Protein 4RIS (pdb70)

Structure (mmCIF, N/CA/C/O backbone):
data_4RIS
#
_entry.id   4RIS
#
_cell.length_a   55.719
_cell.length_b   53.908
_cell.length_c   73.573
_cell.angle_alpha   90.00
_cell.angle_beta   108.92
_cell.angle_gamma   90.00
#
_symmetry.space_group_name_H-M   'P 1 21 1'
#
loop_
_entity.id
_entity.type
_entity.pdbx_description
1 polymer 'Envelope glycoprotein'
2 polymer 'CH58-UA Fab heavy chain'
3 polymer 'CH58-UA Fab light chain'
4 water water
#
loop_
_atom_site.group_PDB
_atom_site.id
_atom_site.type_symbol
_atom_site.label_atom_id
_atom_site.label_alt_id
_atom_site.label_comp_id
_atom_site.label_asym_id
_atom_site.label_entity_id
_atom_site.label_seq_id
_atom_site.pdbx_PDB_ins_code
_atom_site.Cartn_x
_atom_site.Cartn_y
_atom_site.Cartn_z
_atom_site.occupancy
_atom_site.B_iso_or_equiv
_atom_site.auth_seq_id
_atom_site.auth_comp_id
_atom_site.auth_asym_id
_atom_site.auth_atom_id
_atom_site.pdbx_PDB_model_num
ATOM 1 N N . ARG A 1 2 ? 13.213 -112.353 101.291 1.00 75.21 166 ARG P N 1
ATOM 2 C CA . ARG A 1 2 ? 13.393 -113.579 102.061 1.00 77.09 166 ARG P CA 1
ATOM 3 C C . ARG A 1 2 ? 14.819 -113.693 102.568 1.00 62.16 166 ARG P C 1
ATOM 4 O O . ARG A 1 2 ? 15.623 -112.788 102.379 1.00 59.48 166 ARG P O 1
ATOM 12 N N . ASP A 1 3 ? 15.139 -114.819 103.191 1.00 52.21 167 ASP P N 1
ATOM 13 C CA . ASP A 1 3 ? 16.334 -114.884 104.017 1.00 40.15 167 ASP P CA 1
ATOM 14 C C . ASP A 1 3 ? 17.668 -114.961 103.263 1.00 33.63 167 ASP P C 1
ATOM 15 O O . ASP A 1 3 ? 18.609 -114.277 103.642 1.00 36.89 167 ASP P O 1
ATOM 20 N N . LYS A 1 4 ? 17.770 -115.765 102.211 1.00 33.30 168 LYS P N 1
ATOM 21 C CA . LYS A 1 4 ? 19.031 -115.799 101.453 1.00 35.24 168 LYS P CA 1
ATOM 22 C C . LYS A 1 4 ? 19.393 -114.450 100.802 1.00 33.00 168 LYS P C 1
ATOM 23 O O . LYS A 1 4 ? 20.567 -114.075 100.746 1.00 24.44 168 LYS P O 1
ATOM 29 N N . LYS A 1 5 ? 18.389 -113.723 100.320 1.00 29.87 169 LYS P N 1
ATOM 30 C CA . LYS A 1 5 ? 18.626 -112.408 99.768 1.00 28.83 169 LYS P CA 1
ATOM 31 C C . LYS A 1 5 ? 18.965 -111.429 100.883 1.00 55.36 169 LYS P C 1
ATOM 32 O O . LYS A 1 5 ? 19.850 -110.574 100.730 1.00 24.12 169 LYS P O 1
ATOM 38 N N . GLN A 1 6 ? 18.257 -111.557 102.003 1.00 31.01 170 GLN P N 1
ATOM 39 C CA . GLN A 1 6 ? 18.561 -110.764 103.189 1.00 35.58 170 GLN P CA 1
ATOM 40 C C . GLN A 1 6 ? 20.054 -110.882 103.553 1.00 32.08 170 GLN P C 1
ATOM 41 O O . GLN A 1 6 ? 20.726 -109.872 103.757 1.00 27.89 170 GLN P O 1
ATOM 47 N N . LYS A 1 7 ? 20.569 -112.112 103.584 1.00 28.48 171 LYS P N 1
ATOM 48 C CA . LYS A 1 7 ? 21.975 -112.367 103.905 1.00 22.01 171 LYS P CA 1
ATOM 49 C C . LYS A 1 7 ? 22.972 -111.675 102.973 1.00 21.45 171 LYS P C 1
ATOM 50 O O . LYS A 1 7 ? 23.969 -111.141 103.446 1.00 23.82 171 LYS P O 1
ATOM 56 N N . VAL A 1 8 ? 22.729 -111.681 101.660 1.00 19.63 172 VAL P N 1
ATOM 57 C CA . VAL A 1 8 ? 23.684 -111.043 100.759 1.00 19.83 172 VAL P CA 1
ATOM 58 C C . VAL A 1 8 ? 23.639 -109.528 100.889 1.00 21.33 172 VAL P C 1
ATOM 59 O O . VAL A 1 8 ? 24.669 -108.864 100.793 1.00 20.29 172 VAL P O 1
ATOM 63 N N . HIS A 1 9 ? 22.449 -108.992 101.160 1.00 22.57 173 HIS P N 1
ATOM 64 C CA . HIS A 1 9 ? 22.295 -107.572 101.456 1.00 21.12 173 HIS P CA 1
ATOM 65 C C . HIS A 1 9 ? 23.135 -107.162 102.656 1.00 26.24 173 HIS P C 1
ATOM 66 O O . HIS A 1 9 ? 23.787 -106.119 102.640 1.00 28.33 173 HIS P O 1
ATOM 73 N N . ALA A 1 10 ? 23.115 -107.994 103.691 1.00 25.38 174 ALA P N 1
ATOM 74 C CA . ALA A 1 10 ? 23.831 -107.710 104.931 1.00 26.28 174 ALA P CA 1
ATOM 75 C C . ALA A 1 10 ? 25.335 -107.792 104.694 1.00 32.17 174 ALA P C 1
ATOM 76 O O . ALA A 1 10 ? 26.125 -107.171 105.408 1.00 24.82 174 ALA P O 1
ATOM 78 N N . LEU A 1 11 ? 25.717 -108.560 103.677 1.00 27.92 175 LEU P N 1
ATOM 79 C CA . LEU A 1 11 ? 27.107 -108.741 103.330 1.00 27.54 175 LEU P CA 1
ATOM 80 C C . LEU A 1 11 ? 27.588 -107.607 102.446 1.00 26.79 175 LEU P C 1
ATOM 81 O O . LEU A 1 11 ? 28.646 -107.035 102.669 1.00 28.21 175 LEU P O 1
ATOM 86 N N . PHE A 1 12 ? 26.791 -107.271 101.445 1.00 21.98 176 PHE P N 1
ATOM 87 C CA . PHE A 1 12 ? 27.286 -106.492 100.324 1.00 22.37 176 PHE P CA 1
ATOM 88 C C . PHE A 1 12 ? 26.737 -105.075 100.182 1.00 28.00 176 PHE P C 1
ATOM 89 O O . PHE A 1 12 ? 27.329 -104.269 99.469 1.00 26.42 176 PHE P O 1
ATOM 97 N N . TYR A 1 13 ? 25.620 -104.752 100.830 1.00 28.69 177 TYR P N 1
ATOM 98 C CA . TYR A 1 13 ? 24.978 -103.471 100.529 1.00 26.24 177 TYR P CA 1
ATOM 99 C C . TYR A 1 13 ? 25.718 -102.217 100.997 1.00 27.80 177 TYR P C 1
ATOM 100 O O . TYR A 1 13 ? 26.087 -102.090 102.163 1.00 33.28 177 TYR P O 1
ATOM 109 N N . LYS A 1 14 ? 25.900 -101.292 100.055 1.00 31.30 178 LYS P N 1
ATOM 110 C CA . LYS A 1 14 ? 26.371 -99.932 100.316 1.00 32.16 178 LYS P CA 1
ATOM 111 C C . LYS A 1 14 ? 25.583 -98.960 99.430 1.00 33.82 178 LYS P C 1
ATOM 112 O O . LYS A 1 14 ? 25.317 -99.254 98.263 1.00 38.25 178 LYS P O 1
ATOM 118 N N . ALA A 1 15 ? 25.223 -97.800 99.967 1.00 35.36 179 ALA P N 1
ATOM 119 C CA . ALA A 1 15 ? 24.366 -96.862 99.234 1.00 43.98 179 ALA P CA 1
ATOM 120 C C . ALA A 1 15 ? 24.983 -96.344 97.928 1.00 51.34 179 ALA P C 1
ATOM 121 O O . ALA A 1 15 ? 26.087 -95.798 97.916 1.00 54.51 179 ALA P O 1
ATOM 123 N N . GLU B 2 1 ? 33.095 -100.657 78.045 1.00 57.13 1 GLU H N 1
ATOM 124 C CA . GLU B 2 1 ? 34.515 -100.923 78.233 1.00 55.45 1 GLU H CA 1
ATOM 125 C C . GLU B 2 1 ? 34.930 -100.921 79.714 1.00 53.13 1 GLU H C 1
ATOM 126 O O . GLU B 2 1 ? 35.915 -100.275 80.096 1.00 55.67 1 GLU H O 1
ATOM 132 N N . VAL B 2 2 ? 34.182 -101.646 80.546 1.00 44.74 2 VAL H N 1
ATOM 133 C CA . VAL B 2 2 ? 34.618 -101.890 81.921 1.00 37.99 2 VAL H CA 1
ATOM 134 C C . VAL B 2 2 ? 35.891 -102.720 81.890 1.00 34.24 2 VAL H C 1
ATOM 135 O O . VAL B 2 2 ? 35.951 -103.735 81.207 1.00 31.51 2 VAL H O 1
ATOM 139 N N . GLN B 2 3 ? 36.910 -102.282 82.620 1.00 33.84 3 GLN H N 1
ATOM 140 C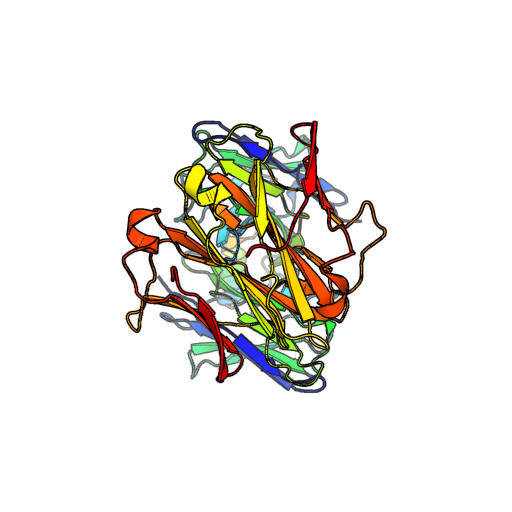 CA . GLN B 2 3 ? 38.176 -102.995 82.627 1.00 30.15 3 GLN H CA 1
ATOM 141 C C . GLN B 2 3 ? 38.751 -103.106 84.017 1.00 25.98 3 GLN H C 1
ATOM 142 O O . GLN B 2 3 ? 38.883 -102.109 84.729 1.00 31.26 3 GLN H O 1
ATOM 148 N N . LEU B 2 4 ? 39.080 -104.332 84.402 1.00 23.28 4 LEU H N 1
ATOM 149 C CA . LEU B 2 4 ? 39.923 -104.577 85.556 1.00 27.44 4 LEU H CA 1
ATOM 150 C C . LEU B 2 4 ? 41.252 -105.041 84.998 1.00 30.38 4 LEU H C 1
ATOM 151 O O . LEU B 2 4 ? 41.317 -106.097 84.363 1.00 32.30 4 LEU H O 1
ATOM 156 N N . VAL B 2 5 ? 42.302 -104.248 85.207 1.00 22.94 5 VAL H N 1
ATOM 157 C CA . VAL B 2 5 ? 43.614 -104.584 84.667 1.00 19.89 5 VAL H CA 1
ATOM 158 C C . VAL B 2 5 ? 44.664 -104.764 85.758 1.00 21.94 5 VAL H C 1
ATOM 159 O O . VAL B 2 5 ? 45.053 -103.804 86.418 1.00 27.76 5 VAL H O 1
ATOM 163 N N . GLN B 2 6 ? 45.133 -105.998 85.925 1.00 18.79 6 GLN H N 1
ATOM 164 C CA . GLN B 2 6 ? 46.089 -106.324 86.969 1.00 17.05 6 GLN H CA 1
ATOM 165 C C . GLN B 2 6 ? 47.540 -106.088 86.550 1.00 28.64 6 GLN H C 1
ATOM 166 O O . GLN B 2 6 ? 47.865 -106.133 85.357 1.00 23.24 6 GLN H O 1
ATOM 172 N N . SER B 2 7 ? 48.402 -105.825 87.534 1.00 19.58 7 SER H N 1
ATOM 173 C CA . SER B 2 7 ? 49.816 -105.537 87.271 1.00 27.32 7 SER H CA 1
ATOM 174 C C . SER B 2 7 ? 50.587 -106.776 86.780 1.00 21.79 7 SER H C 1
ATOM 175 O O . SER B 2 7 ? 50.094 -107.900 86.877 1.00 33.48 7 SER H O 1
ATOM 178 N N . GLY B 2 8 ? 51.787 -106.562 86.242 1.00 29.22 8 GLY H N 1
ATOM 179 C CA . GLY B 2 8 ? 52.555 -107.618 85.594 1.00 25.05 8 GLY H CA 1
ATOM 180 C C . GLY B 2 8 ? 52.985 -108.772 86.481 1.00 36.12 8 GLY H C 1
ATOM 181 O O . GLY B 2 8 ? 52.838 -108.733 87.703 1.00 24.12 8 GLY H O 1
ATOM 182 N N . ALA B 2 9 ? 53.520 -109.811 85.849 1.00 24.06 9 ALA H N 1
ATOM 183 C CA . ALA B 2 9 ? 54.064 -110.964 86.562 1.00 26.61 9 ALA H CA 1
ATOM 184 C C . ALA B 2 9 ? 55.200 -110.570 87.509 1.00 31.46 9 ALA H C 1
ATOM 185 O O . ALA B 2 9 ? 55.958 -109.640 87.231 1.00 34.63 9 ALA H O 1
ATOM 187 N N . GLU B 2 10 ? 55.3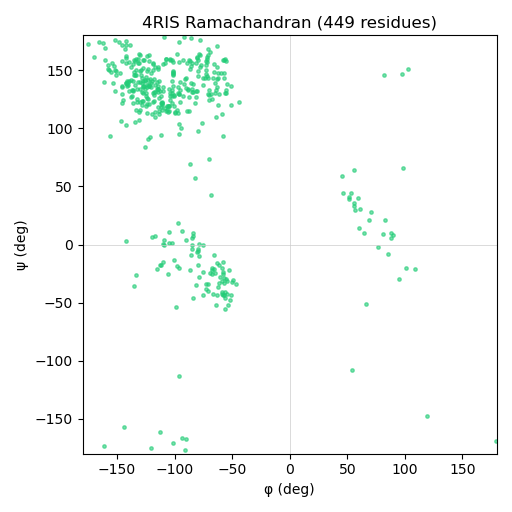15 -111.282 88.624 1.00 30.63 10 GLU H N 1
ATOM 188 C CA . GLU B 2 10 ? 56.323 -110.970 89.630 1.00 26.39 10 GLU H CA 1
ATOM 189 C C . GLU B 2 10 ? 57.150 -112.203 89.966 1.00 32.52 10 GLU H C 1
ATOM 190 O O . GLU B 2 10 ? 56.595 -113.294 90.123 1.00 30.74 10 GLU H O 1
ATOM 196 N N . VAL B 2 11 ? 58.472 -112.029 90.052 1.00 27.03 11 VAL H N 1
ATOM 197 C CA . VAL B 2 11 ? 59.379 -113.067 90.543 1.00 22.59 11 VAL H CA 1
ATOM 198 C C . VAL B 2 11 ? 60.082 -112.573 91.802 1.00 26.45 11 VAL H C 1
ATOM 199 O O . VAL B 2 11 ? 60.739 -111.533 91.794 1.00 27.04 11 VAL H O 1
ATOM 203 N N . LYS B 2 12 ? 59.949 -113.325 92.887 1.00 27.39 12 LYS H N 1
ATOM 204 C CA . LYS B 2 12 ? 60.358 -112.831 94.190 1.00 26.58 12 LYS H CA 1
ATOM 205 C C . LYS B 2 12 ? 60.991 -113.928 95.040 1.00 32.17 12 LYS H C 1
ATOM 206 O O . LYS B 2 12 ? 60.814 -115.117 94.773 1.00 37.92 12 LYS H O 1
ATOM 212 N N . LYS B 2 13 ? 61.722 -113.527 96.073 1.00 32.71 13 LYS H N 1
ATOM 213 C CA . LYS B 2 13 ? 62.320 -114.484 97.001 1.00 42.28 13 LYS H CA 1
ATOM 214 C C . LYS B 2 13 ? 61.626 -114.408 98.363 1.00 39.00 13 LYS H C 1
ATOM 215 O O . LYS B 2 13 ? 61.026 -113.389 98.699 1.00 33.30 13 LYS H O 1
ATOM 221 N N . PRO B 2 14 ? 61.685 -115.501 99.139 1.00 42.39 14 PRO H N 1
ATOM 222 C CA . PRO B 2 14 ? 61.117 -115.509 100.491 1.00 39.35 14 PRO H CA 1
ATOM 223 C C . PRO B 2 14 ? 61.710 -114.408 101.348 1.00 39.55 14 PRO H C 1
ATOM 224 O O . PRO B 2 14 ? 62.932 -114.262 101.406 1.00 51.50 14 PRO H O 1
ATOM 228 N N . GLY B 2 15 ? 60.846 -113.636 101.997 1.00 37.23 15 GLY H N 1
ATOM 229 C CA . GLY B 2 15 ? 61.280 -112.560 102.867 1.00 36.20 15 GLY H CA 1
ATOM 230 C C . GLY B 2 15 ? 61.011 -111.186 102.278 1.00 41.47 15 GLY H C 1
ATOM 231 O O . GLY B 2 15 ? 60.954 -110.179 102.993 1.00 42.16 15 GLY H O 1
ATOM 232 N N . GLU B 2 16 ? 60.852 -111.139 100.962 1.00 29.80 16 GLU H N 1
ATOM 233 C CA . GLU B 2 16 ? 60.620 -109.875 100.289 1.00 33.71 16 GLU H CA 1
ATOM 234 C C . GLU B 2 16 ? 59.167 -109.443 100.475 1.00 32.38 16 GLU H C 1
ATOM 235 O O . GLU B 2 16 ? 58.273 -110.266 100.687 1.00 28.72 16 GLU H O 1
ATOM 241 N N . SER B 2 17 ? 58.938 -108.141 100.439 1.00 34.01 17 SER H N 1
ATOM 242 C CA . SER B 2 17 ? 57.584 -107.634 100.486 1.00 32.94 17 SER H CA 1
ATOM 243 C C . SER B 2 17 ? 57.146 -107.464 99.040 1.00 30.84 17 SER H C 1
ATOM 244 O O . SER B 2 17 ? 57.986 -107.364 98.152 1.00 28.86 17 SER H O 1
ATOM 247 N N . LEU B 2 18 ? 55.839 -107.424 98.806 1.00 30.79 18 LEU H N 1
ATOM 248 C CA . LEU B 2 18 ? 55.294 -107.284 97.459 1.00 28.21 18 LEU H CA 1
ATOM 249 C C . LEU B 2 18 ? 53.918 -106.632 97.521 1.00 31.05 18 LEU H C 1
ATOM 250 O O . LEU B 2 18 ? 53.112 -106.943 98.401 1.00 31.08 18 LEU H O 1
ATOM 255 N N . LYS B 2 19 ? 53.653 -105.726 96.587 1.00 27.69 19 LYS H N 1
ATOM 256 C CA . LYS B 2 19 ? 52.330 -105.134 96.452 1.00 25.81 19 LYS H CA 1
ATOM 257 C C . LYS B 2 19 ? 51.898 -105.198 94.992 1.00 22.69 19 LYS H C 1
ATOM 258 O O . LYS B 2 19 ? 52.511 -104.579 94.135 1.00 35.61 19 LYS H O 1
ATOM 264 N N . ILE B 2 20 ? 50.855 -105.972 94.711 1.00 27.19 20 ILE H N 1
ATOM 265 C CA . ILE B 2 20 ? 50.306 -106.038 93.359 1.00 27.96 20 ILE H CA 1
ATOM 266 C C . ILE B 2 20 ? 49.046 -105.189 93.271 1.00 22.70 20 ILE H C 1
ATOM 267 O O . ILE B 2 20 ? 48.396 -104.923 94.286 1.00 21.63 20 ILE H O 1
ATOM 272 N N . SER B 2 21 ? 48.709 -104.762 92.059 1.00 21.11 21 SER H N 1
ATOM 273 C CA . SER B 2 21 ? 47.589 -103.855 91.860 1.00 25.93 21 SER H CA 1
ATOM 274 C C . SER B 2 21 ? 46.504 -104.392 90.913 1.00 26.51 21 SER H C 1
ATOM 275 O O . SER B 2 21 ? 46.715 -105.332 90.148 1.00 26.18 21 SER H O 1
ATOM 278 N N . CYS B 2 22 ? 45.336 -103.770 90.986 1.00 27.55 22 CYS H N 1
ATOM 279 C CA . CYS B 2 22 ? 44.200 -104.139 90.170 1.00 24.38 22 CYS H CA 1
ATOM 280 C C . CYS B 2 22 ? 43.443 -102.856 89.882 1.00 23.19 22 CYS H C 1
ATOM 281 O O . CYS B 2 22 ? 42.790 -102.331 90.767 1.00 26.52 22 CYS H O 1
ATOM 284 N N . LYS B 2 23 ? 43.532 -102.337 88.662 1.00 24.05 23 LYS H N 1
ATOM 285 C CA . LYS B 2 23 ? 42.935 -101.031 88.361 1.00 26.64 23 LYS H CA 1
ATOM 286 C C . LYS B 2 23 ? 41.636 -101.153 87.578 1.00 26.66 23 LYS H C 1
ATOM 287 O O . LYS B 2 23 ? 41.575 -101.848 86.574 1.00 28.68 23 LYS H O 1
ATOM 293 N N . GLY B 2 24 ? 40.598 -100.474 88.046 1.00 28.75 24 GLY H N 1
ATOM 294 C CA . GLY B 2 24 ? 39.305 -100.507 87.387 1.00 28.70 24 GLY H CA 1
ATOM 295 C C . GLY B 2 24 ? 39.076 -99.255 86.568 1.00 36.72 24 GLY H C 1
ATOM 296 O O . GLY B 2 24 ? 39.372 -98.149 87.015 1.00 42.55 24 GLY H O 1
ATOM 297 N N . SER B 2 25 ? 38.560 -99.421 85.357 1.00 26.07 25 SER H N 1
ATOM 298 C CA . SER B 2 25 ? 38.243 -98.274 84.523 1.00 27.29 25 SER H CA 1
ATOM 299 C C . SER B 2 25 ? 36.929 -98.509 83.790 1.00 26.69 25 SER H C 1
ATOM 300 O O . SER B 2 25 ? 36.507 -99.648 83.609 1.00 25.41 25 SER H O 1
ATOM 303 N N . GLY B 2 26 ? 36.283 -97.424 83.378 1.00 28.69 26 GLY H N 1
ATOM 304 C CA . GLY B 2 26 ? 35.026 -97.512 82.655 1.00 29.58 26 GLY H CA 1
ATOM 305 C C . GLY B 2 26 ? 33.791 -97.517 83.539 1.00 29.52 26 GLY H C 1
ATOM 306 O O . GLY B 2 26 ? 32.691 -97.745 83.054 1.00 35.26 26 GLY H O 1
ATOM 307 N N . TYR B 2 27 ? 33.973 -97.270 84.834 1.00 33.90 27 TYR H N 1
ATOM 308 C CA . TYR B 2 27 ? 32.861 -97.243 85.790 1.00 34.79 27 TYR H CA 1
ATOM 309 C C . TYR B 2 27 ? 33.282 -96.599 87.108 1.00 31.80 27 TYR H C 1
ATOM 310 O O . TYR B 2 27 ? 34.459 -96.313 87.314 1.00 32.64 27 TYR H O 1
ATOM 319 N N . SER B 2 28 ? 32.324 -96.409 88.011 1.00 32.43 28 SER H N 1
ATOM 320 C CA . SER B 2 28 ? 32.595 -95.825 89.329 1.00 34.82 28 SER H CA 1
ATOM 321 C C . SER B 2 28 ? 33.261 -96.797 90.320 1.00 33.83 28 SER H C 1
ATOM 322 O O . SER B 2 28 ? 32.603 -97.673 90.881 1.00 36.53 28 SER H O 1
ATOM 325 N N . PHE B 2 29 ? 34.558 -96.620 90.551 1.00 27.62 29 PHE H N 1
ATOM 326 C CA . PHE B 2 29 ? 35.338 -97.583 91.320 1.00 30.47 29 PHE H CA 1
ATOM 327 C C . PHE B 2 29 ? 34.838 -97.731 92.751 1.00 36.57 29 PHE H C 1
ATOM 328 O O . PHE B 2 29 ? 34.901 -98.813 93.333 1.00 24.59 29 PHE H O 1
ATOM 336 N N . THR B 2 30 ? 34.327 -96.646 93.317 1.00 38.91 30 THR H N 1
ATOM 337 C CA . THR B 2 30 ? 33.913 -96.675 94.709 1.00 35.88 30 THR H CA 1
ATOM 338 C C . THR B 2 30 ? 32.502 -97.201 94.900 1.00 35.11 30 THR H C 1
ATOM 339 O O . THR B 2 30 ? 31.987 -97.172 96.012 1.00 38.92 30 THR H O 1
ATOM 343 N N . SER B 2 31 ? 31.866 -97.678 93.837 1.00 36.26 31 SER H N 1
ATOM 344 C CA . SER B 2 31 ? 30.480 -98.137 93.971 1.00 37.55 31 SER H CA 1
ATOM 345 C C . SER B 2 31 ? 30.327 -99.650 93.877 1.00 35.44 31 SER H C 1
ATOM 346 O O . SER B 2 31 ? 29.205 -100.164 93.904 1.00 39.58 31 SER H O 1
ATOM 349 N N . TYR B 2 32 ? 31.452 -100.356 93.778 1.00 31.82 32 TYR H N 1
ATOM 350 C CA . TYR B 2 32 ? 31.447 -101.814 93.643 1.00 23.05 32 TYR H CA 1
ATOM 351 C C . TYR B 2 32 ? 32.569 -102.458 94.443 1.00 23.19 32 TYR H C 1
ATOM 352 O O . TYR B 2 32 ? 33.706 -101.981 94.416 1.00 25.81 32 TYR H O 1
ATOM 361 N N . TRP B 2 33 ? 32.251 -103.549 95.136 1.00 25.44 33 TRP H N 1
ATOM 362 C CA . TRP B 2 33 ? 33.255 -104.345 95.840 1.00 24.11 33 TRP H CA 1
ATOM 363 C C . TRP B 2 33 ? 34.266 -104.918 94.862 1.00 19.12 33 TRP H C 1
ATOM 364 O O . TRP B 2 33 ? 33.905 -105.322 93.759 1.00 18.62 33 TRP H O 1
ATOM 375 N N . ILE B 2 34 ? 35.524 -104.970 95.292 1.00 19.80 34 ILE H N 1
ATOM 376 C CA . ILE B 2 34 ? 36.566 -105.706 94.585 1.00 21.87 34 ILE H CA 1
ATOM 377 C C . ILE B 2 34 ? 37.007 -106.912 95.413 1.00 19.50 34 ILE H C 1
ATOM 378 O O . ILE B 2 34 ? 37.480 -106.752 96.527 1.00 19.84 34 ILE H O 1
ATOM 383 N N . GLY B 2 35 ? 36.828 -108.115 94.871 1.00 20.18 35 GLY H N 1
ATOM 384 C CA . GLY B 2 35 ? 37.303 -109.330 95.517 1.00 24.85 35 GLY H CA 1
ATOM 385 C C . GLY B 2 35 ? 38.668 -109.821 95.025 1.00 24.10 35 GLY H C 1
ATOM 386 O O . GLY B 2 35 ? 39.096 -109.501 93.907 1.00 19.66 35 GLY H O 1
ATOM 387 N N . TRP B 2 36 ? 39.348 -110.601 95.864 1.00 21.93 36 TRP H N 1
ATOM 388 C CA . TRP B 2 36 ? 40.658 -111.173 95.539 1.00 15.61 36 TRP H CA 1
ATOM 389 C C . TRP B 2 36 ? 40.638 -112.680 95.699 1.00 15.43 36 TRP H C 1
ATOM 390 O O . TRP B 2 36 ? 40.190 -113.202 96.712 1.00 19.89 36 TRP H O 1
ATOM 401 N N . VAL B 2 37 ? 41.120 -113.375 94.684 1.00 21.05 37 VAL H N 1
ATOM 402 C CA . VAL B 2 37 ? 41.054 -114.829 94.653 1.00 23.94 37 VAL H CA 1
ATOM 403 C C . VAL B 2 37 ? 42.427 -115.418 94.324 1.00 23.61 37 VAL H C 1
ATOM 404 O O . VAL B 2 37 ? 43.101 -114.973 93.399 1.00 14.98 37 VAL H O 1
ATOM 408 N N . ARG B 2 38 ? 42.828 -116.422 95.084 1.00 15.83 38 ARG H N 1
ATOM 409 C CA . ARG B 2 38 ? 44.093 -117.095 94.859 1.00 20.88 38 ARG H CA 1
ATOM 410 C C . ARG B 2 38 ? 43.911 -118.436 94.163 1.00 23.77 38 ARG H C 1
ATOM 411 O O . ARG B 2 38 ? 42.981 -119.184 94.462 1.00 17.44 38 ARG H O 1
ATOM 419 N N . GLN B 2 39 ? 44.809 -118.741 93.237 1.00 24.17 39 GLN H N 1
ATOM 420 C CA . GLN B 2 39 ? 44.848 -120.063 92.637 1.00 16.74 39 GLN H CA 1
ATOM 421 C C . GLN B 2 39 ? 46.298 -120.544 92.586 1.00 19.86 39 GLN H C 1
ATOM 422 O O . GLN B 2 39 ? 47.088 -120.059 91.763 1.00 18.36 39 GLN H O 1
ATOM 428 N N . MET B 2 40 ? 46.646 -121.478 93.475 1.00 21.86 40 MET H N 1
ATOM 429 C CA . MET B 2 40 ? 47.981 -122.081 93.494 1.00 24.65 40 MET H CA 1
ATOM 430 C C . MET B 2 40 ? 48.106 -122.998 92.287 1.00 25.38 40 MET H C 1
ATOM 431 O O . MET B 2 40 ? 47.094 -123.440 91.752 1.00 30.14 40 MET H O 1
ATOM 436 N N . PRO B 2 41 ? 49.340 -123.272 91.837 1.00 28.16 41 PRO H N 1
ATOM 437 C CA . PRO B 2 41 ? 49.466 -123.954 90.543 1.00 29.76 41 PRO H CA 1
ATOM 438 C C . PRO B 2 41 ? 48.952 -125.385 90.571 1.00 32.37 41 PRO H C 1
ATOM 439 O O . PRO B 2 41 ? 49.394 -126.190 91.392 1.00 37.77 41 PRO H O 1
ATOM 443 N N . GLY B 2 42 ? 48.024 -125.688 89.669 1.00 30.35 42 GLY H N 1
ATOM 444 C CA . GLY B 2 42 ? 47.413 -127.003 89.613 1.00 37.63 42 GLY H CA 1
ATOM 445 C C . GLY B 2 42 ? 46.291 -127.195 90.622 1.00 32.28 42 GLY H C 1
ATOM 446 O O . GLY B 2 42 ? 45.778 -128.299 90.810 1.00 28.83 42 GLY H O 1
ATOM 447 N N . LYS B 2 43 ? 45.898 -126.114 91.280 1.00 27.07 43 LYS H N 1
ATOM 448 C CA . LYS B 2 43 ? 44.859 -126.228 92.290 1.00 25.43 43 LYS H CA 1
ATOM 449 C C . LYS B 2 43 ? 43.631 -125.368 91.992 1.00 26.30 43 LYS H C 1
ATOM 450 O O . LYS B 2 43 ? 43.521 -124.754 90.917 1.00 18.26 43 LYS H O 1
ATOM 456 N N . GLY B 2 44 ? 42.694 -125.365 92.936 1.00 25.88 44 GLY H N 1
ATOM 457 C CA . GLY B 2 44 ? 41.434 -124.665 92.761 1.00 26.99 44 GLY H CA 1
ATOM 458 C C . GLY B 2 44 ? 41.448 -123.239 93.276 1.00 19.83 44 GLY H C 1
ATOM 459 O O . GLY B 2 44 ? 42.444 -122.762 93.807 1.00 20.88 44 GLY H O 1
ATOM 460 N N . LEU B 2 45 ? 40.331 -122.552 93.108 1.00 16.50 45 LEU H N 1
ATOM 461 C CA . LEU B 2 45 ? 40.195 -121.185 93.583 1.00 21.63 45 LEU H CA 1
ATOM 462 C C . LEU B 2 45 ? 40.015 -121.116 95.100 1.00 23.44 45 LEU H C 1
ATOM 463 O O . LEU B 2 45 ? 39.359 -121.972 95.688 1.00 17.42 45 LEU H O 1
ATOM 468 N N . GLU B 2 46 ? 40.612 -120.094 95.716 1.00 25.88 46 GLU H N 1
ATOM 469 C CA . GLU B 2 46 ? 40.421 -119.787 97.131 1.00 21.63 46 GLU H CA 1
ATOM 470 C C . GLU B 2 46 ? 40.079 -118.319 97.277 1.00 20.08 46 GLU H C 1
ATOM 471 O O . GLU B 2 46 ? 40.670 -117.467 96.614 1.00 18.34 46 GLU H O 1
ATOM 477 N N . TRP B 2 47 ? 39.150 -118.015 98.168 1.00 20.47 47 TRP H N 1
ATOM 478 C CA . TRP B 2 47 ? 38.786 -116.634 98.428 1.00 23.22 47 TRP H CA 1
ATOM 479 C C . TRP B 2 47 ? 39.726 -116.037 99.449 1.00 26.37 47 TRP H C 1
ATOM 480 O O . TRP B 2 47 ? 39.963 -116.623 100.501 1.00 27.76 47 TRP H O 1
ATOM 491 N N . MET B 2 48 ? 40.249 -114.856 99.145 1.00 25.70 48 MET H N 1
ATOM 492 C CA . MET B 2 48 ? 41.160 -114.199 100.061 1.00 27.90 48 MET H CA 1
ATOM 493 C C . MET B 2 48 ? 40.437 -113.144 100.886 1.00 25.29 48 MET H C 1
ATOM 494 O O . MET B 2 48 ? 40.478 -113.157 102.109 1.00 22.11 48 MET H O 1
ATOM 499 N N . GLY B 2 49 ? 39.761 -112.230 100.216 1.00 18.68 49 GLY H N 1
ATOM 500 C CA . GLY B 2 49 ? 38.965 -111.261 100.929 1.00 24.96 49 GLY H CA 1
ATOM 501 C C . GLY B 2 49 ? 38.315 -110.335 99.943 1.00 28.70 49 GLY H C 1
ATOM 502 O O . GLY B 2 49 ? 38.370 -110.592 98.737 1.00 17.62 49 GLY H O 1
ATOM 503 N N . ILE B 2 50 ? 37.726 -109.252 100.444 1.00 26.72 50 ILE H N 1
ATOM 504 C CA . ILE B 2 50 ? 37.011 -108.327 99.584 1.00 22.22 50 ILE H CA 1
ATOM 505 C C . ILE B 2 50 ? 37.045 -106.931 100.181 1.00 23.33 50 ILE H C 1
ATOM 506 O O . ILE B 2 50 ? 37.113 -106.774 101.407 1.00 21.48 50 ILE H O 1
ATOM 511 N N . ILE B 2 51 ? 37.002 -105.917 99.319 1.00 22.76 51 ILE H N 1
ATOM 512 C CA . ILE B 2 51 ? 37.039 -104.526 99.779 1.00 30.39 51 ILE H CA 1
ATOM 513 C C . ILE B 2 51 ? 36.113 -103.594 98.990 1.00 21.76 51 ILE H C 1
ATOM 514 O O . ILE B 2 51 ? 36.023 -103.680 97.768 1.00 20.91 51 ILE H O 1
ATOM 519 N N . TYR B 2 52 ? 35.412 -102.716 99.701 1.00 23.18 52 TYR H N 1
ATOM 520 C CA . TYR B 2 52 ? 34.603 -101.679 99.066 1.00 23.94 52 TYR H CA 1
ATOM 521 C C . TYR B 2 52 ? 35.431 -100.390 99.029 1.00 33.01 52 TYR H C 1
ATOM 522 O O . TYR B 2 52 ? 35.734 -99.823 100.071 1.00 31.17 52 TYR H O 1
ATOM 531 N N . PRO B 2 53 A 35.811 -99.928 97.827 1.00 32.37 52 PRO H N 1
ATOM 532 C CA . PRO B 2 53 A 36.755 -98.809 97.713 1.00 31.33 52 PRO H CA 1
ATOM 533 C C . PRO B 2 53 A 36.204 -97.489 98.240 1.00 33.23 52 PRO H C 1
ATOM 534 O O . PRO B 2 53 A 36.985 -96.597 98.545 1.00 37.09 52 PRO H O 1
ATOM 538 N N . GLY B 2 54 ? 34.885 -97.364 98.336 1.00 32.14 53 GLY H N 1
ATOM 539 C CA . GLY B 2 54 ? 34.291 -96.153 98.869 1.00 30.42 53 GLY H CA 1
ATOM 540 C C . GLY B 2 54 ? 34.808 -95.846 100.258 1.00 31.55 53 GLY H C 1
ATOM 541 O O . GLY B 2 54 ? 35.349 -94.772 100.500 1.00 39.51 53 GLY H O 1
ATOM 542 N N . ASP B 2 55 ? 34.667 -96.801 101.172 1.00 47.13 54 ASP H N 1
ATOM 543 C CA . ASP B 2 55 ? 35.028 -96.583 102.575 1.00 45.69 54 ASP H CA 1
ATOM 544 C C . ASP B 2 55 ? 36.161 -97.479 103.093 1.00 47.02 54 ASP H C 1
ATOM 545 O O . ASP B 2 55 ? 36.449 -97.478 104.286 1.00 50.30 54 ASP H O 1
ATOM 550 N N . SER B 2 56 ? 36.791 -98.236 102.199 1.00 29.53 55 SER H N 1
ATOM 551 C CA . SER B 2 56 ? 37.829 -99.206 102.570 1.00 33.34 55 SER H CA 1
ATOM 552 C C . SER B 2 56 ? 37.339 -100.233 103.591 1.00 35.57 55 SER H C 1
ATOM 553 O O . SER B 2 56 ? 38.116 -100.732 104.413 1.00 36.27 55 SER H O 1
ATOM 556 N N . ASP B 2 57 ? 36.044 -100.533 103.540 1.00 32.41 56 ASP H N 1
ATOM 557 C CA . ASP B 2 57 ? 35.483 -101.605 104.344 1.00 31.50 56 ASP H CA 1
ATOM 558 C C . ASP B 2 57 ? 36.057 -102.878 103.760 1.00 34.35 56 ASP H C 1
ATOM 559 O O . ASP B 2 57 ? 36.016 -103.092 102.549 1.00 39.37 56 ASP H O 1
ATOM 564 N N . THR B 2 58 ? 36.605 -103.711 104.632 1.00 36.01 57 THR H N 1
ATOM 565 C CA . THR B 2 58 ? 37.401 -104.842 104.208 1.00 28.87 57 THR H CA 1
ATOM 566 C C . THR B 2 58 ? 37.048 -106.086 105.003 1.00 31.73 57 THR H C 1
ATOM 567 O O . THR B 2 58 ? 36.976 -106.052 106.235 1.00 38.02 57 THR H O 1
ATOM 571 N N . ARG B 2 59 ? 36.834 -107.180 104.281 1.00 24.40 58 ARG H N 1
ATOM 572 C CA . ARG B 2 59 ? 36.566 -108.473 104.882 1.00 24.65 58 ARG H CA 1
ATOM 573 C C . ARG B 2 59 ? 37.566 -109.511 104.371 1.00 27.60 58 ARG H C 1
ATOM 574 O O . ARG B 2 59 ? 37.968 -109.470 103.207 1.00 22.99 58 ARG H O 1
ATOM 582 N N . TYR B 2 60 ? 37.962 -110.425 105.255 1.00 29.44 59 TYR H N 1
ATOM 583 C CA . TYR B 2 60 ? 38.981 -111.428 104.965 1.00 29.62 59 TYR H CA 1
ATOM 584 C C . TYR B 2 60 ? 38.474 -112.831 105.237 1.00 31.23 59 TYR H C 1
ATOM 585 O O . TYR B 2 60 ? 37.784 -113.068 106.227 1.00 33.90 59 TYR H O 1
ATOM 594 N N . SER B 2 61 ? 38.850 -113.762 104.368 1.00 29.05 60 SER H N 1
ATOM 595 C CA . SER B 2 61 ? 38.777 -115.169 104.704 1.00 23.76 60 SER H CA 1
ATOM 596 C C . SER B 2 61 ? 39.711 -115.470 105.880 1.00 29.47 60 SER H C 1
ATOM 597 O O . SER B 2 61 ? 40.861 -115.008 105.904 1.00 25.80 60 SER H O 1
ATOM 600 N N . PRO B 2 62 ? 39.215 -116.244 106.853 1.00 27.15 61 PRO H N 1
ATOM 601 C CA . PRO B 2 62 ? 39.950 -116.687 108.042 1.00 37.69 61 PRO H CA 1
ATOM 602 C C . PRO B 2 62 ? 41.316 -117.296 107.712 1.00 42.00 61 PRO H C 1
ATOM 603 O O . PRO B 2 62 ? 42.253 -117.153 108.501 1.00 46.60 61 PRO H O 1
ATOM 607 N N . SER B 2 63 ? 41.423 -117.946 106.556 1.00 38.01 62 SER H N 1
ATOM 608 C CA . SER B 2 63 ? 42.675 -118.553 106.122 1.00 40.72 62 SER H CA 1
ATOM 609 C C . SER B 2 63 ? 43.748 -117.511 105.795 1.00 40.67 62 SER H C 1
ATOM 610 O O . SER B 2 63 ? 44.943 -117.798 105.857 1.00 44.28 62 SER H O 1
ATOM 613 N N . PHE B 2 64 ? 43.313 -116.307 105.437 1.00 36.74 63 PHE H N 1
ATOM 614 C CA . PHE B 2 64 ? 44.208 -115.285 104.908 1.00 33.36 63 PHE H CA 1
ATOM 615 C C . PHE B 2 64 ? 44.312 -114.085 105.829 1.00 33.80 63 PHE H C 1
ATOM 616 O O . PHE B 2 64 ? 45.268 -113.318 105.749 1.00 32.90 63 PHE H O 1
ATOM 624 N N . GLN B 2 65 ? 43.312 -113.925 106.689 1.00 34.83 64 GLN H N 1
ATOM 625 C CA . GLN B 2 65 ? 43.316 -112.895 107.721 1.00 30.24 64 GLN H CA 1
ATOM 626 C C . GLN B 2 65 ? 44.666 -112.797 108.431 1.00 38.05 64 GLN H C 1
ATOM 627 O O . GLN B 2 65 ? 45.156 -113.779 108.990 1.00 32.53 64 GLN H O 1
ATOM 633 N N . GLY B 2 66 ? 45.263 -111.609 108.400 1.00 41.24 65 GLY H N 1
ATOM 634 C CA . GLY B 2 66 ? 46.567 -111.387 109.006 1.00 42.27 65 GLY H CA 1
ATOM 635 C C . GLY B 2 66 ? 47.774 -111.910 108.231 1.00 40.35 65 GLY H C 1
ATOM 636 O O . GLY B 2 66 ? 48.908 -111.730 108.671 1.00 34.94 65 GLY H O 1
ATOM 637 N N . GLN B 2 67 ? 47.539 -112.557 107.089 1.00 40.46 66 GLN H N 1
ATOM 638 C CA . GLN B 2 67 ? 48.620 -113.097 106.252 1.00 46.51 66 GLN H CA 1
ATOM 639 C C . GLN B 2 67 ? 48.962 -112.157 105.098 1.00 42.05 66 GLN H C 1
ATOM 640 O O . GLN B 2 67 ? 50.036 -112.241 104.499 1.00 36.60 66 GLN H O 1
ATOM 646 N N . VAL B 2 68 ? 48.033 -111.254 104.815 1.00 28.26 67 VAL H N 1
ATOM 647 C CA . VAL B 2 68 ? 48.069 -110.427 103.626 1.00 26.85 67 VAL H CA 1
ATOM 648 C C . VAL B 2 68 ? 47.214 -109.196 103.919 1.00 26.76 67 VAL H C 1
ATOM 649 O O . VAL B 2 68 ? 46.288 -109.257 104.726 1.00 30.62 67 VAL H O 1
ATOM 653 N N . THR B 2 69 ? 47.534 -108.072 103.294 1.00 26.61 68 THR H N 1
ATOM 654 C CA . THR B 2 69 ? 46.729 -106.862 103.453 1.00 30.16 68 THR H CA 1
ATOM 655 C C . THR B 2 69 ? 46.031 -106.444 102.148 1.00 29.83 68 THR H C 1
ATOM 656 O O . THR B 2 69 ? 46.633 -106.415 101.074 1.00 24.24 68 THR H O 1
ATOM 660 N N . ILE B 2 70 ? 44.748 -106.127 102.254 1.00 32.53 69 ILE H N 1
ATOM 661 C CA . ILE B 2 70 ? 43.964 -105.678 101.115 1.00 28.61 69 ILE H CA 1
ATOM 662 C C . ILE B 2 70 ? 43.632 -104.220 101.359 1.00 31.55 69 ILE H C 1
ATOM 663 O O . ILE B 2 70 ? 43.137 -103.870 102.428 1.00 35.25 69 ILE H O 1
ATOM 668 N N . SER B 2 71 ? 43.928 -103.371 100.380 1.00 23.96 70 SER H N 1
ATOM 669 C CA . SER B 2 71 ? 43.676 -101.937 100.487 1.00 25.12 70 SER H CA 1
ATOM 670 C C . SER B 2 71 ? 43.213 -101.404 99.152 1.00 24.36 70 SER H C 1
ATOM 671 O O . SER B 2 71 ? 43.208 -102.117 98.158 1.00 26.71 70 SER H O 1
ATOM 674 N N . ALA B 2 72 ? 42.854 -100.131 99.130 1.00 25.47 71 ALA H N 1
ATOM 675 C CA . ALA B 2 72 ? 42.360 -99.515 97.920 1.00 25.18 71 ALA H CA 1
ATOM 676 C C . ALA B 2 72 ? 42.690 -98.030 97.912 1.00 35.23 71 ALA H C 1
ATOM 677 O O . ALA B 2 72 ? 42.754 -97.387 98.968 1.00 31.22 71 ALA H O 1
ATOM 679 N N . ASP B 2 73 ? 42.895 -97.490 96.714 1.00 35.82 72 ASP H N 1
ATOM 680 C CA . ASP B 2 73 ? 43.183 -96.073 96.554 1.00 33.86 72 ASP H CA 1
ATOM 681 C C . ASP B 2 73 ? 42.187 -95.483 95.572 1.00 35.71 72 ASP H C 1
ATOM 682 O O . ASP B 2 73 ? 42.471 -95.357 94.379 1.00 32.85 72 ASP H O 1
ATOM 687 N N . LYS B 2 74 ? 41.017 -95.133 96.103 1.00 41.87 73 LYS H N 1
ATOM 688 C CA . LYS B 2 74 ? 39.886 -94.597 95.344 1.00 37.63 73 LYS H CA 1
ATOM 689 C C . LYS B 2 74 ? 40.262 -93.482 94.365 1.00 37.91 73 LYS H C 1
ATOM 690 O O . LYS B 2 74 ? 39.669 -93.372 93.292 1.00 35.16 73 LYS H O 1
ATOM 696 N N . SER B 2 75 ? 41.242 -92.657 94.727 1.00 37.30 74 SER H N 1
ATOM 697 C CA . SER B 2 75 ? 41.661 -91.585 93.827 1.00 44.87 74 SER H CA 1
ATOM 698 C C . SER B 2 75 ? 42.267 -92.149 92.542 1.00 44.30 74 SER H C 1
ATOM 699 O O . SER B 2 75 ? 42.234 -91.509 91.497 1.00 49.12 74 SER H O 1
ATOM 702 N N . ILE B 2 76 ? 42.780 -93.369 92.610 1.00 40.54 75 ILE H N 1
ATOM 703 C CA . ILE B 2 76 ? 43.505 -93.931 91.480 1.00 37.93 75 ILE H CA 1
ATOM 704 C C . ILE B 2 76 ? 42.688 -95.046 90.867 1.00 30.89 75 ILE H C 1
ATOM 705 O O . ILE B 2 76 ? 43.094 -95.660 89.882 1.00 29.27 75 ILE H O 1
ATOM 710 N N . SER B 2 77 ? 41.515 -95.280 91.449 1.00 31.44 76 SER H N 1
ATOM 711 C CA . SER B 2 77 ? 40.640 -96.374 91.038 1.00 31.02 76 SER H CA 1
ATOM 712 C C . SER B 2 77 ? 41.339 -97.733 91.094 1.00 30.16 76 SER H C 1
ATOM 713 O O . SER B 2 77 ? 41.067 -98.611 90.269 1.00 29.77 76 SER H O 1
ATOM 716 N N . THR B 2 78 ? 42.216 -97.897 92.084 1.00 25.78 77 THR H N 1
ATOM 717 C CA . THR B 2 78 ? 43.028 -99.101 92.237 1.00 23.84 77 THR H CA 1
ATOM 718 C C . THR B 2 78 ? 42.815 -99.841 93.565 1.00 23.14 77 THR H C 1
ATOM 719 O O . THR B 2 78 ? 42.716 -99.224 94.628 1.00 27.06 77 THR H O 1
ATOM 723 N N . ALA B 2 79 ? 42.768 -101.168 93.488 1.00 21.68 78 ALA H N 1
ATOM 724 C CA . ALA B 2 79 ? 42.773 -102.029 94.661 1.00 21.18 78 ALA H CA 1
ATOM 725 C C . ALA B 2 79 ? 44.116 -102.730 94.743 1.00 25.12 78 ALA H C 1
ATOM 726 O O . ALA B 2 79 ? 44.788 -102.898 93.726 1.00 30.47 78 ALA H O 1
ATOM 728 N N . TYR B 2 80 ? 44.498 -103.157 95.946 1.00 24.11 79 TYR H N 1
ATOM 729 C CA . TYR B 2 80 ? 45.798 -103.792 96.157 1.00 28.65 79 TYR H CA 1
ATOM 730 C C . TYR B 2 80 ? 45.745 -105.030 97.026 1.00 26.45 79 TYR H C 1
ATOM 731 O O . TYR B 2 80 ? 44.865 -105.176 97.860 1.00 21.21 79 TYR H O 1
ATOM 740 N N . LEU B 2 81 ? 46.743 -105.889 96.826 1.00 30.74 80 LEU H N 1
ATOM 741 C CA . LEU B 2 81 ? 47.007 -107.054 97.651 1.00 26.48 80 LEU H CA 1
ATOM 742 C C . LEU B 2 81 ? 48.470 -106.907 98.064 1.00 30.66 80 LEU H C 1
ATOM 743 O O . LEU B 2 81 ? 49.320 -106.547 97.243 1.00 23.25 80 LEU H O 1
ATOM 748 N N . GLN B 2 82 ? 48.768 -107.166 99.335 1.00 32.11 81 GLN H N 1
ATOM 749 C CA . GLN B 2 82 ? 50.066 -106.810 99.893 1.00 30.49 81 GLN H CA 1
ATOM 750 C C . GLN B 2 82 ? 50.611 -107.837 100.886 1.00 39.68 81 GLN H C 1
ATO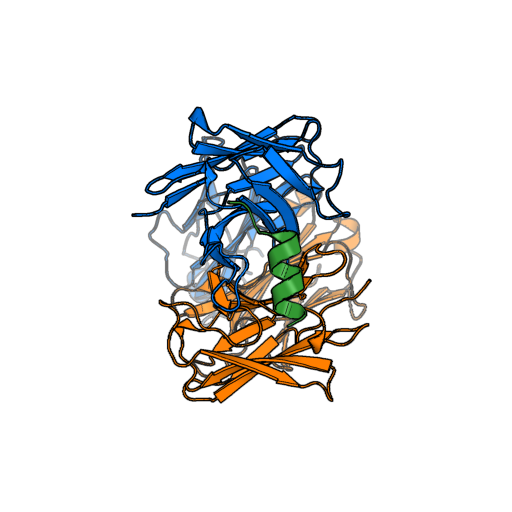M 751 O O . GLN B 2 82 ? 49.863 -108.355 101.713 1.00 41.56 81 GLN H O 1
ATOM 757 N N . TRP B 2 83 ? 51.915 -108.114 100.798 1.00 33.08 82 TRP H N 1
ATOM 758 C CA . TRP B 2 83 ? 52.628 -108.980 101.746 1.00 34.81 82 TRP H CA 1
ATOM 759 C C . TRP B 2 83 ? 53.870 -108.283 102.291 1.00 36.75 82 TRP H C 1
ATOM 760 O O . TRP B 2 83 ? 54.553 -107.576 101.556 1.00 36.19 82 TRP H O 1
ATOM 771 N N . SER B 2 84 A 54.188 -108.506 103.563 1.00 40.17 82 SER H N 1
ATOM 772 C CA . SER B 2 84 A 55.409 -107.939 104.130 1.00 44.25 82 SER H CA 1
ATOM 773 C C . SER B 2 84 A 56.562 -108.945 104.099 1.00 44.41 82 SER H C 1
ATOM 774 O O . SER B 2 84 A 57.739 -108.572 104.160 1.00 46.48 82 SER H O 1
ATOM 777 N N . SER B 2 85 B 56.213 -110.222 103.985 1.00 42.84 82 SER H N 1
ATOM 778 C CA . SER B 2 85 B 57.204 -111.289 103.978 1.00 41.35 82 SER H CA 1
ATOM 779 C C . SER B 2 85 B 56.671 -112.535 103.265 1.00 39.68 82 SER H C 1
ATOM 780 O O . SER B 2 85 B 56.023 -113.391 103.872 1.00 36.95 82 SER H O 1
ATOM 783 N N . LEU B 2 86 C 56.967 -112.624 101.972 1.00 39.00 82 LEU H N 1
ATOM 784 C CA . LEU B 2 86 C 56.483 -113.700 101.121 1.00 38.12 82 LEU H CA 1
ATOM 785 C C . LEU B 2 86 C 57.038 -115.070 101.502 1.00 43.90 82 LEU H C 1
ATOM 786 O O . LEU B 2 86 C 58.164 -115.187 101.983 1.00 49.41 82 LEU H O 1
ATOM 791 N N . LYS B 2 87 ? 56.233 -116.104 101.277 1.00 43.51 83 LYS H N 1
ATOM 792 C CA . LYS B 2 87 ? 56.673 -117.487 101.421 1.00 44.79 83 LYS H CA 1
ATOM 793 C C . LYS B 2 87 ? 56.630 -118.116 100.036 1.00 40.88 83 LYS H C 1
ATOM 794 O O . LYS B 2 87 ? 55.816 -117.712 99.212 1.00 33.63 83 LYS H O 1
ATOM 800 N N . ALA B 2 88 ? 57.493 -119.100 99.782 1.00 44.03 84 ALA H N 1
ATOM 801 C CA . ALA B 2 88 ? 57.485 -119.845 98.517 1.00 44.24 84 ALA H CA 1
ATOM 802 C C . ALA B 2 88 ? 56.121 -120.507 98.272 1.00 42.44 84 ALA H C 1
ATOM 803 O O . ALA B 2 88 ? 55.729 -120.770 97.128 1.00 38.68 84 ALA H O 1
ATOM 805 N N . SER B 2 89 ? 55.410 -120.754 99.370 1.00 42.74 85 SER H N 1
ATOM 806 C CA . SER B 2 89 ? 54.048 -121.264 99.353 1.00 34.23 85 SER H CA 1
ATOM 807 C C . SER B 2 89 ? 53.061 -120.246 98.783 1.00 34.18 85 SER H C 1
ATOM 808 O O . SER B 2 89 ? 51.960 -120.618 98.360 1.00 40.59 85 SER H O 1
ATOM 811 N N . ASP B 2 90 ? 53.444 -118.968 98.770 1.00 27.68 86 ASP H N 1
ATOM 812 C CA . ASP B 2 90 ? 52.584 -117.919 98.204 1.00 21.76 86 ASP H CA 1
ATOM 813 C C . ASP B 2 90 ? 52.631 -117.863 96.677 1.00 26.39 86 ASP H C 1
ATOM 814 O O . ASP B 2 90 ? 51.984 -117.013 96.065 1.00 26.13 86 ASP H O 1
ATOM 819 N N . THR B 2 91 ? 53.413 -118.746 96.064 1.00 23.77 87 THR H N 1
ATOM 820 C CA . THR B 2 91 ? 53.402 -118.875 94.621 1.00 20.64 87 THR H CA 1
ATOM 821 C C . THR B 2 91 ? 51.990 -119.231 94.146 1.00 23.04 87 THR H C 1
ATOM 822 O O . THR B 2 91 ? 51.486 -120.315 94.424 1.00 25.98 87 THR H O 1
ATOM 826 N N . ALA B 2 92 ? 51.346 -118.309 93.443 1.00 21.16 88 ALA H N 1
ATOM 827 C CA . ALA B 2 92 ? 50.008 -118.559 92.929 1.00 20.71 88 ALA H CA 1
ATOM 828 C C . ALA B 2 92 ? 49.667 -117.577 91.839 1.00 24.52 88 ALA H C 1
ATOM 829 O O . ALA B 2 92 ? 50.409 -116.640 91.583 1.00 27.19 88 ALA H O 1
ATOM 831 N N . MET B 2 93 ? 48.528 -117.792 91.200 1.00 26.18 89 MET H N 1
ATOM 832 C CA . MET B 2 93 ? 47.972 -116.779 90.323 1.00 28.22 89 MET H CA 1
ATOM 833 C C . MET B 2 93 ? 46.937 -116.026 91.139 1.00 23.89 89 MET H C 1
ATOM 834 O O . MET B 2 93 ? 46.142 -116.634 91.855 1.00 22.76 89 MET H O 1
ATOM 839 N N . TYR B 2 94 ? 46.942 -114.704 91.038 1.00 25.90 90 TYR H N 1
ATOM 840 C CA . TYR B 2 94 ? 46.006 -113.900 91.814 1.00 25.84 90 TYR H CA 1
ATOM 841 C C . TYR B 2 94 ? 44.995 -113.172 90.940 1.00 24.22 90 TYR H C 1
ATOM 842 O O . TYR B 2 94 ? 45.363 -112.463 90.002 1.00 18.19 90 TYR H O 1
ATOM 851 N N . TYR B 2 95 ? 43.715 -113.366 91.245 1.00 20.38 91 TYR H N 1
ATOM 852 C CA . TYR B 2 95 ? 42.658 -112.694 90.496 1.00 19.15 91 TYR H CA 1
ATOM 853 C C . TYR B 2 95 ? 41.892 -111.699 91.346 1.00 15.82 91 TYR H C 1
ATOM 854 O O . TYR B 2 95 ? 41.496 -111.985 92.492 1.00 14.33 91 TYR H O 1
ATOM 863 N N . CYS B 2 96 ? 41.685 -110.518 90.774 1.00 20.06 92 CYS H N 1
ATOM 864 C CA . CYS B 2 96 ? 40.747 -109.567 91.342 1.00 15.53 92 CYS H CA 1
ATOM 865 C C . CYS B 2 96 ? 39.488 -109.647 90.506 1.00 14.88 92 CYS H C 1
ATOM 866 O O . CYS B 2 96 ? 39.529 -110.100 89.362 1.00 15.60 92 CYS H O 1
ATOM 869 N N . ALA B 2 97 ? 38.375 -109.214 91.081 1.00 17.47 93 ALA H N 1
ATOM 870 C CA . ALA B 2 97 ? 37.102 -109.220 90.386 1.00 19.86 93 ALA H CA 1
ATOM 871 C C . ALA B 2 97 ? 36.155 -108.202 91.001 1.00 22.72 93 ALA H C 1
ATOM 872 O O . ALA B 2 97 ? 36.238 -107.900 92.188 1.00 20.02 93 ALA H O 1
ATOM 874 N N . ARG B 2 98 ? 35.263 -107.666 90.178 1.00 13.36 94 ARG H N 1
ATOM 875 C CA . ARG B 2 98 ? 34.284 -106.709 90.650 1.00 13.54 94 ARG H CA 1
ATOM 876 C C . ARG B 2 98 ? 32.969 -107.427 90.964 1.00 21.17 94 ARG H C 1
ATOM 877 O O . ARG B 2 98 ? 32.445 -108.200 90.144 1.00 14.85 94 ARG H O 1
ATOM 885 N N . LEU B 2 99 ? 32.446 -107.175 92.160 1.00 17.00 95 LEU H N 1
ATOM 886 C CA . LEU B 2 99 ? 31.128 -107.651 92.526 1.00 17.97 95 LEU H CA 1
ATOM 887 C C . LEU B 2 99 ? 30.111 -106.707 91.915 1.00 17.61 95 LEU H C 1
ATOM 888 O O . LEU B 2 99 ? 29.851 -105.627 92.446 1.00 15.00 95 LEU H O 1
ATOM 893 N N . GLY B 2 100 ? 29.568 -107.101 90.769 1.00 15.42 96 GLY H N 1
ATOM 894 C CA . GLY B 2 100 ? 28.565 -106.295 90.100 1.00 21.59 96 GLY H CA 1
ATOM 895 C C . GLY B 2 100 ? 27.144 -106.691 90.477 1.00 21.86 96 GLY H C 1
ATOM 896 O O . GLY B 2 100 ? 26.921 -107.421 91.434 1.00 21.42 96 GLY H O 1
ATOM 897 N N . GLY B 2 101 ? 26.181 -106.206 89.707 1.00 28.36 97 GLY H N 1
ATOM 898 C CA . GLY B 2 101 ? 24.783 -106.480 89.967 1.00 26.44 97 GLY H CA 1
ATOM 899 C C . GLY B 2 101 ? 24.035 -105.187 90.225 1.00 26.90 97 GLY H C 1
ATOM 900 O O . GLY B 2 101 ? 24.377 -104.141 89.672 1.00 25.25 97 GLY H O 1
ATOM 901 N N . ARG B 2 102 ? 23.020 -105.269 91.079 1.00 26.36 98 ARG H N 1
ATOM 902 C CA . ARG B 2 102 ? 22.184 -104.134 91.424 1.00 24.99 98 ARG H CA 1
ATOM 903 C C . ARG B 2 102 ? 22.201 -103.941 92.938 1.00 25.30 98 ARG H C 1
ATOM 904 O O . ARG B 2 102 ? 21.698 -104.778 93.673 1.00 24.20 98 ARG H O 1
ATOM 912 N N . TYR B 2 103 ? 22.788 -102.841 93.399 1.00 28.48 99 TYR H N 1
ATOM 913 C CA . TYR B 2 103 ? 22.980 -102.623 94.836 1.00 32.89 99 TYR H CA 1
ATOM 914 C C . TYR B 2 103 ? 21.770 -101.971 95.498 1.00 30.44 99 TYR H C 1
ATOM 915 O O . TYR B 2 103 ? 21.840 -100.816 95.915 1.00 27.15 99 TYR H O 1
ATOM 924 N N . TYR B 2 104 ? 20.666 -102.705 95.599 1.00 29.39 100 TYR H N 1
ATOM 925 C CA . TYR B 2 104 ? 19.478 -102.196 96.287 1.00 31.77 100 TYR H CA 1
ATOM 926 C C . TYR B 2 104 ? 18.993 -103.171 97.337 1.00 31.10 100 TYR H C 1
ATOM 927 O O . TYR B 2 104 ? 18.863 -104.367 97.063 1.00 25.68 100 TYR H O 1
ATOM 936 N N . TYR B 2 105 A 18.766 -102.654 98.544 1.00 30.31 100 TYR H N 1
ATOM 937 C CA . TYR B 2 105 A 18.268 -103.454 99.657 1.00 33.13 100 TYR H CA 1
ATOM 938 C C . TYR B 2 105 A 16.825 -103.826 99.361 1.00 31.74 100 TYR H C 1
ATOM 939 O O . TYR B 2 105 A 15.882 -103.313 99.987 1.00 35.77 100 TYR H O 1
ATOM 948 N N . ASP B 2 106 B 16.688 -104.756 98.422 1.00 31.76 100 ASP H N 1
ATOM 949 C CA . ASP B 2 106 B 15.484 -104.969 97.648 1.00 36.07 100 ASP H CA 1
ATOM 950 C C . ASP B 2 106 B 15.406 -106.402 97.201 1.00 32.48 100 ASP H C 1
ATOM 951 O O . ASP B 2 106 B 16.432 -107.047 96.991 1.00 26.83 100 ASP H O 1
ATOM 956 N N . SER B 2 107 C 14.186 -106.863 96.981 1.00 30.16 100 SER H N 1
ATOM 957 C CA . SER B 2 107 C 13.951 -108.092 96.258 1.00 31.86 100 SER H CA 1
ATOM 958 C C . SER B 2 107 C 14.612 -108.043 94.879 1.00 27.86 100 SER H C 1
ATOM 959 O O . SER B 2 107 C 15.021 -109.073 94.353 1.00 29.89 100 SER H O 1
ATOM 962 N N . SER B 2 108 D 14.735 -106.842 94.315 1.00 29.97 100 SER H N 1
ATOM 963 C CA . SER B 2 108 D 15.303 -106.652 92.976 1.00 27.65 100 SER H CA 1
ATOM 964 C C . SER B 2 108 D 16.828 -106.694 92.949 1.00 25.28 100 SER H C 1
ATOM 965 O O . SER B 2 108 D 17.420 -106.851 91.882 1.00 30.46 100 SER H O 1
ATOM 968 N N . GLY B 2 109 E 17.460 -106.535 94.109 1.00 24.94 100 GLY H N 1
ATOM 969 C CA . GLY B 2 109 E 18.917 -106.519 94.190 1.00 22.87 100 GLY H CA 1
ATOM 970 C C . GLY B 2 109 E 19.575 -107.873 93.974 1.00 21.08 100 GLY H C 1
ATOM 971 O O . GLY B 2 109 E 18.915 -108.912 94.067 1.00 22.99 100 GLY H O 1
ATOM 972 N N . TYR B 2 110 F 20.874 -107.850 93.663 1.00 19.84 100 TYR H N 1
ATOM 973 C CA . TYR B 2 110 F 21.693 -109.055 93.508 1.00 19.93 100 TYR H CA 1
ATOM 974 C C . TYR B 2 110 F 23.166 -108.663 93.392 1.00 26.35 100 TYR H C 1
ATOM 975 O O . TYR B 2 110 F 23.490 -107.497 93.118 1.00 23.48 100 TYR H O 1
ATOM 984 N N . TYR B 2 111 G 24.048 -109.630 93.630 1.00 17.70 100 TYR H N 1
ATOM 985 C CA . TYR B 2 111 G 25.490 -109.398 93.608 1.00 27.76 100 TYR H CA 1
ATOM 986 C C . TYR B 2 111 G 26.201 -110.636 93.071 1.00 26.32 100 TYR H C 1
ATOM 987 O O . TYR B 2 111 G 25.942 -111.744 93.529 1.00 17.49 100 TYR H O 1
ATOM 996 N N . TYR B 2 112 H 27.077 -110.435 92.091 1.00 22.38 100 TYR H N 1
ATOM 997 C CA . TYR B 2 112 H 27.960 -111.497 91.591 1.00 19.50 100 TYR H CA 1
ATOM 998 C C . TYR B 2 112 H 29.191 -110.890 90.899 1.00 16.97 100 TYR H C 1
ATOM 999 O O . TYR B 2 112 H 29.148 -109.758 90.419 1.00 17.16 100 TYR H O 1
ATOM 1008 N N . PHE B 2 113 I 30.286 -111.641 90.868 1.00 18.90 100 PHE H N 1
ATOM 1009 C CA . PHE B 2 113 I 31.483 -111.251 90.120 1.00 16.73 100 PHE H CA 1
ATOM 1010 C C . PHE B 2 113 I 31.193 -111.202 88.615 1.00 21.26 100 PHE H C 1
ATOM 1011 O O . PHE B 2 113 I 30.999 -112.237 87.974 1.00 17.30 100 PHE H O 1
ATOM 1019 N N . ASP B 2 114 ? 31.171 -110.001 88.049 1.00 22.30 101 ASP H N 1
ATOM 1020 C CA . ASP B 2 114 ? 30.764 -109.835 86.648 1.00 21.32 101 ASP H CA 1
ATOM 1021 C C . ASP B 2 114 ? 31.917 -109.437 85.717 1.00 27.62 101 ASP H C 1
ATOM 1022 O O . ASP B 2 114 ? 31.793 -109.510 84.494 1.00 34.29 101 ASP H O 1
ATOM 1027 N N . TYR B 2 115 ? 33.023 -109.003 86.314 1.00 29.85 102 TYR H N 1
ATOM 1028 C CA . TYR B 2 115 ? 34.251 -108.695 85.587 1.00 25.57 102 TYR H CA 1
ATOM 1029 C C . TYR B 2 115 ? 35.451 -109.131 86.418 1.00 23.71 102 TYR H C 1
ATOM 1030 O O . TYR B 2 115 ? 35.478 -108.944 87.627 1.00 23.68 102 TYR H O 1
ATOM 1039 N N . TRP B 2 116 ? 36.433 -109.717 85.749 1.00 26.79 103 TRP H N 1
ATOM 1040 C CA . TRP B 2 116 ? 37.644 -110.212 86.380 1.00 26.69 103 TRP H CA 1
ATOM 1041 C C . TRP B 2 116 ? 38.859 -109.505 85.777 1.00 28.47 103 TRP H C 1
ATOM 1042 O O . TRP B 2 116 ? 38.843 -109.142 84.601 1.00 31.50 103 TRP H O 1
ATOM 1053 N N . GLY B 2 117 ? 39.902 -109.303 86.580 1.00 22.88 104 GLY H N 1
ATOM 1054 C CA . GLY B 2 117 ? 41.208 -108.942 86.054 1.00 18.72 104 GLY H CA 1
ATOM 1055 C C . GLY B 2 117 ? 41.813 -110.151 85.355 1.00 26.63 104 GLY H C 1
ATOM 1056 O O . GLY B 2 117 ? 41.313 -111.266 85.505 1.00 26.42 104 GLY H O 1
ATOM 1057 N N . GLN B 2 118 ? 42.892 -109.948 84.600 1.00 31.46 105 GLN H N 1
ATOM 1058 C CA . GLN B 2 118 ? 43.485 -111.036 83.815 1.00 27.54 105 GLN H CA 1
ATOM 1059 C C . GLN B 2 118 ? 44.367 -111.946 84.651 1.00 23.02 105 GLN H C 1
ATOM 1060 O O . GLN B 2 118 ? 44.852 -112.961 84.164 1.00 23.75 105 GLN H O 1
ATOM 1066 N N . GLY B 2 119 ? 44.585 -111.581 85.908 1.00 18.51 106 GLY H N 1
ATOM 1067 C CA . GLY B 2 119 ? 45.425 -112.383 86.783 1.00 17.00 106 GLY H CA 1
ATOM 1068 C C . GLY B 2 119 ? 46.842 -111.851 86.862 1.00 22.12 106 GLY H C 1
ATOM 1069 O O . GLY B 2 119 ? 47.356 -111.298 85.885 1.00 20.59 106 GLY H O 1
ATOM 1070 N N . THR B 2 120 ? 47.474 -112.007 88.024 1.00 20.05 107 THR H N 1
ATOM 1071 C CA . THR B 2 120 ? 48.874 -111.649 88.194 1.00 20.72 107 THR H CA 1
ATOM 1072 C C . THR B 2 120 ? 49.590 -112.884 88.704 1.00 20.87 107 THR H C 1
ATOM 1073 O O . THR B 2 120 ? 49.182 -113.473 89.702 1.00 22.49 107 THR H O 1
ATOM 1077 N N . LEU B 2 121 ? 50.652 -113.286 88.011 1.00 19.91 108 LEU H N 1
ATOM 1078 C CA . LEU B 2 121 ? 51.418 -114.447 88.430 1.00 23.73 108 LEU H CA 1
ATOM 1079 C C . LEU B 2 121 ? 52.492 -114.041 89.436 1.00 26.65 108 LEU H C 1
ATOM 1080 O O . LEU B 2 121 ? 53.404 -113.291 89.091 1.00 22.81 108 LEU H O 1
ATOM 1085 N N . VAL B 2 122 ? 52.370 -114.522 90.675 1.00 16.93 109 VAL H N 1
ATOM 1086 C CA . VAL B 2 122 ? 53.420 -114.350 91.667 1.00 19.60 109 VAL H CA 1
ATOM 1087 C C . VAL B 2 122 ? 54.162 -115.666 91.873 1.00 22.31 109 VAL H C 1
ATOM 1088 O O . VAL B 2 122 ? 53.570 -116.677 92.257 1.00 27.84 109 VAL H O 1
ATOM 1092 N N . THR B 2 123 ? 55.458 -115.643 91.580 1.00 25.93 110 THR H N 1
ATOM 1093 C CA . THR B 2 123 ? 56.336 -116.799 91.756 1.00 30.32 110 THR H CA 1
ATOM 1094 C C . THR B 2 123 ? 57.346 -116.497 92.833 1.00 27.65 110 THR H C 1
ATOM 1095 O O . THR B 2 123 ? 58.181 -115.610 92.661 1.00 26.21 110 THR H O 1
ATOM 1099 N N . VAL B 2 124 ? 57.277 -117.223 93.943 1.00 32.71 111 VAL H N 1
ATOM 1100 C CA . VAL B 2 124 ? 58.220 -117.000 95.037 1.00 34.02 111 VAL H CA 1
ATOM 1101 C C . VAL B 2 124 ? 59.178 -118.179 95.188 1.00 32.63 111 VAL H C 1
ATOM 1102 O O . VAL B 2 124 ? 58.744 -119.311 95.394 1.00 32.38 111 VAL H O 1
ATOM 1106 N N . SER B 2 125 ? 60.475 -117.894 95.051 1.00 30.08 112 SER H N 1
ATOM 1107 C CA . SER B 2 125 ? 61.525 -118.908 95.082 1.00 30.45 112 SER H CA 1
ATOM 1108 C C . SER B 2 125 ? 62.881 -118.345 95.522 1.00 32.18 112 SER H C 1
ATOM 1109 O O . SER B 2 125 ? 63.165 -117.142 95.390 1.00 25.33 112 SER H O 1
ATOM 1112 N N . SER B 2 126 ? 63.720 -119.235 96.036 1.00 35.91 113 SER H N 1
ATOM 1113 C CA . SER B 2 126 ? 65.027 -118.839 96.542 1.00 40.91 113 SER H CA 1
ATOM 1114 C C . SER B 2 126 ? 66.048 -118.808 95.410 1.00 40.32 113 SER H C 1
ATOM 1115 O O . SER B 2 126 ? 67.167 -118.338 95.590 1.00 40.47 113 SER H O 1
ATOM 1118 N N . ALA B 2 127 ? 65.653 -119.302 94.240 1.00 37.33 114 ALA H N 1
ATOM 1119 C CA . ALA B 2 127 ? 66.536 -119.338 93.073 1.00 30.93 114 ALA H CA 1
ATOM 1120 C C . ALA B 2 127 ? 66.784 -117.948 92.488 1.00 29.56 114 ALA H C 1
ATOM 1121 O O . ALA B 2 127 ? 65.901 -117.092 92.489 1.00 37.72 114 ALA H O 1
ATOM 1123 N N . SER B 2 128 ? 68.003 -117.721 92.018 1.00 21.22 115 SER H N 1
ATOM 1124 C CA . SER B 2 128 ? 68.326 -116.523 91.263 1.00 31.28 115 SER H CA 1
ATOM 1125 C C . SER B 2 128 ? 68.229 -116.912 89.789 1.00 29.11 115 SER H C 1
ATOM 1126 O O . SER B 2 128 ? 68.016 -118.077 89.468 1.00 29.32 115 SER H O 1
ATOM 1129 N N . THR B 2 129 ? 68.375 -115.947 88.896 1.00 21.95 116 THR H N 1
ATOM 1130 C CA . THR B 2 129 ? 68.307 -116.227 87.472 1.00 28.66 116 THR H CA 1
ATOM 1131 C C . THR B 2 129 ? 69.477 -117.141 87.096 1.00 27.99 116 THR H C 1
ATOM 1132 O O . THR B 2 129 ? 70.605 -116.899 87.509 1.00 21.90 116 THR H O 1
ATOM 1136 N N . LYS B 2 130 ? 69.197 -118.201 86.342 1.00 23.19 117 LYS H N 1
ATOM 1137 C CA . LYS B 2 130 ? 70.200 -119.235 86.078 1.00 22.90 117 LYS H CA 1
ATOM 1138 C C . LYS B 2 130 ? 70.010 -119.977 84.748 1.00 22.89 117 LYS H C 1
ATOM 1139 O O . LYS B 2 130 ? 68.917 -120.449 84.432 1.00 17.61 117 LYS H O 1
ATOM 1145 N N . GLY B 2 131 ? 71.095 -120.103 83.992 1.00 18.80 118 GLY H N 1
ATOM 1146 C CA . GLY B 2 131 ? 71.075 -120.806 82.724 1.00 18.33 118 GLY H CA 1
ATOM 1147 C C . GLY B 2 131 ? 71.130 -122.311 82.927 1.00 24.72 118 GLY H C 1
ATOM 1148 O O . GLY B 2 131 ? 71.731 -122.795 83.881 1.00 18.42 118 GLY H O 1
ATOM 1149 N N . PRO B 2 132 ? 70.509 -123.064 82.017 1.00 16.50 119 PRO H N 1
ATOM 1150 C CA . PRO B 2 132 ? 70.445 -124.517 82.141 1.00 23.03 119 PRO H CA 1
ATOM 1151 C C . PRO B 2 132 ? 71.707 -125.229 81.677 1.00 15.47 119 PRO H C 1
ATOM 1152 O O . PRO B 2 132 ? 72.503 -124.669 80.941 1.00 17.75 119 PRO H O 1
ATOM 1156 N N . SER B 2 133 ? 71.877 -126.467 82.114 1.00 16.25 120 SER H N 1
ATOM 1157 C CA . SER B 2 133 ? 72.787 -127.390 81.446 1.00 18.69 120 SER H CA 1
ATOM 1158 C C . SER B 2 133 ? 71.932 -128.253 80.538 1.00 16.28 120 SER H C 1
ATOM 1159 O O . SER B 2 133 ? 70.713 -128.310 80.693 1.00 22.08 120 SER H O 1
ATOM 1162 N N . VAL B 2 134 ? 72.554 -128.934 79.593 1.00 16.75 121 VAL H N 1
ATOM 1163 C CA . VAL B 2 134 ? 71.803 -129.761 78.651 1.00 14.33 121 VAL H CA 1
ATOM 1164 C C . VAL B 2 134 ? 72.438 -131.152 78.518 1.00 16.31 121 VAL H C 1
ATOM 1165 O O . VAL B 2 134 ? 73.606 -131.284 78.174 1.00 14.69 121 VAL H O 1
ATOM 1169 N N . PHE B 2 135 ? 71.645 -132.181 78.793 1.00 16.30 122 PHE H N 1
ATOM 1170 C CA . PHE B 2 135 ? 72.110 -133.559 78.838 1.00 20.70 122 PHE H CA 1
ATOM 1171 C C . PHE B 2 135 ? 71.403 -134.381 77.766 1.00 19.00 122 PHE H C 1
ATOM 1172 O O . PHE B 2 135 ? 70.292 -134.052 77.365 1.00 20.47 122 PHE H O 1
ATOM 1180 N N . PRO B 2 136 ? 72.050 -135.452 77.288 1.00 19.64 123 PRO H N 1
ATOM 1181 C CA . PRO B 2 136 ? 71.444 -136.145 76.149 1.00 23.36 123 PRO H CA 1
ATOM 1182 C C . PRO B 2 136 ? 70.488 -137.237 76.591 1.00 14.92 123 PRO H C 1
ATOM 1183 O O . PRO B 2 136 ? 70.753 -137.901 77.577 1.00 25.31 123 PRO H O 1
ATOM 1187 N N . LEU B 2 137 ? 69.395 -137.406 75.858 1.00 15.71 124 LEU H N 1
ATOM 1188 C CA . LEU B 2 137 ? 68.513 -138.559 76.015 1.00 16.23 124 LEU H CA 1
ATOM 1189 C C . LEU B 2 137 ? 68.610 -139.425 74.756 1.00 17.34 124 LEU H C 1
ATOM 1190 O O . LEU B 2 137 ? 67.920 -139.190 73.776 1.00 26.02 124 LEU H O 1
ATOM 1195 N N . ALA B 2 138 ? 69.468 -140.431 74.781 1.00 20.19 125 ALA H N 1
ATOM 1196 C CA . ALA B 2 138 ? 69.912 -141.054 73.533 1.00 23.92 125 ALA H CA 1
ATOM 1197 C C . ALA B 2 138 ? 69.233 -142.379 73.202 1.00 26.22 125 ALA H C 1
ATOM 1198 O O . ALA B 2 138 ? 68.873 -143.137 74.098 1.00 34.78 125 ALA H O 1
ATOM 1200 N N . PRO B 2 139 ? 69.070 -142.664 71.900 1.00 20.96 126 PRO H N 1
ATOM 1201 C CA . PRO B 2 139 ? 68.501 -143.935 71.459 1.00 22.47 126 PRO H CA 1
ATOM 1202 C C . PRO B 2 139 ? 69.612 -144.986 71.349 1.00 22.59 126 PRO H C 1
ATOM 1203 O O . PRO B 2 139 ? 70.778 -144.619 71.212 1.00 31.57 126 PRO H O 1
ATOM 1207 N N . SER B 2 140 ? 69.272 -146.271 71.399 1.00 75.21 127 SER H N 1
ATOM 1208 C CA . SER B 2 140 ? 70.281 -147.311 71.206 1.00 74.08 127 SER H CA 1
ATOM 1209 C C . SER B 2 140 ? 70.710 -147.394 69.741 1.00 77.22 127 SER H C 1
ATOM 1210 O O . SER B 2 140 ? 69.927 -147.086 68.837 1.00 57.65 127 SER H O 1
ATOM 1213 N N . SER B 2 141 ? 71.961 -147.796 69.513 1.00 81.69 128 SER H N 1
ATOM 1214 C CA . SER B 2 141 ? 72.477 -147.998 68.159 1.00 81.30 128 SER H CA 1
ATOM 1215 C C . SER B 2 141 ? 72.140 -149.394 67.636 1.00 81.08 128 SER H C 1
ATOM 1216 O O . SER B 2 141 ? 72.483 -149.741 66.505 1.00 80.18 128 SER H O 1
ATOM 1219 N N . LYS B 2 142 ? 71.463 -150.184 68.467 1.00 80.01 129 LYS H N 1
ATOM 1220 C CA . LYS B 2 142 ? 71.087 -151.547 68.110 1.00 78.69 129 LYS H CA 1
ATOM 1221 C C . LYS B 2 142 ? 69.627 -151.659 67.669 1.00 78.43 129 LYS H C 1
ATOM 1222 O O . LYS B 2 142 ? 69.245 -152.679 67.102 1.00 81.75 129 LYS H O 1
ATOM 1228 N N . SER B 2 143 ? 68.825 -150.619 67.919 1.00 73.29 130 SER H N 1
ATOM 1229 C CA . SER B 2 143 ? 67.375 -150.659 67.667 1.00 68.96 130 SER H CA 1
ATOM 1230 C C . SER B 2 143 ? 67.018 -151.132 66.253 1.00 69.45 130 SER H C 1
ATOM 1231 O O . SER B 2 143 ? 67.647 -150.721 65.275 1.00 68.42 130 SER H O 1
ATOM 1234 N N . THR B 2 144 ? 66.009 -152.001 66.169 1.00 66.29 131 THR H N 1
ATOM 1235 C CA . THR B 2 144 ? 65.681 -152.714 64.938 1.00 64.99 131 THR H CA 1
ATOM 1236 C C . THR B 2 144 ? 65.443 -151.769 63.760 1.00 65.21 131 THR H C 1
ATOM 1237 O O . THR B 2 144 ? 64.712 -150.784 63.877 1.00 55.55 131 THR H O 1
ATOM 1241 N N . SER B 2 145 ? 66.091 -152.062 62.637 1.00 56.68 132 SER H N 1
ATOM 1242 C CA . SER B 2 145 ? 65.933 -151.256 61.432 1.00 60.71 132 SER H CA 1
ATOM 1243 C C . SER B 2 145 ? 64.561 -151.471 60.806 1.00 58.89 132 SER H C 1
ATOM 1244 O O . SER B 2 145 ? 64.009 -152.572 60.843 1.00 56.18 132 SER H O 1
ATOM 1247 N N . GLY B 2 146 ? 64.014 -150.407 60.228 1.00 30.46 133 GLY H N 1
ATOM 1248 C CA . GLY B 2 146 ? 62.652 -150.433 59.731 1.00 33.65 133 GLY H CA 1
ATOM 1249 C C . GLY B 2 146 ? 61.730 -150.039 60.864 1.00 35.21 133 GLY H C 1
ATOM 1250 O O . GLY B 2 146 ? 60.498 -150.091 60.743 1.00 28.36 133 GLY H O 1
ATOM 1251 N N . GLY B 2 147 ? 62.355 -149.654 61.976 1.00 32.24 134 GLY H N 1
ATOM 1252 C CA . GLY B 2 147 ? 61.656 -149.214 63.165 1.00 27.27 134 GLY H CA 1
ATOM 1253 C C . GLY B 2 147 ? 61.893 -147.745 63.437 1.00 23.76 134 GLY H C 1
ATOM 1254 O O . GLY B 2 147 ? 62.275 -146.983 62.549 1.00 23.96 134 GLY H O 1
ATOM 1255 N N . THR B 2 148 ? 61.640 -147.333 64.672 1.00 23.21 135 THR H N 1
ATOM 1256 C CA . THR B 2 148 ? 61.830 -145.937 65.039 1.00 28.30 135 THR H CA 1
ATOM 1257 C C . THR B 2 148 ? 62.637 -145.843 66.304 1.00 28.47 135 THR H C 1
ATOM 1258 O O . THR B 2 148 ? 62.651 -146.775 67.112 1.00 30.52 135 THR H O 1
ATOM 1262 N N . ALA B 2 149 ? 63.295 -144.704 66.488 1.00 22.58 136 ALA H N 1
ATOM 1263 C CA . ALA B 2 149 ? 63.981 -144.457 67.742 1.00 31.15 136 ALA H CA 1
ATOM 1264 C C . ALA B 2 149 ? 63.563 -143.120 68.328 1.00 31.40 136 ALA H C 1
ATOM 1265 O O . ALA B 2 149 ? 63.373 -142.142 67.605 1.00 26.04 136 ALA H O 1
ATOM 1267 N N . ALA B 2 150 ? 63.399 -143.094 69.645 1.00 19.50 137 ALA H N 1
ATOM 1268 C CA . ALA B 2 150 ? 63.123 -141.861 70.342 1.00 19.32 137 ALA H CA 1
ATOM 1269 C C . ALA B 2 150 ? 64.443 -141.320 70.852 1.00 33.70 137 ALA H C 1
ATOM 1270 O O . ALA B 2 150 ? 65.234 -142.071 71.425 1.00 33.55 137 ALA H O 1
ATOM 1272 N N . LEU B 2 151 ? 64.686 -140.028 70.628 1.00 25.57 138 LEU H N 1
ATOM 1273 C CA . LEU B 2 151 ? 65.851 -139.351 71.197 1.00 20.38 138 LEU H CA 1
ATOM 1274 C C . LEU B 2 151 ? 65.524 -137.919 71.636 1.00 26.81 138 LEU H C 1
ATOM 1275 O O . LEU B 2 151 ? 64.573 -137.313 71.129 1.00 28.44 138 LEU H O 1
ATOM 1280 N N . GLY B 2 152 ? 66.298 -137.376 72.579 1.00 17.07 139 GLY H N 1
ATOM 1281 C CA . GLY B 2 152 ? 65.958 -136.079 73.139 1.00 17.05 139 GLY H CA 1
ATOM 1282 C C . GLY B 2 152 ? 67.041 -135.313 73.862 1.00 16.65 139 GLY H C 1
ATOM 1283 O O . GLY B 2 152 ? 68.214 -135.709 73.880 1.00 16.45 139 GLY H O 1
ATOM 1284 N N . CYS B 2 153 ? 66.639 -134.197 74.463 1.00 23.91 140 CYS H N 1
ATOM 1285 C CA . CYS B 2 153 ? 67.501 -133.404 75.344 1.00 17.76 140 CYS H CA 1
ATOM 1286 C C . CYS B 2 153 ? 66.836 -133.244 76.695 1.00 17.45 140 CYS H C 1
ATOM 1287 O O . CYS B 2 153 ? 65.641 -132.962 76.771 1.00 18.65 140 CYS H O 1
ATOM 1290 N N . LEU B 2 154 ? 67.603 -133.416 77.764 1.00 19.71 141 LEU H N 1
ATOM 1291 C CA . LEU B 2 154 ? 67.129 -133.070 79.098 1.00 18.55 141 LEU H CA 1
ATOM 1292 C C . LEU B 2 154 ? 67.708 -131.707 79.488 1.00 23.82 141 LEU H C 1
ATOM 1293 O O . LEU B 2 154 ? 68.923 -131.564 79.650 1.00 16.50 141 LEU H O 1
ATOM 1298 N N . VAL B 2 155 ? 66.838 -130.706 79.614 1.00 17.28 142 VAL H N 1
ATOM 1299 C CA . VAL B 2 155 ? 67.280 -129.361 79.945 1.00 17.17 142 VAL H CA 1
ATOM 1300 C C . VAL B 2 155 ? 67.148 -129.125 81.440 1.00 23.33 142 VAL H C 1
ATOM 1301 O O . VAL B 2 155 ? 66.045 -128.907 81.925 1.00 17.46 142 VAL H O 1
ATOM 1305 N N . LYS B 2 156 ? 68.271 -129.157 82.159 1.00 18.87 143 LYS H N 1
ATOM 1306 C CA . LYS B 2 156 ? 68.248 -129.130 83.627 1.00 17.66 143 LYS H CA 1
ATOM 1307 C C . LYS B 2 156 ? 68.563 -127.784 84.253 1.00 22.22 143 LYS H C 1
ATOM 1308 O O . LYS B 2 156 ? 69.355 -127.002 83.712 1.00 19.61 143 LYS H O 1
ATOM 1314 N N . ASP B 2 157 ? 67.928 -127.542 85.403 1.00 21.18 144 ASP H N 1
ATOM 1315 C CA . ASP B 2 157 ? 68.326 -126.509 86.366 1.00 24.37 144 ASP H CA 1
ATOM 1316 C C . ASP B 2 157 ? 68.421 -125.071 85.828 1.00 28.95 144 ASP H C 1
ATOM 1317 O O . ASP B 2 157 ? 69.493 -124.453 85.826 1.00 22.37 144 ASP H O 1
ATOM 1322 N N . TYR B 2 158 ? 67.287 -124.535 85.403 1.00 18.53 145 TYR H N 1
ATOM 1323 C CA . TYR B 2 158 ? 67.241 -123.165 84.921 1.00 29.07 145 TYR H CA 1
ATOM 1324 C C . TYR B 2 158 ? 66.163 -122.384 85.666 1.00 22.74 145 TYR H C 1
ATOM 1325 O O . TYR B 2 158 ? 65.241 -122.968 86.238 1.00 25.13 145 TYR H O 1
ATOM 1334 N N . PHE B 2 159 ? 66.284 -121.063 85.659 1.00 23.09 146 PHE H N 1
ATOM 1335 C CA . PHE B 2 159 ? 65.329 -120.208 86.335 1.00 19.82 146 PHE H CA 1
ATOM 1336 C C . PHE B 2 159 ? 65.443 -118.800 85.799 1.00 25.71 146 PHE H C 1
ATOM 1337 O O . PHE B 2 159 ? 66.542 -118.339 85.544 1.00 23.44 146 PHE H O 1
ATOM 1345 N N . PRO B 2 160 ? 64.306 -118.108 85.613 1.00 20.37 147 PRO H N 1
ATOM 1346 C CA . PRO B 2 160 ? 62.936 -118.620 85.711 1.00 20.91 147 PRO H CA 1
ATOM 1347 C C . PRO B 2 160 ? 62.552 -119.223 84.376 1.00 22.13 147 PRO H C 1
ATOM 1348 O O . PRO B 2 160 ? 63.370 -119.157 83.459 1.00 26.47 147 PRO H O 1
ATOM 1352 N N . GLU B 2 161 ? 61.352 -119.789 84.267 1.00 21.23 148 GLU H N 1
ATOM 1353 C CA . GLU B 2 161 ? 60.783 -120.151 82.980 1.00 25.31 148 GLU H CA 1
ATOM 1354 C C . GLU B 2 161 ? 60.731 -118.888 82.131 1.00 24.83 148 GLU H C 1
ATOM 1355 O O . GLU B 2 161 ? 60.734 -117.787 82.686 1.00 24.28 148 GLU H O 1
ATOM 1361 N N . PRO B 2 162 ? 60.666 -119.033 80.786 1.00 30.04 149 PRO H N 1
ATOM 1362 C CA . PRO B 2 162 ? 60.683 -120.286 80.020 1.00 27.84 149 PRO H CA 1
ATOM 1363 C C . PRO B 2 162 ? 61.974 -120.511 79.233 1.00 28.06 149 PRO H C 1
ATOM 1364 O O . PRO B 2 162 ? 62.892 -119.680 79.240 1.00 24.87 149 PRO H O 1
ATOM 1368 N N . VAL B 2 163 ? 62.024 -121.654 78.556 1.00 20.17 150 VAL H N 1
ATOM 1369 C CA . VAL B 2 163 ? 63.084 -121.959 77.620 1.00 19.65 150 VAL H CA 1
ATOM 1370 C C . VAL B 2 163 ? 62.460 -122.370 76.310 1.00 22.43 150 VAL H C 1
ATOM 1371 O O . VAL B 2 163 ? 61.358 -122.902 76.277 1.00 24.09 150 VAL H O 1
ATOM 1375 N N . THR B 2 164 ? 63.183 -122.125 75.228 1.00 27.32 151 THR H N 1
ATOM 1376 C CA . THR B 2 164 ? 62.779 -122.563 73.907 1.00 26.24 151 THR H CA 1
ATOM 1377 C C . THR B 2 164 ? 63.724 -123.673 73.454 1.00 33.61 151 THR H C 1
ATOM 1378 O O . THR B 2 164 ? 64.942 -123.576 73.646 1.00 35.99 151 THR H O 1
ATOM 1382 N N . VAL B 2 165 ? 63.164 -124.744 72.895 1.00 28.81 152 VAL H N 1
ATOM 1383 C CA . VAL B 2 165 ? 63.970 -125.802 72.294 1.00 26.56 152 VAL H CA 1
ATOM 1384 C C . VAL B 2 165 ? 63.604 -125.969 70.819 1.00 20.86 152 VAL H C 1
ATOM 1385 O O . VAL B 2 165 ? 62.443 -125.841 70.464 1.00 40.16 152 VAL H O 1
ATOM 1389 N N . SER B 2 166 ? 64.596 -126.237 69.969 1.00 30.90 153 SER H N 1
ATOM 1390 C CA . SER B 2 166 ? 64.359 -126.639 68.576 1.00 24.01 153 SER H CA 1
ATOM 1391 C C . SER B 2 166 ? 65.324 -127.759 68.194 1.00 21.31 153 SER H C 1
ATOM 1392 O O . SER B 2 166 ? 66.232 -128.079 68.955 1.00 20.35 153 SER H O 1
ATOM 1395 N N . TRP B 2 167 ? 65.125 -128.355 67.019 1.00 26.88 154 TRP H N 1
ATOM 1396 C CA . TRP B 2 167 ? 65.977 -129.454 66.574 1.00 26.59 154 TRP H CA 1
ATOM 1397 C C . TRP B 2 167 ? 66.577 -129.178 65.210 1.00 26.95 154 TRP H C 1
ATOM 1398 O O . TRP B 2 167 ? 65.888 -128.735 64.302 1.00 24.25 154 TRP H O 1
ATOM 1409 N N . ASN B 2 168 ? 67.877 -129.432 65.092 1.00 22.75 155 ASN H N 1
ATOM 1410 C CA . ASN B 2 168 ? 68.602 -129.224 63.853 1.00 24.06 155 ASN H CA 1
ATOM 1411 C C . ASN B 2 168 ? 68.390 -127.842 63.277 1.00 28.95 155 ASN H C 1
ATOM 1412 O O . ASN B 2 168 ? 68.242 -127.686 62.060 1.00 29.82 155 ASN H O 1
ATOM 1417 N N . SER B 2 169 ? 68.382 -126.846 64.165 1.00 29.52 156 SER H N 1
ATOM 1418 C CA . SER B 2 169 ? 68.215 -125.440 63.778 1.00 30.13 156 SER H CA 1
ATOM 1419 C C . SER B 2 169 ? 66.942 -125.192 62.971 1.00 28.31 156 SER H C 1
ATOM 1420 O O . SER B 2 169 ? 66.937 -124.345 62.078 1.00 30.08 156 SER H O 1
ATOM 1423 N N . GLY B 2 170 ? 65.882 -125.946 63.262 1.00 32.02 157 GLY H N 1
ATOM 1424 C CA . GLY B 2 170 ? 64.614 -125.784 62.565 1.00 28.31 157 GLY H CA 1
ATOM 1425 C C . GLY B 2 170 ? 64.310 -126.796 61.475 1.00 40.52 157 GLY H C 1
ATOM 1426 O O . GLY B 2 170 ? 63.150 -126.975 61.102 1.00 30.12 157 GLY H O 1
ATOM 1427 N N . ALA B 2 171 ? 65.336 -127.464 60.962 1.00 29.09 158 ALA H N 1
ATOM 1428 C CA . ALA B 2 171 ? 65.140 -128.412 59.872 1.00 37.35 158 ALA H CA 1
ATOM 1429 C C . ALA B 2 171 ? 64.521 -129.749 60.304 1.00 39.22 158 ALA H C 1
ATOM 1430 O O . ALA B 2 171 ? 64.314 -130.625 59.475 1.00 42.77 158 ALA H O 1
ATOM 1432 N N . LEU B 2 172 ? 64.244 -129.914 61.592 1.00 39.37 159 LEU H N 1
ATOM 1433 C CA . LEU B 2 172 ? 63.589 -131.130 62.068 1.00 38.66 159 LEU H CA 1
ATOM 1434 C C . LEU B 2 172 ? 62.408 -130.735 62.941 1.00 38.11 159 LEU H C 1
ATOM 1435 O O . LEU B 2 172 ? 62.586 -130.111 63.983 1.00 38.83 159 LEU H O 1
ATOM 1440 N N . THR B 2 173 ? 61.200 -131.069 62.492 1.00 38.62 160 THR H N 1
ATOM 1441 C CA . THR B 2 173 ? 59.977 -130.627 63.162 1.00 33.71 160 THR H CA 1
ATOM 1442 C C . THR B 2 173 ? 58.934 -131.732 63.377 1.00 33.73 160 THR H C 1
ATOM 1443 O O . THR B 2 173 ? 58.124 -131.642 64.298 1.00 37.50 160 THR H O 1
ATOM 1447 N N . SER B 2 174 ? 58.946 -132.762 62.532 1.00 31.84 161 SER H N 1
ATOM 1448 C CA . SER B 2 174 ? 57.953 -133.838 62.623 1.00 37.69 161 SER H CA 1
ATOM 1449 C C . SER B 2 174 ? 58.140 -134.721 63.860 1.00 36.67 161 SER H C 1
ATOM 1450 O O . SER B 2 174 ? 59.203 -135.301 64.081 1.00 33.49 161 SER H O 1
ATOM 1453 N N . GLY B 2 175 ? 57.090 -134.832 64.660 1.00 43.42 162 GLY H N 1
ATOM 1454 C CA . GLY B 2 175 ? 57.125 -135.700 65.822 1.00 43.45 162 GLY H CA 1
ATOM 1455 C C . GLY B 2 175 ? 58.025 -135.177 66.925 1.00 33.69 162 GLY H C 1
ATOM 1456 O O . GLY B 2 175 ? 58.577 -135.952 67.700 1.00 31.88 162 GLY H O 1
ATOM 1457 N N . VAL B 2 176 ? 58.178 -133.859 66.976 1.00 27.06 163 VAL H N 1
ATOM 1458 C CA . VAL B 2 176 ? 58.933 -133.203 68.032 1.00 27.51 163 VAL H CA 1
ATOM 1459 C C . VAL B 2 176 ? 57.939 -132.702 69.076 1.00 31.12 163 VAL H C 1
ATOM 1460 O O . VAL B 2 176 ? 57.107 -131.856 68.771 1.00 35.86 163 VAL H O 1
ATOM 1464 N N . HIS B 2 177 ? 57.991 -133.224 70.297 1.00 25.35 164 HIS H N 1
ATOM 1465 C CA . HIS B 2 177 ? 57.219 -132.596 71.357 1.00 29.46 164 HIS H CA 1
ATOM 1466 C C . HIS B 2 177 ? 58.147 -132.089 72.455 1.00 31.05 164 HIS H C 1
ATOM 1467 O O . HIS B 2 177 ? 59.028 -132.807 72.935 1.00 28.11 164 HIS H O 1
ATOM 1474 N N . THR B 2 178 ? 57.969 -130.824 72.810 1.00 30.34 165 THR H N 1
ATOM 1475 C CA . THR B 2 178 ? 58.673 -130.253 73.940 1.00 33.91 165 THR H CA 1
ATOM 1476 C C . THR B 2 178 ? 57.702 -130.121 75.096 1.00 32.65 165 THR H C 1
ATOM 1477 O O . THR B 2 178 ? 56.693 -129.416 75.007 1.00 31.33 165 THR H O 1
ATOM 1481 N N . PHE B 2 179 ? 58.021 -130.805 76.184 1.00 29.14 166 PHE H N 1
ATOM 1482 C CA . PHE B 2 179 ? 57.110 -130.924 77.304 1.00 27.32 166 PHE H CA 1
ATOM 1483 C C . PHE B 2 179 ? 57.186 -129.756 78.265 1.00 24.81 166 PHE H C 1
ATOM 1484 O O . PHE B 2 179 ? 58.187 -129.064 78.325 1.00 27.51 166 PHE H O 1
ATOM 1492 N N . PRO B 2 180 ? 56.102 -129.524 79.010 1.00 30.86 167 PRO H N 1
ATOM 1493 C CA . PRO B 2 180 ? 56.144 -128.513 80.068 1.00 34.89 167 PRO H CA 1
ATOM 1494 C C . PRO B 2 180 ? 57.252 -128.781 81.071 1.00 29.79 167 PRO H C 1
ATOM 1495 O O . PRO B 2 180 ? 57.748 -129.907 81.187 1.00 24.07 167 PRO H O 1
ATOM 1499 N N . ALA B 2 181 ? 57.631 -127.731 81.789 1.00 27.28 168 ALA H N 1
ATOM 1500 C CA . ALA B 2 181 ? 58.686 -127.824 82.780 1.00 29.07 168 ALA H CA 1
ATOM 1501 C C . ALA B 2 181 ? 58.178 -128.421 84.086 1.00 30.25 168 ALA H C 1
ATOM 1502 O O . ALA B 2 181 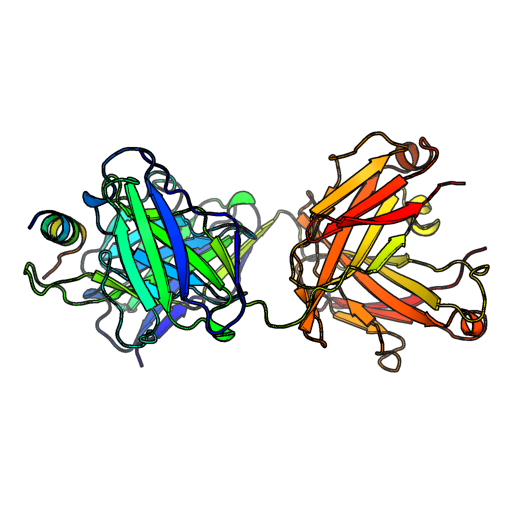? 56.988 -128.418 84.376 1.00 30.43 168 ALA H O 1
ATOM 1504 N N . VAL B 2 182 ? 59.114 -128.940 84.863 1.00 32.68 169 VAL H N 1
ATOM 1505 C CA . VAL B 2 182 ? 58.838 -129.477 86.178 1.00 35.04 169 VAL H CA 1
ATOM 1506 C C . VAL B 2 182 ? 59.570 -128.592 87.166 1.00 30.08 169 VAL H C 1
ATOM 1507 O O . VAL B 2 182 ? 60.680 -128.166 86.894 1.00 28.81 169 VAL H O 1
ATOM 1511 N N . LEU B 2 183 ? 58.948 -128.289 88.296 1.00 32.41 170 LEU H N 1
ATOM 1512 C CA . LEU B 2 183 ? 59.644 -127.580 89.357 1.00 28.13 170 LEU H CA 1
ATOM 1513 C C . LEU B 2 183 ? 60.322 -128.570 90.308 1.00 30.65 170 LEU H C 1
ATOM 1514 O O . LEU B 2 183 ? 59.736 -129.573 90.719 1.00 34.26 170 LEU H O 1
ATOM 1519 N N . GLN B 2 184 ? 61.568 -128.286 90.650 1.00 29.14 171 GLN H N 1
ATOM 1520 C CA . GLN B 2 184 ? 62.301 -129.119 91.586 1.00 34.24 171 GLN H CA 1
ATOM 1521 C C . GLN B 2 184 ? 62.359 -128.409 92.931 1.00 34.81 171 GLN H C 1
ATOM 1522 O O . GLN B 2 184 ? 62.186 -127.193 92.999 1.00 31.60 171 GLN H O 1
ATOM 1528 N N . SER B 2 185 ? 62.606 -129.164 93.997 1.00 43.59 172 SER H N 1
ATOM 1529 C CA . SER B 2 185 ? 62.480 -128.643 95.360 1.00 44.99 172 SER H CA 1
ATOM 1530 C C . SER B 2 185 ? 63.446 -127.498 95.677 1.00 43.45 172 SER H C 1
ATOM 1531 O O . SER B 2 185 ? 63.266 -126.765 96.651 1.00 47.92 172 SER H O 1
ATOM 1534 N N . SER B 2 186 ? 64.461 -127.332 94.841 1.00 41.39 173 SER H N 1
ATOM 1535 C CA . SER B 2 186 ? 65.382 -126.221 95.012 1.00 43.35 173 SER H CA 1
ATOM 1536 C C . SER B 2 186 ? 64.905 -125.006 94.238 1.00 34.29 173 SER H C 1
ATOM 1537 O O . SER B 2 186 ? 65.578 -123.981 94.194 1.00 35.14 173 SER H O 1
ATOM 1540 N N . GLY B 2 187 ? 63.737 -125.130 93.624 1.00 30.85 174 GLY H N 1
ATOM 1541 C CA . GLY B 2 187 ? 63.084 -123.991 93.009 1.00 37.91 174 GLY H CA 1
ATOM 1542 C C . GLY B 2 187 ? 63.510 -123.747 91.577 1.00 39.67 174 GLY H C 1
ATOM 1543 O O . GLY B 2 187 ? 63.180 -122.715 90.991 1.00 47.17 174 GLY H O 1
ATOM 1544 N N . LEU B 2 188 ? 64.244 -124.702 91.018 1.00 26.88 175 LEU H N 1
ATOM 1545 C CA . LEU B 2 188 ? 64.698 -124.628 89.640 1.00 21.95 175 LEU H CA 1
ATOM 1546 C C . LEU B 2 188 ? 63.877 -125.550 88.742 1.00 18.79 175 LEU H C 1
ATOM 1547 O O . LEU B 2 188 ? 63.290 -126.511 89.205 1.00 29.74 175 LEU H O 1
ATOM 1552 N N . TYR B 2 189 ? 63.878 -125.267 87.447 1.00 17.87 176 TYR H N 1
ATOM 1553 C CA . TYR B 2 189 ? 63.106 -126.036 86.486 1.00 17.61 176 TYR H CA 1
ATOM 1554 C C . TYR B 2 189 ? 63.953 -126.928 85.609 1.00 25.64 176 TYR H C 1
ATOM 1555 O O . TYR B 2 189 ? 65.145 -126.697 85.422 1.00 21.16 176 TYR H O 1
ATOM 1564 N N . SER B 2 190 ? 63.297 -127.927 85.037 1.00 17.19 177 SER H N 1
ATOM 1565 C CA . SER B 2 190 ? 63.903 -128.778 84.040 1.00 25.53 177 SER H CA 1
ATOM 1566 C C . SER B 2 190 ? 62.826 -129.200 83.066 1.00 21.50 177 SER H C 1
ATOM 1567 O O . SER B 2 190 ? 61.673 -129.352 83.456 1.00 17.70 177 SER H O 1
ATOM 1570 N N . LEU B 2 191 ? 63.187 -129.393 81.804 1.00 15.99 178 LEU H N 1
ATOM 1571 C CA . LEU B 2 191 ? 62.247 -129.998 80.869 1.00 18.26 178 LEU H CA 1
ATOM 1572 C C . LEU B 2 191 ? 62.919 -130.878 79.830 1.00 25.31 178 LEU H C 1
ATOM 1573 O O . LEU B 2 191 ? 64.155 -130.931 79.716 1.00 28.34 178 LEU H O 1
ATOM 1578 N N . SER B 2 192 ? 62.085 -131.578 79.076 1.00 19.83 179 SER H N 1
ATOM 1579 C CA . SER B 2 192 ? 62.590 -132.445 78.034 1.00 22.67 179 SER H CA 1
ATOM 1580 C C . SER B 2 192 ? 61.995 -132.057 76.701 1.00 17.03 179 SER H C 1
ATOM 1581 O O . SER B 2 192 ? 60.910 -131.510 76.643 1.00 22.12 179 SER H O 1
ATOM 1584 N N . SER B 2 193 ? 62.747 -132.315 75.643 1.00 20.43 180 SER H N 1
ATOM 1585 C CA . SER B 2 193 ? 62.253 -132.224 74.283 1.00 24.01 180 SER H CA 1
ATOM 1586 C C . SER B 2 193 ? 62.601 -133.563 73.671 1.00 29.80 180 SER H C 1
ATOM 1587 O O . SER B 2 193 ? 63.695 -134.069 73.885 1.00 28.94 180 SER H O 1
ATOM 1590 N N . VAL B 2 194 ? 61.671 -134.152 72.929 1.00 29.46 181 VAL H N 1
ATOM 1591 C CA . VAL B 2 194 ? 61.923 -135.453 72.329 1.00 24.15 181 VAL H CA 1
ATOM 1592 C C . VAL B 2 194 ? 61.465 -135.481 70.875 1.00 23.98 181 VAL H C 1
ATOM 1593 O O . VAL B 2 194 ? 60.520 -134.785 70.498 1.00 30.35 181 VAL H O 1
ATOM 1597 N N . VAL B 2 195 ? 62.157 -136.266 70.053 1.00 20.88 182 VAL H N 1
ATOM 1598 C CA . VAL B 2 195 ? 61.767 -136.437 68.663 1.00 24.23 182 VAL H CA 1
ATOM 1599 C C . VAL B 2 195 ? 61.872 -137.915 68.296 1.00 25.58 182 VAL H C 1
ATOM 1600 O O . VAL B 2 195 ? 62.791 -138.609 68.743 1.00 20.22 182 VAL H O 1
ATOM 1604 N N . THR B 2 196 ? 60.910 -138.400 67.515 1.00 28.11 183 THR H N 1
ATOM 1605 C CA . THR B 2 196 ? 60.955 -139.770 67.037 1.00 19.76 183 THR H CA 1
ATOM 1606 C C . THR B 2 196 ? 61.411 -139.795 65.584 1.00 20.28 183 THR H C 1
ATOM 1607 O O . THR B 2 196 ? 60.909 -139.035 64.758 1.00 24.44 183 THR H O 1
ATOM 1611 N N . VAL B 2 197 ? 62.391 -140.646 65.281 1.00 20.36 184 VAL H N 1
ATOM 1612 C CA . VAL B 2 197 ? 62.953 -140.718 63.937 1.00 32.86 184 VAL H CA 1
ATOM 1613 C C . VAL B 2 197 ? 63.104 -142.172 63.514 1.00 21.70 184 VAL H C 1
ATOM 1614 O O . VAL B 2 197 ? 63.134 -143.058 64.364 1.00 21.51 184 VAL H O 1
ATOM 1618 N N . PRO B 2 198 ? 63.181 -142.432 62.199 1.00 22.67 185 PRO H N 1
ATOM 1619 C CA . PRO B 2 198 ? 63.313 -143.828 61.773 1.00 29.42 185 PRO H CA 1
ATOM 1620 C C . PRO B 2 198 ? 64.683 -144.401 62.135 1.00 30.96 185 PRO H C 1
ATOM 1621 O O . PRO B 2 198 ? 65.704 -143.750 61.906 1.00 35.71 185 PRO H O 1
ATOM 1625 N N . SER B 2 199 ? 64.686 -145.595 62.722 1.00 30.90 186 SER H N 1
ATOM 1626 C CA . SER B 2 199 ? 65.909 -146.248 63.204 1.00 31.24 186 SER H CA 1
ATOM 1627 C C . SER B 2 199 ? 67.026 -146.312 62.169 1.00 28.63 186 SER H C 1
ATOM 1628 O O . SER B 2 199 ? 68.181 -146.039 62.475 1.00 28.84 186 SER H O 1
ATOM 1631 N N . SER B 2 200 ? 66.657 -146.663 60.945 1.00 25.92 187 SER H N 1
ATOM 1632 C CA . SER B 2 200 ? 67.594 -146.946 59.867 1.00 38.81 187 SER H CA 1
ATOM 1633 C C . SER B 2 200 ? 68.557 -145.804 59.523 1.00 38.17 187 SER H C 1
ATOM 1634 O O . SER B 2 200 ? 69.537 -146.016 58.821 1.00 42.21 187 SER H O 1
ATOM 1637 N N . SER B 2 201 ? 68.273 -144.599 59.998 1.00 34.71 188 SER H N 1
ATOM 1638 C CA . SER B 2 201 ? 69.055 -143.440 59.606 1.00 41.45 188 SER H CA 1
ATOM 1639 C C . SER B 2 201 ? 69.934 -142.923 60.744 1.00 47.44 188 SER H C 1
ATOM 1640 O O . SER B 2 201 ? 70.657 -141.941 60.581 1.00 51.53 188 SER H O 1
ATOM 1643 N N . LEU B 2 202 ? 69.861 -143.584 61.896 1.00 43.59 189 LEU H N 1
ATOM 1644 C CA . LEU B 2 202 ? 70.602 -143.153 63.079 1.00 40.31 189 LEU H CA 1
ATOM 1645 C C . LEU B 2 202 ? 72.113 -143.108 62.845 1.00 42.54 189 LEU H C 1
ATOM 1646 O O . LEU B 2 202 ? 72.816 -142.289 63.434 1.00 44.77 189 LEU H O 1
ATOM 1651 N N . GLY B 2 203 ? 72.607 -143.990 61.984 1.00 42.03 190 GLY H N 1
A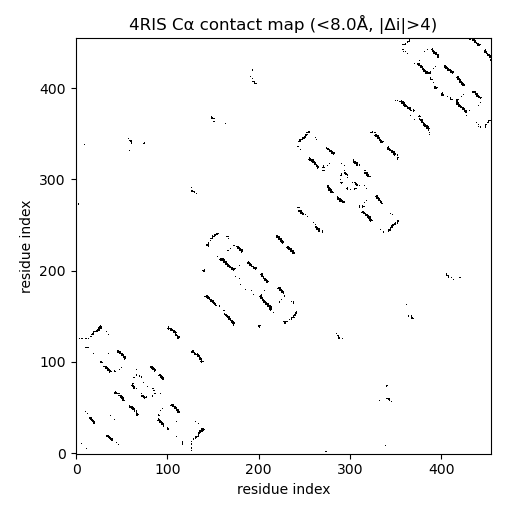TOM 1652 C CA . GLY B 2 203 ? 74.033 -144.088 61.735 1.00 43.92 190 GLY H CA 1
ATOM 1653 C C . GLY B 2 203 ? 74.558 -143.099 60.708 1.00 53.55 190 GLY H C 1
ATOM 1654 O O . GLY B 2 203 ? 75.728 -143.174 60.323 1.00 61.01 190 GLY H O 1
ATOM 1655 N N . THR B 2 204 ? 73.705 -142.174 60.264 1.00 51.41 191 THR H N 1
ATOM 1656 C CA . THR B 2 204 ? 74.102 -141.170 59.273 1.00 49.12 191 THR H CA 1
ATOM 1657 C C . THR B 2 204 ? 73.634 -139.777 59.632 1.00 45.41 191 THR H C 1
ATOM 1658 O O . THR B 2 204 ? 74.318 -138.788 59.363 1.00 45.49 191 THR H O 1
ATOM 1662 N N . GLN B 2 205 ? 72.448 -139.715 60.223 1.00 39.95 192 GLN H N 1
ATOM 1663 C CA . GLN B 2 205 ? 71.805 -138.461 60.575 1.00 40.64 192 GLN H CA 1
ATOM 1664 C C . GLN B 2 205 ? 72.331 -137.866 61.878 1.00 39.79 192 GLN H C 1
ATOM 1665 O O . GLN B 2 205 ? 72.445 -138.555 62.896 1.00 37.24 192 GLN H O 1
ATOM 1671 N N . THR B 2 206 ? 72.644 -136.576 61.837 1.00 41.82 193 THR H N 1
ATOM 1672 C CA . THR B 2 206 ? 73.096 -135.853 63.020 1.00 39.95 193 THR H CA 1
ATOM 1673 C C . THR B 2 206 ? 71.926 -135.125 63.651 1.00 34.89 193 THR H C 1
ATOM 1674 O O . THR B 2 206 ? 71.184 -134.428 62.959 1.00 30.63 193 THR H O 1
ATOM 1678 N N . TYR B 2 207 ? 71.764 -135.297 64.962 1.00 30.50 194 TYR H N 1
ATOM 1679 C CA . TYR B 2 207 ? 70.656 -134.686 65.684 1.00 28.11 194 TYR H CA 1
ATOM 1680 C C . TYR B 2 207 ? 71.151 -133.724 66.764 1.00 32.13 194 TYR H C 1
ATOM 1681 O O . TYR B 2 207 ? 71.927 -134.094 67.649 1.00 29.32 194 TYR H O 1
ATOM 1690 N N . ILE B 2 208 ? 70.722 -132.473 66.672 1.00 21.09 195 ILE H N 1
ATOM 1691 C CA . ILE B 2 208 ? 71.203 -131.454 67.600 1.00 23.54 195 ILE H CA 1
ATOM 1692 C C . ILE B 2 208 ? 70.039 -130.646 68.148 1.00 28.94 195 ILE H C 1
ATOM 1693 O O . ILE B 2 208 ? 69.240 -130.104 67.387 1.00 31.77 195 ILE H O 1
ATOM 1698 N N . CYS B 2 209 ? 69.922 -130.568 69.467 1.00 18.49 196 CYS H N 1
ATOM 1699 C CA . CYS B 2 209 ? 68.859 -129.754 70.015 1.00 17.73 196 CYS H CA 1
ATOM 1700 C C . CYS B 2 209 ? 69.405 -128.371 70.330 1.00 18.96 196 CYS H C 1
ATOM 1701 O O . CYS B 2 209 ? 70.540 -128.226 70.789 1.00 19.17 196 CYS H O 1
ATOM 1704 N N . ASN B 2 210 ? 68.609 -127.349 70.041 1.00 19.19 197 ASN H N 1
ATOM 1705 C CA . ASN B 2 210 ? 69.046 -125.976 70.260 1.00 20.01 197 ASN H CA 1
ATOM 1706 C C . ASN B 2 210 ? 68.230 -125.420 71.383 1.00 21.31 197 ASN H C 1
ATOM 1707 O O . ASN B 2 210 ? 67.001 -125.419 71.326 1.00 28.56 197 ASN H O 1
ATOM 1712 N N . VAL B 2 211 ? 68.914 -124.989 72.430 1.00 21.00 198 VAL H N 1
ATOM 1713 C CA . VAL B 2 211 ? 68.238 -124.569 73.634 1.00 16.59 198 VAL H CA 1
ATOM 1714 C C . VAL B 2 211 ? 68.498 -123.105 73.884 1.00 22.92 198 VAL H C 1
ATOM 1715 O O . VAL B 2 211 ? 69.645 -122.636 73.825 1.00 21.46 198 VAL H O 1
ATOM 1719 N N . ASN B 2 212 ? 67.424 -122.376 74.145 1.00 17.21 199 ASN H N 1
ATOM 1720 C CA . ASN B 2 212 ? 67.533 -120.953 74.396 1.00 22.88 199 ASN H CA 1
ATOM 1721 C C . ASN B 2 212 ? 66.791 -120.555 75.672 1.00 25.34 199 ASN H C 1
ATOM 1722 O O . ASN B 2 212 ? 65.589 -120.792 75.805 1.00 23.00 199 ASN H O 1
ATOM 1727 N N . HIS B 2 213 ? 67.519 -119.951 76.604 1.00 20.23 200 HIS H N 1
ATOM 1728 C CA . HIS B 2 213 ? 66.933 -119.433 77.834 1.00 16.72 200 HIS H CA 1
ATOM 1729 C C . HIS B 2 213 ? 67.215 -117.927 77.926 1.00 17.46 200 HIS H C 1
ATOM 1730 O O . HIS B 2 213 ? 68.246 -117.495 78.425 1.00 17.43 200 HIS H O 1
ATOM 1737 N N . LYS B 2 214 ? 66.277 -117.135 77.424 1.00 28.70 201 LYS H N 1
ATOM 1738 C CA . LYS B 2 214 ? 66.446 -115.690 77.315 1.00 20.46 201 LYS H CA 1
ATOM 1739 C C . LYS B 2 214 ? 66.823 -114.960 78.620 1.00 31.42 201 LYS H C 1
ATOM 1740 O O . LYS B 2 214 ? 67.698 -114.092 78.605 1.00 31.81 201 LYS H O 1
ATOM 1746 N N . PRO B 2 215 ? 66.188 -115.312 79.753 1.00 30.50 202 PRO H N 1
ATOM 1747 C CA . PRO B 2 215 ? 66.514 -114.540 80.958 1.00 26.09 202 PRO H CA 1
ATOM 1748 C C . PRO B 2 215 ? 67.998 -114.535 81.322 1.00 23.03 202 PRO H C 1
ATOM 1749 O O . PRO B 2 215 ? 68.469 -113.521 81.851 1.00 22.16 202 PRO H O 1
ATOM 1753 N N . SER B 2 216 ? 68.709 -115.632 81.041 1.00 20.49 203 SER H N 1
ATOM 1754 C CA . SER B 2 216 ? 70.140 -115.726 81.346 1.00 26.62 203 SER H CA 1
ATOM 1755 C C . SER B 2 216 ? 71.017 -115.597 80.107 1.00 22.04 203 SER H C 1
ATOM 1756 O O . SER B 2 216 ? 72.216 -115.856 80.170 1.00 24.35 203 SER H O 1
ATOM 1759 N N . ASN B 2 217 ? 70.403 -115.205 78.991 1.00 27.22 204 ASN H N 1
ATOM 1760 C CA . ASN B 2 217 ? 71.069 -115.128 77.684 1.00 22.02 204 ASN H CA 1
ATOM 1761 C C . ASN B 2 217 ? 71.900 -116.351 77.373 1.00 20.61 204 ASN H C 1
ATOM 1762 O O . ASN B 2 217 ? 73.036 -116.237 76.909 1.00 33.23 204 ASN H O 1
ATOM 1767 N N . THR B 2 218 ? 71.322 -117.512 77.658 1.00 18.12 205 THR H N 1
ATOM 1768 C CA . THR B 2 218 ? 71.945 -118.798 77.397 1.00 27.56 205 THR H CA 1
ATOM 1769 C C . THR B 2 218 ? 71.391 -119.418 76.119 1.00 30.53 205 THR H C 1
ATOM 1770 O O . THR B 2 218 ? 70.198 -119.664 76.003 1.00 34.92 205 THR H O 1
ATOM 1774 N N . LYS B 2 219 ? 72.271 -119.640 75.153 1.00 29.19 206 LYS H N 1
ATOM 1775 C CA . LYS B 2 219 ? 71.949 -120.404 73.970 1.00 27.10 206 LYS H CA 1
ATOM 1776 C C . LYS B 2 219 ? 72.973 -121.515 73.896 1.00 23.34 206 LYS H C 1
ATOM 1777 O O . LYS B 2 219 ? 74.166 -121.247 73.837 1.00 29.99 206 LYS H O 1
ATOM 1783 N N . VAL B 2 220 ? 72.524 -122.766 73.936 1.00 26.19 207 VAL H N 1
ATOM 1784 C CA . VAL B 2 220 ? 73.429 -123.892 73.725 1.00 14.69 207 VAL H CA 1
ATOM 1785 C C . VAL B 2 220 ? 72.866 -124.958 72.767 1.00 16.85 207 VAL H C 1
ATOM 1786 O O . VAL B 2 220 ? 71.646 -125.194 72.683 1.00 13.76 207 VAL H O 1
ATOM 1790 N N . ASP B 2 221 ? 73.778 -125.562 72.015 1.00 18.70 208 ASP H N 1
ATOM 1791 C CA . ASP B 2 221 ? 73.453 -126.628 71.081 1.00 19.39 208 ASP H CA 1
ATOM 1792 C C . ASP B 2 221 ? 74.077 -127.893 71.606 1.00 24.03 208 ASP H C 1
ATOM 1793 O O . ASP B 2 221 ? 75.258 -127.911 71.993 1.00 25.95 208 ASP H O 1
ATOM 1798 N N . LYS B 2 222 ? 73.275 -128.951 71.631 1.00 21.46 209 LYS H N 1
ATOM 1799 C CA . LYS B 2 222 ? 73.703 -130.216 72.196 1.00 15.73 209 LYS H CA 1
ATOM 1800 C C . LYS B 2 222 ? 73.485 -131.342 71.209 1.00 18.49 209 LYS H C 1
ATOM 1801 O O . LYS B 2 222 ? 72.368 -131.573 70.745 1.00 20.96 209 LYS H O 1
ATOM 1807 N N . ARG B 2 223 ? 74.561 -132.053 70.909 1.00 22.54 210 ARG H N 1
ATOM 1808 C CA . ARG B 2 223 ? 74.482 -133.199 70.024 1.00 26.39 210 ARG H CA 1
ATOM 1809 C C . ARG B 2 223 ? 74.005 -134.442 70.771 1.00 24.15 210 ARG H C 1
ATOM 1810 O O . ARG B 2 223 ? 74.481 -134.765 71.862 1.00 20.19 210 ARG H O 1
ATOM 1818 N N . VAL B 2 224 ? 73.036 -135.129 70.184 1.00 27.24 211 VAL H N 1
ATOM 1819 C CA . VAL B 2 224 ? 72.546 -136.372 70.755 1.00 27.81 211 VAL H CA 1
ATOM 1820 C C . VAL B 2 224 ? 72.977 -137.508 69.834 1.00 22.71 211 VAL H C 1
ATOM 1821 O O . VAL B 2 224 ? 72.664 -137.514 68.654 1.00 22.46 211 VAL H O 1
ATOM 1825 N N . GLU B 2 225 ? 73.719 -138.460 70.377 1.00 22.69 212 GLU H N 1
ATOM 1826 C CA . GLU B 2 225 ? 74.324 -139.497 69.565 1.00 22.16 212 GLU H CA 1
ATOM 1827 C C . GLU B 2 225 ? 73.883 -140.832 70.088 1.00 26.49 212 GLU H C 1
ATOM 1828 O O . GLU B 2 225 ? 73.667 -140.977 71.283 1.00 31.54 212 GLU H O 1
ATOM 1834 N N . PRO B 2 226 ? 73.771 -141.827 69.200 1.00 21.96 213 PRO H N 1
ATOM 1835 C CA . PRO B 2 226 ? 73.390 -143.168 69.652 1.00 29.35 213 PRO H CA 1
ATOM 1836 C C . PRO B 2 226 ? 74.440 -143.714 70.610 1.00 33.11 213 PRO H C 1
ATOM 1837 O O . PRO B 2 226 ? 75.621 -143.384 70.451 1.00 35.27 213 PRO H O 1
ATOM 1841 N N . LYS B 2 227 ? 74.032 -144.522 71.585 1.00 38.21 214 LYS H N 1
ATOM 1842 C CA . LYS B 2 227 ? 75.000 -145.190 72.464 1.00 44.74 214 LYS H CA 1
ATOM 1843 C C . LYS B 2 227 ? 75.422 -146.551 71.899 1.00 47.75 214 LYS H C 1
ATOM 1844 O O . LYS B 2 227 ? 75.149 -146.857 70.742 1.00 47.93 214 LYS H O 1
ATOM 1850 N N . SER B 2 228 ? 76.083 -147.370 72.714 1.00 57.79 215 SER H N 1
ATOM 1851 C CA . SER B 2 228 ? 76.510 -148.701 72.277 1.00 56.71 215 SER H CA 1
ATOM 1852 C C . SER B 2 228 ? 76.322 -149.772 73.354 1.00 57.45 215 SER H C 1
ATOM 1853 O O . SER B 2 228 ? 76.801 -150.902 73.214 1.00 57.40 215 SER H O 1
ATOM 1856 N N . ASN C 3 1 ? 33.592 -124.403 108.527 1.00 44.64 1 ASN L N 1
ATOM 1857 C CA . ASN C 3 1 ? 32.409 -125.140 108.976 1.00 47.36 1 ASN L CA 1
ATOM 1858 C C . ASN C 3 1 ? 31.950 -126.238 108.013 1.00 44.28 1 ASN L C 1
ATOM 1859 O O . ASN C 3 1 ? 31.561 -127.316 108.449 1.00 37.74 1 ASN L O 1
ATOM 1864 N N . PHE C 3 2 ? 31.963 -125.966 106.711 1.00 27.80 2 PHE L N 1
ATOM 1865 C CA . PHE C 3 2 ? 31.563 -126.991 105.754 1.00 35.45 2 PHE L CA 1
ATOM 1866 C C . PHE C 3 2 ? 32.475 -127.040 104.536 1.00 26.86 2 PHE L C 1
ATOM 1867 O O . PHE C 3 2 ? 33.098 -126.052 104.190 1.00 26.83 2 PHE L O 1
ATOM 1875 N N . MET C 3 3 ? 32.561 -128.213 103.917 1.00 26.65 3 MET L N 1
ATOM 1876 C CA . MET C 3 3 ? 33.259 -128.389 102.654 1.00 28.92 3 MET L CA 1
ATOM 1877 C C . MET C 3 3 ? 32.193 -128.440 101.562 1.00 28.41 3 MET L C 1
ATOM 1878 O O . MET C 3 3 ? 31.093 -128.919 101.809 1.00 27.46 3 MET L O 1
ATOM 1883 N N . LEU C 3 4 ? 32.495 -127.938 100.370 1.00 25.06 4 LEU L N 1
ATOM 1884 C CA . LEU C 3 4 ? 31.632 -128.205 99.215 1.00 24.97 4 LEU L CA 1
ATOM 1885 C C . LEU C 3 4 ? 32.287 -129.244 98.296 1.00 26.37 4 LEU L C 1
ATOM 1886 O O . LEU C 3 4 ? 33.371 -129.015 97.776 1.00 24.42 4 LEU L O 1
ATOM 1891 N N . THR C 3 5 ? 31.628 -130.380 98.091 1.00 27.46 5 THR L N 1
ATOM 1892 C CA . THR C 3 5 ? 32.234 -131.465 97.319 1.00 23.92 5 THR L CA 1
ATOM 1893 C C . THR C 3 5 ? 31.688 -131.610 95.903 1.00 23.31 5 THR L C 1
ATOM 1894 O O . THR C 3 5 ? 30.481 -131.724 95.688 1.00 22.88 5 THR L O 1
ATOM 1898 N N . GLN C 3 6 ? 32.598 -131.637 94.941 1.00 17.16 6 GLN L N 1
ATOM 1899 C CA . GLN C 3 6 ? 32.261 -131.865 93.545 1.00 15.44 6 GLN L CA 1
ATOM 1900 C C . GLN C 3 6 ? 32.926 -133.123 93.012 1.00 16.65 6 GLN L C 1
ATOM 1901 O O . GLN C 3 6 ? 33.961 -133.541 93.516 1.00 29.82 6 GLN L O 1
ATOM 1907 N N . PRO C 3 7 ? 32.352 -133.716 91.958 1.00 19.20 7 PRO L N 1
ATOM 1908 C CA . PRO C 3 7 ? 33.029 -134.836 91.300 1.00 18.13 7 PRO L CA 1
ATOM 1909 C C . PRO C 3 7 ? 34.330 -134.337 90.672 1.00 19.55 7 PRO L C 1
ATOM 1910 O O . PRO C 3 7 ? 34.352 -133.225 90.145 1.00 17.64 7 PRO L O 1
ATOM 1914 N N . HIS C 3 8 ? 35.401 -135.118 90.775 1.00 25.39 8 HIS L N 1
ATOM 1915 C CA . HIS C 3 8 ? 36.713 -134.686 90.297 1.00 29.85 8 HIS L CA 1
ATOM 1916 C C . HIS C 3 8 ? 36.656 -134.467 88.793 1.00 30.29 8 HIS L C 1
ATOM 1917 O O . HIS C 3 8 ? 37.160 -133.471 88.281 1.00 33.32 8 HIS L O 1
ATOM 1924 N N . SER C 3 9 ? 36.003 -135.395 88.103 1.00 27.90 9 SER L N 1
ATOM 1925 C CA . SER C 3 9 ? 35.858 -135.339 86.657 1.00 22.98 9 SER L CA 1
ATOM 1926 C C . SER C 3 9 ? 34.437 -135.725 86.209 1.00 24.43 9 SER L C 1
ATOM 1927 O O . SER C 3 9 ? 33.821 -136.612 86.800 1.00 23.87 9 SER L O 1
ATOM 1930 N N . VAL C 3 10 ? 33.905 -135.040 85.192 1.00 25.84 11 VAL L N 1
ATOM 1931 C CA . VAL C 3 10 ? 32.777 -135.572 84.422 1.00 19.64 11 VAL L CA 1
ATOM 1932 C C . VAL C 3 10 ? 33.011 -135.404 82.925 1.00 20.18 11 VAL L C 1
ATOM 1933 O O . VAL C 3 10 ? 33.481 -134.364 82.478 1.00 21.21 11 VAL L O 1
ATOM 1937 N N . SER C 3 11 ? 32.695 -136.438 82.156 1.00 21.64 12 SER L N 1
ATOM 1938 C CA . SER C 3 11 ? 33.020 -136.461 80.722 1.00 22.66 12 SER L CA 1
ATOM 1939 C C . SER C 3 11 ? 31.874 -136.973 79.871 1.00 23.28 12 SER L C 1
ATOM 1940 O O . SER C 3 11 ? 31.432 -138.098 80.045 1.00 24.51 12 SER L O 1
ATOM 1943 N N . GLU C 3 12 ? 31.412 -136.164 78.928 1.00 25.22 13 GLU L N 1
ATOM 1944 C CA . GLU C 3 12 ? 30.378 -136.601 77.988 1.00 27.22 13 GLU L CA 1
ATOM 1945 C C . GLU C 3 12 ? 30.660 -136.020 76.612 1.00 25.36 13 GLU L C 1
ATOM 1946 O O . GLU C 3 12 ? 31.396 -135.046 76.495 1.00 23.37 13 GLU L O 1
ATOM 1952 N N . SER C 3 13 ? 30.064 -136.619 75.581 1.00 25.58 14 SER L N 1
ATOM 1953 C CA . SER C 3 13 ? 30.165 -136.134 74.205 1.00 31.81 14 SER L CA 1
ATOM 1954 C C . SER C 3 13 ? 29.231 -134.930 74.018 1.00 31.96 14 SER L C 1
ATOM 1955 O O . SER C 3 13 ? 28.353 -134.706 74.851 1.00 23.64 14 SER L O 1
ATOM 1958 N N . PRO C 3 14 ? 29.433 -134.140 72.941 1.00 27.54 15 PRO L N 1
ATOM 1959 C CA . PRO C 3 14 ? 28.585 -132.969 72.689 1.00 24.26 15 PRO L CA 1
ATOM 1960 C C . PRO C 3 14 ? 27.115 -133.319 72.369 1.00 24.75 15 PRO L C 1
ATOM 1961 O O . PRO C 3 14 ? 26.808 -134.415 71.887 1.00 27.64 15 PRO L O 1
ATOM 1965 N N . GLY C 3 15 ? 26.216 -132.375 72.625 1.00 23.62 16 GLY L N 1
ATOM 1966 C CA . GLY C 3 15 ? 24.793 -132.607 72.455 1.00 24.16 16 GLY L CA 1
ATOM 1967 C C . GLY C 3 15 ? 24.147 -133.026 73.767 1.00 23.27 16 GLY L C 1
ATOM 1968 O O . GLY C 3 15 ? 22.980 -132.755 74.010 1.00 29.01 16 GLY L O 1
ATOM 1969 N N . LYS C 3 16 ? 24.927 -133.685 74.615 1.00 23.21 17 LYS L N 1
ATOM 1970 C CA . LYS C 3 16 ? 24.435 -134.244 75.862 1.00 22.41 17 LYS L CA 1
ATOM 1971 C C . LYS C 3 16 ? 23.928 -133.173 76.823 1.00 22.15 17 LYS L C 1
ATOM 1972 O O . LYS C 3 16 ? 24.382 -132.025 76.806 1.00 21.86 17 LYS L O 1
ATOM 1978 N N . THR C 3 17 ? 22.995 -133.565 77.679 1.00 22.78 18 THR L N 1
ATOM 1979 C CA . THR C 3 17 ? 22.619 -132.741 78.815 1.00 20.79 18 THR L CA 1
ATOM 1980 C C . THR C 3 17 ? 23.327 -133.284 80.046 1.00 18.87 18 THR L C 1
ATOM 1981 O O . THR C 3 17 ? 23.060 -134.402 80.487 1.00 19.90 18 THR L O 1
ATOM 1985 N N . VAL C 3 18 ? 24.242 -132.475 80.583 1.00 17.50 19 VAL L N 1
ATOM 1986 C CA . VAL C 3 18 ? 25.246 -132.934 81.533 1.00 23.78 19 VAL L CA 1
ATOM 1987 C C . VAL C 3 18 ? 25.159 -132.148 82.827 1.00 15.93 19 VAL L C 1
ATOM 1988 O O . VAL C 3 18 ? 24.945 -130.942 82.799 1.00 17.77 19 VAL L O 1
ATOM 1992 N N . THR C 3 19 ? 25.354 -132.809 83.959 1.00 25.11 20 THR L N 1
ATOM 1993 C CA . THR C 3 19 ? 25.253 -132.115 85.243 1.00 23.35 20 THR L CA 1
ATOM 1994 C C . THR C 3 19 ? 26.498 -132.269 86.122 1.00 19.91 20 THR L C 1
ATOM 1995 O O . THR C 3 19 ? 27.127 -133.337 86.170 1.00 16.98 20 THR L O 1
ATOM 1999 N N . ILE C 3 20 ? 26.844 -131.175 86.796 1.00 15.77 21 ILE L N 1
ATOM 2000 C CA . ILE C 3 20 ? 27.864 -131.163 87.824 1.00 19.22 21 ILE L CA 1
ATOM 2001 C C . ILE C 3 20 ? 27.219 -130.905 89.182 1.00 21.37 21 ILE L C 1
ATOM 2002 O O . ILE C 3 20 ? 26.558 -129.885 89.388 1.00 23.49 21 ILE L O 1
ATOM 2007 N N . SER C 3 21 ? 27.408 -131.834 90.110 1.00 14.22 22 SER L N 1
ATOM 2008 C CA . SER C 3 21 ? 26.856 -131.690 91.446 1.00 14.40 22 SER L CA 1
ATOM 2009 C C . SER C 3 21 ? 27.817 -130.951 92.375 1.00 17.33 22 SER L C 1
ATOM 2010 O O . SER C 3 21 ? 29.036 -130.938 92.163 1.00 18.28 22 SER L O 1
ATOM 2013 N N . CYS C 3 22 ? 27.260 -130.343 93.415 1.00 19.98 23 CYS L N 1
ATOM 2014 C CA . CYS C 3 22 ? 28.044 -129.656 94.436 1.00 16.47 23 CYS L CA 1
ATOM 2015 C C . CYS C 3 22 ? 27.388 -129.894 95.799 1.00 25.67 23 CYS L C 1
ATOM 2016 O O . CYS C 3 22 ? 26.368 -129.279 96.122 1.00 21.17 23 CYS L O 1
ATOM 2019 N N . THR C 3 23 ? 27.975 -130.801 96.581 1.00 23.49 24 THR L N 1
ATOM 2020 C CA . THR C 3 23 ? 27.366 -131.264 97.830 1.00 25.81 24 THR L CA 1
ATOM 2021 C C . THR C 3 23 ? 27.951 -130.604 99.077 1.00 25.39 24 THR L C 1
ATOM 2022 O O . THR C 3 23 ? 29.171 -130.579 99.289 1.00 22.03 24 THR L O 1
ATOM 2026 N N . ARG C 3 24 ? 27.063 -130.069 99.900 1.00 17.42 25 ARG L N 1
ATOM 2027 C CA . ARG C 3 24 ? 27.457 -129.417 101.126 1.00 19.81 25 ARG L CA 1
ATOM 2028 C C . ARG C 3 24 ? 27.542 -130.439 102.255 1.00 23.68 25 ARG L C 1
ATOM 2029 O O . ARG C 3 24 ? 26.640 -131.255 102.427 1.00 20.65 25 ARG L O 1
ATOM 2037 N N . SER C 3 25 ? 28.628 -130.394 103.023 1.00 23.85 26 SER L N 1
ATOM 2038 C CA . SER C 3 25 ? 28.904 -131.434 104.018 1.00 21.88 26 SER L CA 1
ATOM 2039 C C . SER C 3 25 ? 28.151 -131.245 105.335 1.00 29.49 26 SER L C 1
ATOM 2040 O O . SER C 3 25 ? 27.761 -132.225 105.976 1.00 25.02 26 SER L O 1
ATOM 2043 N N . SER C 3 26 ? 27.961 -129.987 105.726 1.00 22.96 27 SER L N 1
ATOM 2044 C CA . SER C 3 26 ? 27.215 -129.630 106.930 1.00 31.61 27 SER L CA 1
ATOM 2045 C C . SER C 3 26 ? 26.374 -128.392 106.687 1.00 23.77 27 SER L C 1
ATOM 2046 O O . SER C 3 26 ? 26.821 -127.445 106.044 1.00 22.37 27 SER L O 1
ATOM 2049 N N . GLY C 3 27 A 25.161 -128.399 107.229 1.00 25.08 27 GLY L N 1
ATOM 2050 C CA . GLY C 3 27 A 24.221 -127.324 106.995 1.00 24.86 27 GLY L CA 1
ATOM 2051 C C . GLY C 3 27 A 23.509 -127.506 105.667 1.00 24.52 27 GLY L C 1
ATOM 2052 O O . GLY C 3 27 A 24.082 -128.009 104.690 1.00 22.35 27 GLY L O 1
ATOM 2053 N N . SER C 3 28 B 22.249 -127.093 105.629 1.00 24.46 27 SER L N 1
ATOM 2054 C CA . SER C 3 28 B 21.454 -127.178 104.414 1.00 23.69 27 SER L CA 1
ATOM 2055 C C . SER C 3 28 B 22.062 -126.350 103.303 1.00 21.64 27 SER L C 1
ATOM 2056 O O . SER C 3 28 B 22.353 -125.180 103.497 1.00 21.40 27 SER L O 1
ATOM 2059 N N . ILE C 3 29 ? 22.225 -126.960 102.133 1.00 26.87 28 ILE L N 1
ATOM 2060 C CA . ILE C 3 29 ? 22.702 -126.257 100.941 1.00 18.75 28 ILE L CA 1
ATOM 2061 C C . ILE C 3 29 ? 21.775 -125.091 100.613 1.00 24.41 28 ILE L C 1
ATOM 2062 O O . ILE C 3 29 ? 22.178 -124.125 99.965 1.00 23.56 28 ILE L O 1
ATOM 2067 N N . ALA C 3 30 ? 20.529 -125.182 101.070 1.00 24.11 29 ALA L N 1
ATOM 2068 C CA . ALA C 3 30 ? 19.527 -124.174 100.757 1.00 25.21 29 ALA L CA 1
ATOM 2069 C C . ALA C 3 30 ? 19.643 -122.920 101.631 1.00 24.79 29 ALA L C 1
ATOM 2070 O O . ALA C 3 30 ? 18.921 -121.954 101.426 1.00 27.21 29 ALA L O 1
ATOM 2072 N N . SER C 3 31 ? 20.557 -122.934 102.596 1.00 31.85 30 SER L N 1
ATOM 2073 C CA . SER C 3 31 ? 20.692 -121.821 103.541 1.00 31.37 30 SER L CA 1
ATOM 2074 C C . SER C 3 31 ? 21.445 -120.615 102.974 1.00 26.16 30 SER L C 1
ATOM 2075 O O . SER C 3 31 ? 21.248 -119.492 103.423 1.00 22.92 30 SER L O 1
ATOM 2078 N N . ASN C 3 32 ? 22.339 -120.850 102.023 1.00 22.78 31 ASN L N 1
ATOM 2079 C CA . ASN C 3 32 ? 23.145 -119.769 101.449 1.00 19.29 31 ASN L CA 1
ATOM 2080 C C . ASN C 3 32 ? 23.169 -119.869 99.940 1.00 17.90 31 ASN L C 1
ATOM 2081 O O . ASN C 3 32 ? 23.154 -120.967 99.412 1.00 17.49 31 ASN L O 1
ATOM 2086 N N . TYR C 3 33 ? 23.211 -118.730 99.252 1.00 17.81 32 TYR L N 1
ATOM 2087 C CA . TYR C 3 33 ? 23.277 -118.710 97.783 1.00 16.71 32 TYR L CA 1
ATOM 2088 C C . TYR C 3 33 ? 24.467 -119.463 97.214 1.00 20.56 32 TYR L C 1
ATOM 2089 O O . TYR C 3 33 ? 25.568 -119.446 97.768 1.00 26.11 32 TYR L O 1
ATOM 2098 N N . VAL C 3 34 ? 24.235 -120.114 96.087 1.00 20.14 33 VAL L N 1
ATOM 2099 C CA . VAL C 3 34 ? 25.271 -120.892 95.440 1.00 18.15 33 VAL L CA 1
ATOM 2100 C C . VAL C 3 34 ? 25.619 -120.253 94.096 1.00 12.95 33 VAL L C 1
ATOM 2101 O O . VAL C 3 34 ? 24.731 -119.858 93.330 1.00 13.86 33 VAL L O 1
ATOM 2105 N N . GLN C 3 35 ? 26.915 -120.074 93.849 1.00 13.02 34 GLN L N 1
ATOM 2106 C CA . GLN C 3 35 ? 27.392 -119.536 92.575 1.00 12.30 34 GLN L CA 1
ATOM 2107 C C . GLN C 3 35 ? 28.194 -120.607 91.839 1.00 16.94 34 GLN L C 1
ATOM 2108 O O . GLN C 3 35 ? 28.793 -121.481 92.470 1.00 11.53 34 GLN L O 1
ATOM 2114 N N . TRP C 3 36 ? 28.222 -120.537 90.512 1.00 15.73 35 TRP L N 1
ATOM 2115 C CA . TRP C 3 36 ? 29.116 -121.387 89.735 1.00 12.69 35 TRP L CA 1
ATOM 2116 C C . TRP C 3 36 ? 30.066 -120.589 88.854 1.00 15.20 35 TRP L C 1
ATOM 2117 O O . TRP C 3 36 ? 29.658 -119.647 88.167 1.00 14.25 35 TRP L O 1
ATOM 2128 N N . TYR C 3 37 ? 31.327 -121.003 88.834 1.00 13.21 36 TYR L N 1
ATOM 2129 C CA . TYR C 3 37 ? 32.294 -120.358 87.962 1.00 12.29 36 TYR L CA 1
ATOM 2130 C C . TYR C 3 37 ? 32.865 -121.324 86.944 1.00 14.26 36 TYR L C 1
ATOM 2131 O O . TYR C 3 37 ? 33.110 -122.490 87.251 1.00 12.24 36 TYR L O 1
ATOM 2140 N N . GLN C 3 38 ? 33.085 -120.820 85.735 1.00 12.95 37 GLN L N 1
ATOM 2141 C CA . GLN C 3 38 ? 33.759 -121.572 84.696 1.00 13.47 37 GLN L CA 1
ATOM 2142 C C . GLN C 3 38 ? 35.166 -121.030 84.548 1.00 17.29 37 GLN L C 1
ATOM 2143 O O . GLN C 3 38 ? 35.373 -119.811 84.497 1.00 18.19 37 GLN L O 1
ATOM 2149 N N . GLN C 3 39 ? 36.140 -121.929 84.490 1.00 15.17 38 GLN L N 1
ATOM 2150 C CA . GLN C 3 39 ? 37.509 -121.510 84.197 1.00 20.82 38 GLN L CA 1
ATOM 2151 C C . GLN C 3 39 ? 38.125 -122.379 83.099 1.00 23.73 38 GLN L C 1
ATOM 2152 O O . GLN C 3 39 ? 38.437 -123.554 83.315 1.00 24.56 38 GLN L O 1
ATOM 2158 N N . ARG C 3 40 ? 38.269 -121.792 81.916 1.00 24.14 39 ARG L N 1
ATOM 2159 C CA . ARG C 3 40 ? 38.919 -122.458 80.807 1.00 26.78 39 ARG L CA 1
ATOM 2160 C C . ARG C 3 40 ? 40.416 -122.520 81.056 1.00 36.35 39 ARG L C 1
ATOM 2161 O O . ARG C 3 40 ? 40.958 -121.715 81.821 1.00 35.97 39 ARG L O 1
ATOM 2169 N N . PRO C 3 41 ? 41.081 -123.508 80.443 1.00 36.06 40 PRO L N 1
ATOM 2170 C CA . PRO C 3 41 ? 42.527 -123.705 80.583 1.00 37.97 40 PRO L CA 1
ATOM 2171 C C . PRO C 3 41 ? 43.334 -122.438 80.306 1.00 38.72 40 PRO L C 1
ATOM 2172 O O . PRO C 3 41 ? 43.262 -121.874 79.210 1.00 39.59 40 PRO L O 1
ATOM 2176 N N . GLY C 3 42 ? 44.081 -121.991 81.310 1.00 35.85 41 GLY L N 1
ATOM 2177 C CA . GLY C 3 42 ? 44.944 -120.829 81.172 1.00 34.18 41 GLY L CA 1
ATOM 2178 C C . GLY C 3 42 ? 44.231 -119.498 81.006 1.00 36.19 41 GLY L C 1
ATOM 2179 O O . GLY C 3 42 ? 44.820 -118.545 80.510 1.00 39.71 41 GLY L O 1
ATOM 2180 N N . SER C 3 43 ? 42.967 -119.435 81.414 1.00 32.85 42 SER L N 1
ATOM 2181 C CA . SER C 3 43 ? 42.191 -118.206 81.334 1.00 35.04 42 SER L CA 1
ATOM 2182 C C . SER C 3 43 ? 41.653 -117.851 82.712 1.00 23.93 42 SER L C 1
ATOM 2183 O O . SER C 3 43 ? 41.622 -118.690 83.602 1.00 36.56 42 SER L O 1
ATOM 2186 N N . SER C 3 44 ? 41.240 -116.605 82.892 1.00 33.83 43 SER L N 1
ATOM 2187 C CA . SER C 3 44 ? 40.635 -116.198 84.151 1.00 30.33 43 SER L CA 1
ATOM 2188 C C . SER C 3 44 ? 39.246 -116.801 84.284 1.00 26.10 43 SER L C 1
ATOM 2189 O O . SER C 3 44 ? 38.633 -117.218 83.303 1.00 28.31 43 SER L O 1
ATOM 2192 N N . PRO C 3 45 ? 38.746 -116.879 85.510 1.00 20.45 44 PRO L N 1
ATOM 2193 C CA . PRO C 3 45 ? 37.415 -117.471 85.592 1.00 20.21 44 PRO L CA 1
ATOM 2194 C C . PRO C 3 45 ? 36.291 -116.488 85.244 1.00 24.73 44 PRO L C 1
ATOM 2195 O O . PRO C 3 45 ? 36.502 -115.274 85.216 1.00 24.20 44 PRO L O 1
ATOM 2199 N N . THR C 3 46 ? 35.117 -117.029 84.927 1.00 22.59 45 THR L N 1
ATOM 2200 C CA . THR C 3 46 ? 33.917 -116.223 84.760 1.00 21.05 45 THR L CA 1
ATOM 2201 C C . THR C 3 46 ? 32.755 -116.870 85.494 1.00 14.86 45 THR L C 1
ATOM 2202 O O . THR C 3 46 ? 32.773 -118.060 85.792 1.00 14.01 45 THR L O 1
ATOM 2206 N N . THR C 3 47 ? 31.738 -116.070 85.775 1.00 14.94 46 THR L N 1
ATOM 2207 C CA . THR C 3 47 ? 30.589 -116.533 86.528 1.00 14.04 46 THR L CA 1
ATOM 2208 C C . THR C 3 47 ? 29.516 -116.949 85.554 1.00 24.08 46 THR L C 1
ATOM 2209 O O . THR C 3 47 ? 29.087 -116.148 84.725 1.00 19.06 46 THR L O 1
ATOM 2213 N N . VAL C 3 48 ? 29.081 -118.200 85.654 1.00 12.89 47 VAL L N 1
ATOM 2214 C CA . VAL C 3 48 ? 28.077 -118.720 84.740 1.00 18.84 47 VAL L CA 1
ATOM 2215 C C . VAL C 3 48 ? 26.691 -118.858 85.397 1.00 17.62 47 VAL L C 1
ATOM 2216 O O . VAL C 3 48 ? 25.686 -118.819 84.702 1.00 14.79 47 VAL L O 1
ATOM 2220 N N . ILE C 3 49 ? 26.656 -119.016 86.723 1.00 15.44 48 ILE L N 1
ATOM 2221 C CA . ILE C 3 49 ? 25.409 -118.994 87.494 1.00 14.36 48 ILE L CA 1
ATOM 2222 C C . ILE C 3 49 ? 25.628 -118.267 88.832 1.00 22.70 48 ILE L C 1
ATOM 2223 O O . ILE C 3 49 ? 26.664 -118.436 89.488 1.00 12.47 48 ILE L O 1
ATOM 2228 N N . TYR C 3 50 ? 24.669 -117.431 89.221 1.00 13.62 49 TYR L N 1
ATOM 2229 C CA . TYR C 3 50 ? 24.683 -116.862 90.553 1.00 14.13 49 TYR L CA 1
ATOM 2230 C C . TYR C 3 50 ? 23.319 -117.043 91.235 1.00 20.26 49 TYR L C 1
ATOM 2231 O O . TYR C 3 50 ? 22.318 -117.328 90.577 1.00 19.38 49 TYR L O 1
ATOM 2240 N N . GLU C 3 51 ? 23.309 -116.885 92.556 1.00 19.18 50 GLU L N 1
ATOM 2241 C CA . GLU C 3 51 ? 22.121 -117.056 93.377 1.00 16.13 50 GLU L CA 1
ATOM 2242 C C . GLU C 3 51 ? 21.321 -118.317 93.041 1.00 15.82 50 GLU L C 1
ATOM 2243 O O . GLU C 3 51 ? 20.142 -118.246 92.677 1.00 16.71 50 GLU L O 1
ATOM 2249 N N . ASP C 3 52 ? 21.992 -119.463 93.172 1.00 23.68 51 ASP L N 1
ATOM 2250 C CA . ASP C 3 52 ? 21.444 -120.794 92.845 1.00 21.90 51 ASP L CA 1
ATOM 2251 C C . ASP C 3 52 ? 21.143 -121.041 91.352 1.00 22.12 51 ASP L C 1
ATOM 2252 O O . ASP C 3 52 ? 21.542 -122.068 90.794 1.00 16.06 51 ASP L O 1
ATOM 2257 N N . ASN C 3 53 ? 20.407 -120.120 90.728 1.00 15.07 52 ASN L N 1
ATOM 2258 C CA . ASN C 3 53 ? 19.784 -120.388 89.439 1.00 21.89 52 ASN L CA 1
ATOM 2259 C C . ASN C 3 53 ? 19.765 -119.239 88.428 1.00 24.32 52 ASN L C 1
ATOM 2260 O O . ASN C 3 53 ? 19.196 -119.388 87.341 1.00 28.48 52 ASN L O 1
ATOM 2265 N N . GLN C 3 54 ? 20.367 -118.103 88.783 1.00 20.80 53 GLN L N 1
ATOM 2266 C CA . GLN C 3 54 ? 20.377 -116.931 87.900 1.00 22.37 53 GLN L CA 1
ATOM 2267 C C . GLN C 3 54 ? 21.516 -117.003 86.898 1.00 18.87 53 GLN L C 1
ATOM 2268 O O . GLN C 3 54 ? 22.644 -117.319 87.264 1.00 22.88 53 GLN L O 1
ATOM 2274 N N . ARG C 3 55 ? 21.217 -116.713 85.635 1.00 17.60 54 ARG L N 1
ATOM 2275 C CA . ARG C 3 55 ? 22.219 -116.733 84.562 1.00 15.74 54 ARG L CA 1
ATOM 2276 C C . ARG C 3 55 ? 22.591 -115.316 84.136 1.00 22.15 54 ARG L C 1
ATOM 2277 O O . ARG C 3 55 ? 21.727 -114.571 83.666 1.00 20.36 54 ARG L O 1
ATOM 2285 N N . PRO C 3 56 ? 23.879 -114.936 84.286 1.00 16.45 55 PRO L N 1
ATOM 2286 C CA . PRO C 3 56 ? 24.360 -113.636 83.796 1.00 19.77 55 PRO L CA 1
ATOM 2287 C C . PRO C 3 56 ? 24.080 -113.420 82.310 1.00 21.69 55 PRO L C 1
ATOM 2288 O O . PRO C 3 56 ? 23.914 -114.378 81.546 1.00 18.02 55 PRO L O 1
ATOM 2292 N N . SER C 3 57 ? 24.050 -112.157 81.909 1.00 26.64 56 SER L N 1
ATOM 2293 C CA . SER C 3 57 ? 23.608 -111.775 80.573 1.00 35.57 56 SER L CA 1
ATOM 2294 C C . SER C 3 57 ? 24.320 -112.488 79.420 1.00 38.99 56 SER L C 1
ATOM 2295 O O . SER C 3 57 ? 23.680 -113.063 78.541 1.00 49.18 56 SER L O 1
ATOM 2298 N N . GLY C 3 58 ? 25.642 -112.459 79.421 1.00 34.98 57 GLY L N 1
ATOM 2299 C CA . GLY C 3 58 ? 26.388 -113.032 78.314 1.00 20.84 57 GLY L CA 1
ATOM 2300 C C . GLY C 3 58 ? 26.551 -114.541 78.310 1.00 23.39 57 GLY L C 1
ATOM 2301 O O . GLY C 3 58 ? 27.078 -115.099 77.347 1.00 27.88 57 GLY L O 1
ATOM 2302 N N . VAL C 3 59 ? 26.111 -115.212 79.368 1.00 17.97 58 VAL L N 1
ATOM 2303 C CA . VAL C 3 59 ? 26.299 -116.657 79.471 1.00 21.83 58 VAL L CA 1
ATOM 2304 C C . VAL C 3 59 ? 25.308 -117.352 78.550 1.00 17.01 58 VAL L C 1
ATOM 2305 O O . VAL C 3 59 ? 24.150 -116.968 78.496 1.00 20.85 58 VAL L O 1
ATOM 2309 N N . PRO C 3 60 ? 25.762 -118.378 77.817 1.00 24.27 59 PRO L N 1
ATOM 2310 C CA . PRO C 3 60 ? 24.826 -119.029 76.888 1.00 24.89 59 PRO L CA 1
ATOM 2311 C C . PRO C 3 60 ? 23.624 -119.709 77.583 1.00 29.94 59 PRO L C 1
ATOM 2312 O O . PRO C 3 60 ? 23.764 -120.276 78.674 1.00 23.74 59 PRO L O 1
ATOM 2316 N N . ASP C 3 61 ? 22.461 -119.619 76.935 1.00 17.91 60 ASP L N 1
ATOM 2317 C CA . ASP C 3 61 ? 21.208 -120.172 77.417 1.00 17.98 60 ASP L CA 1
ATOM 2318 C C . ASP C 3 61 ? 21.261 -121.627 77.880 1.00 26.09 60 ASP L C 1
ATOM 2319 O O . ASP C 3 61 ? 20.498 -122.010 78.760 1.00 21.58 60 ASP L O 1
ATOM 2324 N N . ARG C 3 62 ? 22.140 -122.434 77.286 1.00 16.96 61 ARG L N 1
ATOM 2325 C CA . ARG C 3 62 ? 22.305 -123.830 77.698 1.00 18.94 61 ARG L CA 1
ATOM 2326 C C . ARG C 3 62 ? 22.698 -123.994 79.194 1.00 15.25 61 ARG L C 1
ATOM 2327 O O . ARG C 3 62 ? 22.516 -125.063 79.766 1.00 15.06 61 ARG L O 1
ATOM 2335 N N . PHE C 3 63 ? 23.234 -122.945 79.815 1.00 14.69 62 PHE L N 1
ATOM 2336 C CA . PHE C 3 63 ? 23.578 -123.006 81.246 1.00 27.91 62 PHE L CA 1
ATOM 2337 C C . PHE C 3 63 ? 22.363 -122.758 82.140 1.00 20.60 62 PHE L C 1
ATOM 2338 O O . PHE C 3 63 ? 21.640 -121.788 81.959 1.00 23.95 62 PHE L O 1
ATOM 2346 N N . SER C 3 64 ? 22.117 -123.669 83.071 1.00 13.68 63 SER L N 1
ATOM 2347 C CA . SER C 3 64 ? 21.131 -123.444 84.122 1.00 15.71 63 SER L CA 1
ATOM 2348 C C . SER C 3 64 ? 21.648 -124.041 85.415 1.00 16.14 63 SER L C 1
ATOM 2349 O O . SER C 3 64 ? 22.676 -124.743 85.433 1.00 18.09 63 SER L O 1
ATOM 2352 N N . GLY C 3 65 ? 20.940 -123.770 86.503 1.00 16.01 64 GLY L N 1
ATOM 2353 C CA . GLY C 3 65 ? 21.389 -124.208 87.815 1.00 13.34 64 GLY L CA 1
ATOM 2354 C C . GLY C 3 65 ? 20.235 -124.452 88.755 1.00 14.28 64 GLY L C 1
ATOM 2355 O O . GLY C 3 65 ? 19.226 -123.762 88.685 1.00 32.64 64 GLY L O 1
ATOM 2356 N N . SER C 3 66 ? 20.379 -125.439 89.631 1.00 15.87 65 SER L N 1
ATOM 2357 C CA . SER C 3 66 ? 19.312 -125.792 90.564 1.00 15.56 65 SER L CA 1
ATOM 2358 C C . SER C 3 66 ? 19.820 -126.324 91.905 1.00 15.57 65 SER L C 1
ATOM 2359 O O . SER C 3 66 ? 21.027 -126.510 92.101 1.00 17.07 65 SER L O 1
ATOM 2362 N N . ILE C 3 67 ? 18.884 -126.547 92.825 1.00 16.85 66 ILE L N 1
ATOM 2363 C CA . ILE C 3 67 ? 19.179 -127.035 94.169 1.00 23.03 66 ILE L CA 1
ATOM 2364 C C . ILE C 3 67 ? 18.415 -128.334 94.386 1.00 23.12 66 ILE L C 1
ATOM 2365 O O . ILE C 3 67 ? 17.265 -128.455 93.974 1.00 19.88 66 ILE L O 1
ATOM 2370 N N . ASP C 3 68 A 19.060 -129.311 95.006 1.00 18.87 66 ASP L N 1
ATOM 2371 C CA . ASP C 3 68 A 18.398 -130.555 95.342 1.00 25.28 66 ASP L CA 1
ATOM 2372 C C . ASP C 3 68 A 18.527 -130.774 96.853 1.00 34.02 66 ASP L C 1
ATOM 2373 O O . ASP C 3 68 A 19.493 -131.371 97.322 1.00 21.26 66 ASP L O 1
ATOM 2378 N N . SER C 3 69 B 17.538 -130.282 97.599 1.00 37.93 66 SER L N 1
ATOM 2379 C CA . SER C 3 69 B 17.550 -130.291 99.068 1.00 42.13 66 SER L CA 1
ATOM 2380 C C . SER C 3 69 B 17.597 -131.689 99.700 1.00 41.45 66 SER L C 1
ATOM 2381 O O . SER C 3 69 B 17.909 -131.829 100.889 1.00 40.95 66 SER L O 1
ATOM 2384 N N . SER C 3 70 ? 17.269 -132.713 98.914 1.00 34.42 67 SER L N 1
ATOM 2385 C CA . SER C 3 70 ? 17.263 -134.084 99.412 1.00 33.61 67 SER L CA 1
ATOM 2386 C C . SER C 3 70 ? 18.644 -134.733 99.306 1.00 33.18 67 SER L C 1
ATOM 2387 O O . SER C 3 70 ? 18.940 -135.693 100.013 1.00 36.70 67 SER L O 1
ATOM 2390 N N . SER C 3 71 ? 19.489 -134.202 98.425 1.00 32.41 68 SER L N 1
ATOM 2391 C CA . SER C 3 71 ? 20.881 -134.638 98.329 1.00 34.92 68 SER L CA 1
ATOM 2392 C C . SER C 3 71 ? 21.805 -133.597 98.954 1.00 29.72 68 SER L C 1
ATOM 2393 O O . SER C 3 71 ? 23.027 -133.759 98.953 1.00 30.37 68 SER L O 1
ATOM 2396 N N . ASN C 3 72 ? 21.200 -132.534 99.483 1.00 26.39 69 ASN L N 1
ATOM 2397 C CA . ASN C 3 72 ? 21.922 -131.405 100.069 1.00 21.27 69 ASN L CA 1
ATOM 2398 C C . ASN C 3 72 ? 22.980 -130.860 99.123 1.00 23.49 69 ASN L C 1
ATOM 2399 O O . ASN C 3 72 ? 24.086 -130.459 99.534 1.00 24.11 69 ASN L O 1
ATOM 2404 N N . SER C 3 73 ? 22.623 -130.828 97.846 1.00 20.21 70 SER L N 1
ATOM 2405 C CA . SER C 3 73 ? 23.560 -130.457 96.799 1.00 22.96 70 SER L CA 1
ATOM 2406 C C . SER C 3 73 ? 22.975 -129.412 95.845 1.00 18.41 70 SER L C 1
ATOM 2407 O O . SER C 3 73 ? 21.758 -129.287 95.715 1.00 19.79 70 SER L O 1
ATOM 2410 N N . ALA C 3 74 ? 23.850 -128.658 95.190 1.00 20.49 71 ALA L N 1
ATOM 2411 C CA . ALA C 3 74 ? 23.442 -127.754 94.119 1.00 18.20 71 ALA L CA 1
ATOM 2412 C C . ALA C 3 74 ? 23.910 -128.337 92.790 1.00 17.96 71 ALA L C 1
ATOM 2413 O O . ALA C 3 74 ? 24.830 -129.164 92.763 1.00 17.41 71 ALA L O 1
ATOM 2415 N N . SER C 3 75 ? 23.293 -127.912 91.694 1.00 15.39 72 SER L N 1
ATOM 2416 C CA . SER C 3 75 ? 23.598 -128.496 90.385 1.00 15.08 72 SER L CA 1
ATOM 2417 C C . SER C 3 75 ? 23.740 -127.474 89.279 1.00 15.61 72 SER L C 1
ATOM 2418 O O . SER C 3 75 ? 22.886 -126.604 89.111 1.00 21.30 72 SER L O 1
ATOM 2421 N N . LEU C 3 76 ? 24.805 -127.632 88.504 1.00 12.61 73 LEU L N 1
ATOM 2422 C CA . LEU C 3 76 ? 25.001 -126.908 87.256 1.00 14.87 73 LEU L CA 1
ATOM 2423 C C . LEU C 3 76 ? 24.682 -127.840 86.113 1.00 14.25 73 LEU L C 1
ATOM 2424 O O . LEU C 3 76 ? 25.296 -128.902 85.987 1.00 13.06 73 LEU L O 1
ATOM 2429 N N . THR C 3 77 ? 23.725 -127.453 85.276 1.00 12.00 74 THR L N 1
ATOM 2430 C CA . THR C 3 77 ? 23.329 -128.298 84.152 1.00 13.06 74 THR L CA 1
ATOM 2431 C C . THR C 3 77 ? 23.563 -127.639 82.781 1.00 12.06 74 THR L C 1
ATOM 2432 O O . THR C 3 77 ? 23.192 -126.496 82.536 1.00 12.23 74 THR L O 1
ATOM 2436 N N . ILE C 3 78 ? 24.190 -128.372 81.882 1.00 13.22 75 ILE L N 1
ATOM 2437 C CA . ILE C 3 78 ? 24.449 -127.832 80.559 1.00 12.18 75 ILE L CA 1
ATOM 2438 C C . ILE C 3 78 ? 23.630 -128.613 79.559 1.00 19.57 75 ILE L C 1
ATOM 2439 O O . ILE C 3 78 ? 23.868 -129.814 79.348 1.00 15.06 75 ILE L O 1
ATOM 2444 N N . SER C 3 79 ? 22.650 -127.930 78.964 1.00 13.35 76 SER L N 1
ATOM 2445 C CA . SER C 3 79 ? 21.706 -128.559 78.050 1.00 14.14 76 SER L CA 1
ATOM 2446 C C . SER C 3 79 ? 22.117 -128.379 76.600 1.00 14.79 76 SER L C 1
ATOM 2447 O O . SER C 3 79 ? 21.777 -127.373 75.976 1.00 16.14 76 SER L O 1
ATOM 2450 N N . GLY C 3 80 ? 22.811 -129.378 76.058 1.00 14.75 77 GLY L N 1
ATOM 2451 C CA . GLY C 3 80 ? 23.392 -129.282 74.735 1.00 15.56 77 GLY L CA 1
ATOM 2452 C C . GLY C 3 80 ? 24.856 -128.911 74.841 1.00 22.40 77 GLY L C 1
ATOM 2453 O O . GLY C 3 80 ? 25.273 -127.824 74.417 1.00 19.21 77 GLY L O 1
ATOM 2454 N N . LEU C 3 81 ? 25.633 -129.823 75.416 1.00 14.70 78 LEU L N 1
ATOM 2455 C CA . LEU C 3 81 ? 27.059 -129.618 75.628 1.00 17.61 78 LEU L CA 1
ATOM 2456 C C . LEU C 3 81 ? 27.819 -129.276 74.346 1.00 28.83 78 LEU L C 1
ATOM 2457 O O . LEU C 3 81 ? 27.649 -129.921 73.304 1.00 36.25 78 LEU L O 1
ATOM 2462 N N . LYS C 3 82 ? 28.654 -128.248 74.424 1.00 16.35 79 LYS L N 1
ATOM 2463 C CA . LYS C 3 82 ? 29.462 -127.844 73.283 1.00 17.99 79 LYS L CA 1
ATOM 2464 C C . LYS C 3 82 ? 30.963 -127.868 73.617 1.00 18.45 79 LYS L C 1
ATOM 2465 O O . LYS C 3 82 ? 31.352 -127.817 74.782 1.00 17.49 79 LYS L O 1
ATOM 2471 N N . THR C 3 83 ? 31.798 -127.966 72.590 1.00 24.79 80 THR L N 1
ATOM 2472 C CA . THR C 3 83 ? 33.241 -128.102 72.800 1.00 27.96 80 THR L CA 1
ATOM 2473 C C . THR C 3 83 ? 33.831 -126.957 73.647 1.00 25.51 80 THR L C 1
ATOM 2474 O O . THR C 3 83 ? 34.656 -127.205 74.518 1.00 22.86 80 THR L O 1
ATOM 2478 N N . GLU C 3 84 ? 33.387 -125.721 73.418 1.00 24.27 81 GLU L N 1
ATOM 2479 C CA . GLU C 3 84 ? 33.881 -124.575 74.186 1.00 21.65 81 GLU L CA 1
ATOM 2480 C C . GLU C 3 84 ? 33.498 -124.626 75.672 1.00 22.34 81 GLU L C 1
ATOM 2481 O O . GLU C 3 84 ? 33.987 -123.825 76.469 1.00 19.59 81 GLU L O 1
ATOM 2487 N N . ASP C 3 85 ? 32.638 -125.572 76.033 1.00 17.97 82 ASP L N 1
ATOM 2488 C CA . ASP C 3 85 ? 32.249 -125.765 77.419 1.00 16.32 82 ASP L CA 1
ATOM 2489 C C . ASP C 3 85 ? 33.297 -126.525 78.241 1.00 18.65 82 ASP L C 1
ATOM 2490 O O . ASP C 3 85 ? 33.185 -126.601 79.467 1.00 15.97 82 ASP L O 1
ATOM 2495 N N . GLU C 3 86 ? 34.304 -127.085 77.575 1.00 17.54 83 GLU L N 1
ATOM 2496 C CA . GLU C 3 86 ? 35.381 -127.799 78.270 1.00 18.00 83 GLU L CA 1
ATOM 2497 C C . GLU C 3 86 ? 36.123 -126.813 79.185 1.00 18.29 83 GLU L C 1
ATOM 2498 O O . GLU C 3 86 ? 36.648 -125.804 78.726 1.00 19.46 83 GLU L O 1
ATOM 2504 N N . ALA C 3 87 ? 36.121 -127.096 80.487 1.00 21.58 84 ALA L N 1
ATOM 2505 C CA . ALA C 3 87 ? 36.656 -126.166 81.492 1.00 22.46 84 ALA L CA 1
ATOM 2506 C C . ALA C 3 87 ? 36.633 -126.793 82.871 1.00 23.15 84 ALA L C 1
ATOM 2507 O O . ALA C 3 87 ? 36.078 -127.876 83.058 1.00 16.40 84 ALA L O 1
ATOM 2509 N N . ASP C 3 88 ? 37.229 -126.106 83.841 1.00 22.40 85 ASP L N 1
ATOM 2510 C CA . ASP C 3 88 ? 36.982 -126.444 85.234 1.00 20.21 85 ASP L CA 1
ATOM 2511 C C . ASP C 3 88 ? 35.805 -125.624 85.721 1.00 18.55 85 ASP L C 1
ATOM 2512 O O . ASP C 3 88 ? 35.629 -124.463 85.338 1.00 15.44 85 ASP L O 1
ATOM 2517 N N . TYR C 3 89 ? 34.987 -126.245 86.550 1.00 18.36 86 TYR L N 1
ATOM 2518 C CA . TYR C 3 89 ? 33.853 -125.559 87.131 1.00 23.25 86 TYR L CA 1
ATOM 2519 C C . TYR C 3 89 ? 33.937 -125.614 88.648 1.00 20.56 86 TYR L C 1
ATOM 2520 O O . TYR C 3 89 ? 34.288 -126.647 89.214 1.00 17.87 86 TYR L O 1
ATOM 2529 N N . TYR C 3 90 ? 33.654 -124.483 89.285 1.00 13.96 87 TYR L N 1
ATOM 2530 C CA . TYR C 3 90 ? 33.695 -124.367 90.729 1.00 14.43 87 TYR L CA 1
ATOM 2531 C C . TYR C 3 90 ? 32.365 -123.855 91.247 1.00 19.93 87 TYR L C 1
ATOM 2532 O O . TYR C 3 90 ? 31.858 -122.823 90.781 1.00 15.77 87 TYR L O 1
ATOM 2541 N N . CYS C 3 91 ? 31.801 -124.571 92.216 1.00 19.53 88 CYS L N 1
ATOM 2542 C CA . CYS C 3 91 ? 30.693 -124.022 92.976 1.00 19.87 88 CYS L CA 1
ATOM 2543 C C . CYS C 3 91 ? 31.279 -123.236 94.156 1.00 18.33 88 CYS L C 1
ATOM 2544 O O . CYS C 3 91 ? 32.435 -123.432 94.514 1.00 19.48 88 CYS L O 1
ATOM 2547 N N . GLN C 3 92 ? 30.504 -122.313 94.716 1.00 21.58 89 GLN L N 1
ATOM 2548 C CA . GLN C 3 92 ? 30.891 -121.574 95.934 1.00 25.15 89 GLN L CA 1
ATOM 2549 C C . GLN C 3 92 ? 29.665 -121.068 96.693 1.00 19.90 89 GLN L C 1
ATOM 2550 O O . GLN C 3 92 ? 28.630 -120.759 96.089 1.00 21.40 89 GLN L O 1
ATOM 2556 N N . SER C 3 93 ? 29.785 -120.991 98.015 1.00 19.36 90 SER L N 1
ATOM 2557 C CA . SER C 3 93 ? 28.729 -120.441 98.856 1.00 18.92 90 SER L CA 1
ATOM 2558 C C . SER C 3 93 ? 29.367 -119.686 100.014 1.00 23.16 90 SER L C 1
ATOM 2559 O O . SER C 3 93 ? 30.522 -119.263 99.928 1.00 20.20 90 SER L O 1
ATOM 2562 N N . TYR C 3 94 ? 28.627 -119.523 101.102 1.00 17.88 91 TYR L N 1
ATOM 2563 C CA . TYR C 3 94 ? 29.105 -118.692 102.193 1.00 26.70 91 TYR L CA 1
ATOM 2564 C C . TYR C 3 94 ? 29.053 -119.410 103.548 1.00 29.06 91 TYR L C 1
ATOM 2565 O O . TYR C 3 94 ? 28.090 -120.118 103.844 1.00 23.38 91 TYR L O 1
ATOM 2574 N N . ASP C 3 95 ? 30.098 -119.226 104.355 1.00 27.60 92 ASP L N 1
ATOM 2575 C CA . ASP C 3 95 ? 30.106 -119.699 105.729 1.00 33.26 92 ASP L CA 1
ATOM 2576 C C . ASP C 3 95 ? 29.697 -118.523 106.612 1.00 42.95 92 ASP L C 1
ATOM 2577 O O . ASP C 3 95 ? 28.564 -118.030 106.523 1.00 41.83 92 ASP L O 1
ATOM 2582 N N . SER C 3 96 ? 30.627 -118.038 107.431 1.00 51.21 93 SER L N 1
ATOM 2583 C CA . SER C 3 96 ? 30.413 -116.821 108.217 1.00 56.15 93 SER L CA 1
ATOM 2584 C C . SER C 3 96 ? 30.352 -115.623 107.288 1.00 58.80 93 SER L C 1
ATOM 2585 O O . SER C 3 96 ? 30.936 -114.577 107.577 1.00 59.41 93 SER L O 1
ATOM 2588 N N . SER C 3 97 ? 29.654 -115.774 106.169 1.00 65.26 94 SER L N 1
ATOM 2589 C CA . SER C 3 97 ? 29.800 -114.859 105.047 1.00 73.09 94 SER L CA 1
ATOM 2590 C C . SER C 3 97 ? 31.248 -114.843 104.502 1.00 69.28 94 SER L C 1
ATOM 2591 O O . SER C 3 97 ? 31.620 -113.953 103.736 1.00 70.92 94 SER L O 1
ATOM 2594 N N . SER C 3 98 ? 32.051 -115.833 104.903 1.00 60.48 95 SER L N 1
ATOM 2595 C CA . SER C 3 98 ? 33.307 -116.127 104.219 1.00 48.91 95 SER L CA 1
ATOM 2596 C C . SER C 3 98 ? 32.984 -117.058 103.052 1.00 35.42 95 SER L C 1
ATOM 2597 O O . SER C 3 98 ? 32.150 -117.959 103.192 1.00 31.45 95 SER L O 1
ATOM 2600 N N . TRP C 3 99 ? 33.615 -116.833 101.900 1.00 26.08 96 TRP L N 1
ATOM 2601 C CA . TRP C 3 99 ? 33.243 -117.570 100.696 1.00 17.53 96 TRP L CA 1
ATOM 2602 C C . TRP C 3 99 ? 33.922 -118.932 100.676 1.00 18.48 96 TRP L C 1
ATOM 2603 O O . TRP C 3 99 ? 35.137 -119.014 100.716 1.00 19.64 96 TRP L O 1
ATOM 2614 N N . VAL C 3 100 ? 33.127 -119.995 100.609 1.00 28.53 97 VAL L N 1
ATOM 2615 C CA . VAL C 3 100 ? 33.652 -121.352 100.505 1.00 23.98 97 VAL L CA 1
ATOM 2616 C C . VAL C 3 100 ? 33.577 -121.805 99.063 1.00 23.47 97 VAL L C 1
ATOM 2617 O O . VAL C 3 100 ? 32.515 -121.715 98.450 1.00 15.81 97 VAL L O 1
ATOM 2621 N N . PHE C 3 101 ? 34.696 -122.296 98.529 1.00 22.34 98 PHE L N 1
ATOM 2622 C CA . PHE C 3 101 ? 34.734 -122.850 97.169 1.00 23.96 98 PHE L CA 1
ATOM 2623 C C . PHE C 3 101 ? 34.712 -124.378 97.163 1.00 25.79 98 PHE L C 1
ATOM 2624 O O . PHE C 3 101 ? 35.269 -125.025 98.049 1.00 18.76 98 PHE L O 1
ATOM 2632 N N . GLY C 3 102 ? 34.066 -124.941 96.145 1.00 33.82 99 GLY L N 1
ATOM 2633 C CA . GLY C 3 102 ? 34.124 -126.364 95.890 1.00 23.29 99 GLY L CA 1
ATOM 2634 C C . GLY C 3 102 ? 35.504 -126.701 95.374 1.00 22.90 99 GLY L C 1
ATOM 2635 O O . GLY C 3 102 ? 36.233 -125.822 94.944 1.00 22.91 99 GLY L O 1
ATOM 2636 N N . GLY C 3 103 ? 35.867 -127.974 95.414 1.00 22.70 100 GLY L N 1
ATOM 2637 C CA . GLY C 3 103 ? 37.177 -128.408 94.959 1.00 22.38 100 GLY L CA 1
ATOM 2638 C C . GLY C 3 103 ? 37.381 -128.253 93.467 1.00 26.39 100 GLY L C 1
ATOM 2639 O O . GLY C 3 103 ? 38.519 -128.173 93.012 1.00 26.87 100 GLY L O 1
ATOM 2640 N N . GLY C 3 104 ? 36.281 -128.190 92.713 1.00 24.73 101 GLY L N 1
ATOM 2641 C CA . GLY C 3 104 ? 36.333 -128.023 91.269 1.00 19.25 101 GLY L CA 1
ATOM 2642 C C . GLY C 3 104 ? 36.074 -129.313 90.500 1.00 23.34 101 GLY L C 1
ATOM 2643 O O . GLY C 3 104 ? 36.367 -130.411 90.976 1.00 18.78 101 GLY L O 1
ATOM 2644 N N . THR C 3 105 ? 35.531 -129.181 89.298 1.00 17.93 102 THR L N 1
ATOM 2645 C CA . THR C 3 105 ? 35.253 -130.338 88.454 1.00 17.53 102 THR L CA 1
ATOM 2646 C C . THR C 3 105 ? 35.838 -130.145 87.075 1.00 17.12 102 THR L C 1
ATOM 2647 O O . THR C 3 105 ? 35.650 -129.100 86.456 1.00 19.93 102 THR L O 1
ATOM 2651 N N . LYS C 3 106 ? 36.554 -131.154 86.589 1.00 18.77 103 LYS L N 1
ATOM 2652 C CA . LYS C 3 106 ? 37.083 -131.097 85.234 1.00 21.91 103 LYS L CA 1
ATOM 2653 C C . LYS C 3 106 ? 36.064 -131.678 84.273 1.00 19.19 103 LYS L C 1
ATOM 2654 O O . LYS 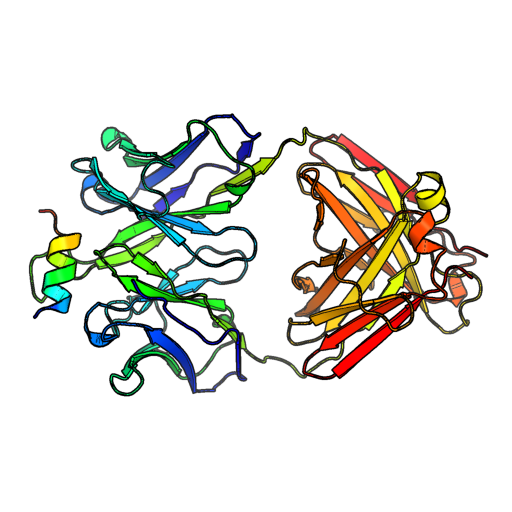C 3 106 ? 35.726 -132.856 84.346 1.00 21.15 103 LYS L O 1
ATOM 2660 N N . LEU C 3 107 ? 35.553 -130.833 83.389 1.00 22.36 104 LEU L N 1
ATOM 2661 C CA . LEU C 3 107 ? 34.533 -131.254 82.434 1.00 26.82 104 LEU L CA 1
ATOM 2662 C C . LEU C 3 107 ? 35.141 -131.408 81.053 1.00 20.34 104 LEU L C 1
ATOM 2663 O O . LEU C 3 107 ? 35.585 -130.442 80.447 1.00 17.75 104 LEU L O 1
ATOM 2668 N N . THR C 3 108 ? 35.151 -132.640 80.565 1.00 20.89 105 THR L N 1
ATOM 2669 C CA . THR C 3 108 ? 35.742 -132.945 79.287 1.00 21.46 105 THR L CA 1
ATOM 2670 C C . THR C 3 108 ? 34.627 -133.107 78.264 1.00 23.74 105 THR L C 1
ATOM 2671 O O . THR C 3 108 ? 33.673 -133.835 78.496 1.00 20.71 105 THR L O 1
ATOM 2675 N N . VAL C 3 109 ? 34.729 -132.402 77.146 1.00 21.14 106 VAL L N 1
ATOM 2676 C CA . VAL C 3 109 ? 33.814 -132.637 76.042 1.00 25.22 106 VAL L CA 1
ATOM 2677 C C . VAL C 3 109 ? 34.452 -133.620 75.061 1.00 25.97 106 VAL L C 1
ATOM 2678 O O . VAL C 3 109 ? 35.306 -133.253 74.249 1.00 26.21 106 VAL L O 1
ATOM 2682 N N . LEU C 3 110 A 34.036 -134.880 75.159 1.00 24.99 106 LEU L N 1
ATOM 2683 C CA . LEU C 3 110 A 34.569 -135.943 74.328 1.00 23.67 106 LEU L CA 1
ATOM 2684 C C . LEU C 3 110 A 34.381 -135.653 72.844 1.00 34.94 106 LEU L C 1
ATOM 2685 O O . LEU C 3 110 A 33.344 -135.981 72.272 1.00 37.35 106 LEU L O 1
ATOM 2690 N N . GLY C 3 111 ? 35.391 -135.046 72.226 1.00 34.32 107 GLY L N 1
ATOM 2691 C CA . GLY C 3 111 ? 35.283 -134.598 70.846 1.00 33.18 107 GLY L CA 1
ATOM 2692 C C . GLY C 3 111 ? 35.971 -135.485 69.822 1.00 34.37 107 GLY L C 1
ATOM 2693 O O . GLY C 3 111 ? 35.973 -135.179 68.624 1.00 35.21 107 GLY L O 1
ATOM 2694 N N . GLN C 3 112 ? 36.560 -136.581 70.290 1.00 34.61 108 GLN L N 1
ATOM 2695 C CA . GLN C 3 112 ? 37.243 -137.519 69.402 1.00 37.72 108 GLN L CA 1
ATOM 2696 C C . GLN C 3 112 ? 37.392 -138.866 70.088 1.00 29.12 108 GLN L C 1
ATOM 2697 O O . GLN C 3 112 ? 37.302 -138.947 71.313 1.00 30.45 108 GLN L O 1
ATOM 2703 N N . PRO C 3 113 ? 37.587 -139.937 69.300 1.00 35.45 109 PRO L N 1
ATOM 2704 C CA . PRO C 3 113 ? 37.743 -141.292 69.843 1.00 30.90 109 PRO L CA 1
ATOM 2705 C C . PRO C 3 113 ? 38.899 -141.426 70.825 1.00 29.06 109 PRO L C 1
ATOM 2706 O O . PRO C 3 113 ? 39.806 -140.597 70.841 1.00 28.07 109 PRO L O 1
ATOM 2710 N N . LYS C 3 114 ? 38.823 -142.461 71.655 1.00 40.81 110 LYS L N 1
ATOM 2711 C CA . LYS C 3 114 ? 39.805 -142.727 72.694 1.00 35.52 110 LYS L CA 1
ATOM 2712 C C . LYS C 3 114 ? 41.103 -143.195 72.073 1.00 39.65 110 LYS L C 1
ATOM 2713 O O . LYS C 3 114 ? 41.089 -144.116 71.256 1.00 29.55 110 LYS L O 1
ATOM 2719 N N . ALA C 3 115 ? 42.214 -142.566 72.465 1.00 26.43 111 ALA L N 1
ATOM 2720 C CA . ALA C 3 115 ? 43.543 -142.984 72.009 1.00 44.01 111 ALA L CA 1
ATOM 2721 C C . ALA C 3 115 ? 44.492 -143.303 73.167 1.00 40.39 111 ALA L C 1
ATOM 2722 O O . ALA C 3 115 ? 44.765 -142.444 74.019 1.00 29.83 111 ALA L O 1
ATOM 2724 N N . ALA C 3 116 ? 44.984 -144.544 73.177 1.00 26.09 112 ALA L N 1
ATOM 2725 C CA . ALA C 3 116 ? 45.946 -145.017 74.164 1.00 38.81 112 ALA L CA 1
ATOM 2726 C C . ALA C 3 116 ? 47.275 -144.286 73.996 1.00 24.44 112 ALA L C 1
ATOM 2727 O O . ALA C 3 116 ? 47.682 -143.993 72.881 1.00 35.76 112 ALA L O 1
ATOM 2729 N N . PRO C 3 117 ? 47.949 -143.984 75.111 1.00 27.65 113 PRO L N 1
ATOM 2730 C CA . PRO C 3 117 ? 49.197 -143.213 75.094 1.00 27.27 113 PRO L CA 1
ATOM 2731 C C . PRO C 3 117 ? 50.392 -143.986 74.563 1.00 26.80 113 PRO L C 1
ATOM 2732 O O . PRO C 3 117 ? 50.490 -145.199 74.752 1.00 23.72 113 PRO L O 1
ATOM 2736 N N . SER C 3 118 ? 51.291 -143.270 73.895 1.00 24.93 114 SER L N 1
ATOM 2737 C CA . SER C 3 118 ? 52.606 -143.807 73.582 1.00 23.74 114 SER L CA 1
ATOM 2738 C C . SER C 3 118 ? 53.503 -143.487 74.756 1.00 32.81 114 SER L C 1
ATOM 2739 O O . SER C 3 118 ? 53.483 -142.364 75.270 1.00 31.59 114 SER L O 1
ATOM 2742 N N . VAL C 3 119 ? 54.262 -144.486 75.196 1.00 22.72 115 VAL L N 1
ATOM 2743 C CA . VAL C 3 119 ? 55.221 -144.306 76.279 1.00 30.65 115 VAL L CA 1
ATOM 2744 C C . VAL C 3 119 ? 56.653 -144.479 75.761 1.00 28.61 115 VAL L C 1
ATOM 2745 O O . VAL C 3 119 ? 56.926 -145.311 74.897 1.00 25.19 115 VAL L O 1
ATOM 2749 N N . THR C 3 120 ? 57.553 -143.645 76.264 1.00 28.21 116 THR L N 1
ATOM 2750 C CA . THR C 3 120 ? 58.969 -143.766 75.983 1.00 24.59 116 THR L CA 1
ATOM 2751 C C . THR C 3 120 ? 59.701 -143.484 77.282 1.00 26.16 116 THR L C 1
ATOM 2752 O O . THR C 3 120 ? 59.395 -142.497 77.965 1.00 20.98 116 THR L O 1
ATOM 2756 N N . LEU C 3 121 ? 60.656 -144.348 77.629 1.00 22.91 117 LEU L N 1
ATOM 2757 C CA . LEU C 3 121 ? 61.342 -144.248 78.908 1.00 17.66 117 LEU L CA 1
ATOM 2758 C C . LEU C 3 121 ? 62.864 -144.261 78.742 1.00 17.37 117 LEU L C 1
ATOM 2759 O O . LEU C 3 121 ? 63.419 -145.216 78.228 1.00 18.16 117 LEU L O 1
ATOM 2764 N N . PHE C 3 122 ? 63.518 -143.195 79.195 1.00 21.06 118 PHE L N 1
ATOM 2765 C CA . PHE C 3 122 ? 64.974 -143.049 79.095 1.00 20.49 118 PHE L CA 1
ATOM 2766 C C . PHE C 3 122 ? 65.661 -143.331 80.419 1.00 22.82 118 PHE L C 1
ATOM 2767 O O . PHE C 3 122 ? 65.241 -142.832 81.463 1.00 15.48 118 PHE L O 1
ATOM 2775 N N . PRO C 3 123 ? 66.722 -144.143 80.380 1.00 21.72 119 PRO L N 1
ATOM 2776 C CA . PRO C 3 123 ? 67.551 -144.367 81.568 1.00 24.15 119 PRO L CA 1
ATOM 2777 C C . PRO C 3 123 ? 68.495 -143.181 81.772 1.00 21.90 119 PRO L C 1
ATOM 2778 O O . PRO C 3 123 ? 68.665 -142.377 80.847 1.00 14.80 119 PRO L O 1
ATOM 2782 N N . PRO C 3 124 ? 69.086 -143.052 82.970 1.00 18.73 120 PRO L N 1
ATOM 2783 C CA . PRO C 3 124 ? 70.090 -141.993 83.146 1.00 20.83 120 PRO L CA 1
ATOM 2784 C C . PRO C 3 124 ? 71.198 -142.110 82.084 1.00 14.41 120 PRO L C 1
ATOM 2785 O O . PRO C 3 124 ? 71.619 -143.222 81.783 1.00 18.31 120 PRO L O 1
ATOM 2789 N N . SER C 3 125 ? 71.643 -140.999 81.503 1.00 24.96 121 SER L N 1
ATOM 2790 C CA . SER C 3 125 ? 72.771 -141.040 80.558 1.00 19.58 121 SER L CA 1
ATOM 2791 C C . SER C 3 125 ? 74.074 -141.180 81.323 1.00 13.96 121 SER L C 1
ATOM 2792 O O . SER C 3 125 ? 74.169 -140.771 82.485 1.00 20.25 121 SER L O 1
ATOM 2795 N N . SER C 3 126 ? 75.084 -141.737 80.672 1.00 17.62 122 SER L N 1
ATOM 2796 C CA . SER C 3 126 ? 76.407 -141.853 81.296 1.00 18.29 122 SER L CA 1
ATOM 2797 C C . SER C 3 126 ? 76.963 -140.472 81.648 1.00 13.80 122 SER L C 1
ATOM 2798 O O . SER C 3 126 ? 77.740 -140.327 82.592 1.00 29.14 122 SER L O 1
ATOM 2801 N N . GLU C 3 127 ? 76.556 -139.453 80.897 1.00 13.56 123 GLU L N 1
ATOM 2802 C CA . GLU C 3 127 ? 77.000 -138.095 81.192 1.00 14.05 123 GLU L CA 1
ATOM 2803 C C . GLU C 3 127 ? 76.333 -137.521 82.439 1.00 15.90 123 GLU L C 1
ATOM 2804 O O . GLU C 3 127 ? 76.994 -136.827 83.218 1.00 18.00 123 GLU L O 1
ATOM 2810 N N . GLU C 3 128 ? 75.043 -137.808 82.636 1.00 13.15 124 GLU L N 1
ATOM 2811 C CA . GLU C 3 128 ? 74.354 -137.360 83.845 1.00 16.01 124 GLU L CA 1
ATOM 2812 C C . GLU C 3 128 ? 74.909 -138.070 85.075 1.00 21.43 124 GLU L C 1
ATOM 2813 O O . GLU C 3 128 ? 75.106 -137.453 86.118 1.00 21.80 124 GLU L O 1
ATOM 2819 N N . LEU C 3 129 ? 75.135 -139.376 84.940 1.00 13.79 125 LEU L N 1
ATOM 2820 C CA . LEU C 3 129 ? 75.776 -140.190 85.973 1.00 23.93 125 LEU L CA 1
ATOM 2821 C C . LEU C 3 129 ? 77.137 -139.624 86.357 1.00 24.53 125 LEU L C 1
ATOM 2822 O O . LEU C 3 129 ? 77.472 -139.531 87.539 1.00 24.50 125 LEU L O 1
ATOM 2827 N N . GLN C 3 130 ? 77.927 -139.263 85.352 1.00 14.06 126 GLN L N 1
ATOM 2828 C CA . GLN C 3 130 ? 79.207 -138.622 85.598 1.00 14.15 126 GLN L CA 1
ATOM 2829 C C . GLN C 3 130 ? 78.997 -137.341 86.428 1.00 20.74 126 GLN L C 1
ATOM 2830 O O . GLN C 3 130 ? 79.857 -136.958 87.208 1.00 15.97 126 GLN L O 1
ATOM 2836 N N . ALA C 3 131 ? 77.836 -136.704 86.296 1.00 14.14 127 ALA L N 1
ATOM 2837 C CA . ALA C 3 131 ? 77.573 -135.495 87.067 1.00 16.97 127 ALA L CA 1
ATOM 2838 C C . ALA C 3 131 ? 77.062 -135.840 88.451 1.00 17.10 127 ALA L C 1
ATOM 2839 O O . ALA C 3 131 ? 76.633 -134.963 89.184 1.00 19.42 127 ALA L O 1
ATOM 2841 N N . ASN C 3 132 ? 77.132 -137.118 88.804 1.00 16.63 128 ASN L N 1
ATOM 2842 C CA . ASN C 3 132 ? 76.607 -137.611 90.071 1.00 22.22 128 ASN L CA 1
ATOM 2843 C C . ASN C 3 132 ? 75.091 -137.358 90.239 1.00 25.03 128 ASN L C 1
ATOM 2844 O O . ASN C 3 132 ? 74.623 -136.991 91.322 1.00 21.04 128 ASN L O 1
ATOM 2849 N N . LYS C 3 133 ? 74.342 -137.544 89.153 1.00 15.61 129 LYS L N 1
ATOM 2850 C CA . LYS C 3 133 ? 72.874 -137.480 89.180 1.00 15.63 129 LYS L CA 1
ATOM 2851 C C . LYS C 3 133 ? 72.298 -138.652 88.402 1.00 15.27 129 LYS L C 1
ATOM 2852 O O . LYS C 3 133 ? 72.966 -139.234 87.542 1.00 17.72 129 LYS L O 1
ATOM 2858 N N . ALA C 3 134 ? 71.052 -139.001 88.690 1.00 20.29 130 ALA L N 1
ATOM 2859 C CA . ALA C 3 134 ? 70.359 -139.993 87.876 1.00 21.78 130 ALA L CA 1
ATOM 2860 C C . ALA C 3 134 ? 68.870 -139.673 87.776 1.00 27.92 130 ALA L C 1
ATOM 2861 O O . ALA C 3 134 ? 68.172 -139.575 88.789 1.00 35.89 130 ALA L O 1
ATOM 2863 N N . THR C 3 135 ? 68.392 -139.496 86.549 1.00 26.24 131 THR L N 1
ATOM 2864 C CA . THR C 3 135 ? 66.996 -139.169 86.315 1.00 14.66 131 THR L CA 1
ATOM 2865 C C . THR C 3 135 ? 66.388 -140.128 85.302 1.00 22.96 131 THR L C 1
ATOM 2866 O O . THR C 3 135 ? 66.876 -140.267 84.186 1.00 19.70 131 THR L O 1
ATOM 2870 N N . LEU C 3 136 ? 65.313 -140.790 85.703 1.00 24.96 132 LEU L N 1
ATOM 2871 C CA . LEU C 3 136 ? 64.536 -141.596 84.784 1.00 23.30 132 LEU L CA 1
ATOM 2872 C C . LEU C 3 136 ? 63.522 -140.668 84.143 1.00 22.47 132 LEU L C 1
ATOM 2873 O O . LEU C 3 136 ? 62.799 -139.967 84.849 1.00 15.07 132 LEU L O 1
ATOM 2878 N N . VAL C 3 137 ? 63.483 -140.660 82.810 1.00 17.36 133 VAL L N 1
ATOM 2879 C CA . VAL C 3 137 ? 62.648 -139.733 82.057 1.00 14.57 133 VAL L CA 1
ATOM 2880 C C . VAL C 3 137 ? 61.595 -140.487 81.234 1.00 24.33 133 VAL L C 1
ATOM 2881 O O . VAL C 3 137 ? 61.916 -141.190 80.270 1.00 15.41 133 VAL L O 1
ATOM 2885 N N . CYS C 3 138 ? 60.340 -140.347 81.661 1.00 19.04 134 CYS L N 1
ATOM 2886 C CA . CYS C 3 138 ? 59.204 -141.014 81.047 1.00 18.29 134 CYS L CA 1
ATOM 2887 C C . CYS C 3 138 ? 58.328 -140.017 80.283 1.00 24.41 134 CYS L C 1
ATOM 2888 O O . CYS C 3 138 ? 57.761 -139.087 80.871 1.00 22.69 134 CYS L O 1
ATOM 2891 N N . LEU C 3 139 ? 58.226 -140.226 78.973 1.00 21.30 135 LEU L N 1
ATOM 2892 C CA . LEU C 3 139 ? 57.468 -139.343 78.102 1.00 21.82 135 LEU L CA 1
ATOM 2893 C C . LEU C 3 139 ? 56.199 -140.029 77.592 1.00 24.29 135 LEU L C 1
ATOM 2894 O O . LEU C 3 139 ? 56.226 -141.180 77.138 1.00 19.73 135 LEU L O 1
ATOM 2899 N N . ILE C 3 140 ? 55.085 -139.315 77.697 1.00 17.48 136 ILE L N 1
ATOM 2900 C CA . ILE C 3 140 ? 53.785 -139.864 77.366 1.00 23.55 136 ILE L CA 1
ATOM 2901 C C . ILE C 3 140 ? 53.142 -138.981 76.307 1.00 25.33 136 ILE L C 1
ATOM 2902 O O . ILE C 3 140 ? 53.000 -137.781 76.498 1.00 26.28 136 ILE L O 1
ATOM 2907 N N . SER C 3 141 ? 52.749 -139.567 75.190 1.00 27.15 137 SER L N 1
ATOM 2908 C CA . SER C 3 141 ? 52.168 -138.763 74.129 1.00 32.60 137 SER L CA 1
ATOM 2909 C C . SER C 3 141 ? 51.033 -139.455 73.374 1.00 35.07 137 SER L C 1
ATOM 2910 O O . SER C 3 141 ? 50.813 -140.670 73.515 1.00 22.29 137 SER L O 1
ATOM 2913 N N . ASP C 3 142 ? 50.335 -138.645 72.576 1.00 35.26 138 ASP L N 1
ATOM 2914 C CA . ASP C 3 142 ? 49.263 -139.082 71.677 1.00 37.96 138 ASP L CA 1
ATOM 2915 C C . ASP C 3 142 ? 48.060 -139.746 72.358 1.00 39.78 138 ASP L C 1
ATOM 2916 O O . ASP C 3 142 ? 47.417 -140.612 71.759 1.00 31.35 138 ASP L O 1
ATOM 2921 N N . PHE C 3 143 ? 47.748 -139.351 73.596 1.00 37.40 139 PHE L N 1
ATOM 2922 C CA . PHE C 3 143 ? 46.578 -139.923 74.260 1.00 33.80 139 PHE L CA 1
ATOM 2923 C C . PHE C 3 143 ? 45.367 -138.995 74.242 1.00 35.26 139 PHE L C 1
ATOM 2924 O O . PHE C 3 143 ? 45.517 -137.772 74.219 1.00 33.71 139 PHE L O 1
ATOM 2932 N N . TYR C 3 144 ? 44.176 -139.594 74.211 1.00 24.65 140 TYR L N 1
ATOM 2933 C CA . TYR C 3 144 ? 42.924 -138.856 74.346 1.00 26.49 140 TYR L CA 1
ATOM 2934 C C . TYR C 3 144 ? 41.881 -139.700 75.093 1.00 30.67 140 TYR L C 1
ATOM 2935 O O . TYR C 3 144 ? 41.717 -140.876 74.800 1.00 35.45 140 TYR L O 1
ATOM 2944 N N . PRO C 3 145 ? 41.140 -139.097 76.032 1.00 25.08 141 PRO L N 1
ATOM 2945 C CA . PRO C 3 145 ? 41.198 -137.698 76.467 1.00 26.96 141 PRO L CA 1
ATOM 2946 C C . PRO C 3 145 ? 42.370 -137.443 77.393 1.00 27.93 141 PRO L C 1
ATOM 2947 O O . PRO C 3 145 ? 43.093 -138.377 77.743 1.00 22.87 141 PRO L O 1
ATOM 2951 N N . GLY C 3 146 ? 42.552 -136.183 77.771 1.00 30.02 142 GLY L N 1
ATOM 2952 C CA . GLY C 3 146 ? 43.785 -135.730 78.392 1.00 30.61 142 GLY L CA 1
ATOM 2953 C C . GLY C 3 146 ? 43.964 -135.954 79.878 1.00 32.23 142 GLY L C 1
ATOM 2954 O O . GLY C 3 146 ? 44.192 -135.014 80.630 1.00 39.70 142 GLY L O 1
ATOM 2955 N N . ALA C 3 147 ? 43.878 -137.201 80.310 1.00 28.62 143 ALA L N 1
ATOM 2956 C CA . ALA C 3 147 ? 44.117 -137.515 81.711 1.00 30.54 143 ALA L CA 1
ATOM 2957 C C . ALA C 3 147 ? 44.805 -138.864 81.822 1.00 26.40 143 ALA L C 1
ATOM 2958 O O . ALA C 3 147 ? 44.304 -139.850 81.295 1.00 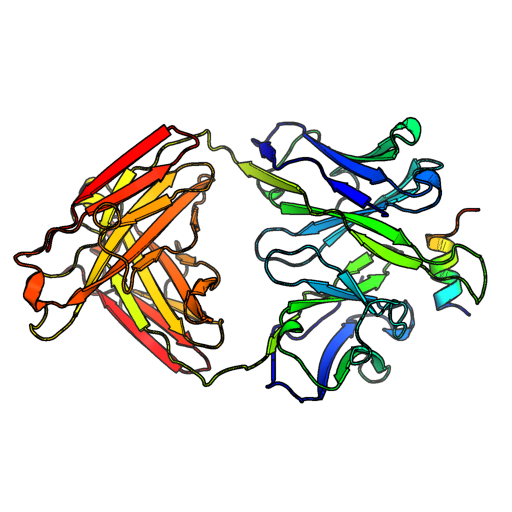27.98 143 ALA L O 1
ATOM 2960 N N . VAL C 3 148 ? 45.957 -138.902 82.486 1.00 26.21 144 VAL L N 1
ATOM 2961 C CA . VAL C 3 148 ? 46.608 -140.167 82.811 1.00 20.78 144 VAL L CA 1
ATOM 2962 C C . VAL C 3 148 ? 47.007 -140.242 84.280 1.00 31.88 144 VAL L C 1
ATOM 2963 O O . VAL C 3 148 ? 47.061 -139.234 84.978 1.00 20.72 144 VAL L O 1
ATOM 2967 N N . THR C 3 149 ? 47.293 -141.452 84.740 1.00 21.49 145 THR L N 1
ATOM 2968 C CA . THR C 3 149 ? 47.842 -141.657 86.068 1.00 31.46 145 THR L CA 1
ATOM 2969 C C . THR C 3 149 ? 49.212 -142.304 85.917 1.00 32.31 145 THR L C 1
ATOM 2970 O O . THR C 3 149 ? 49.354 -143.281 85.190 1.00 36.45 145 THR L O 1
ATOM 2974 N N . VAL C 3 150 ? 50.225 -141.764 86.584 1.00 23.21 146 VAL L N 1
ATOM 2975 C CA . VAL C 3 150 ? 51.559 -142.338 86.459 1.00 22.09 146 VAL L CA 1
ATOM 2976 C C . VAL C 3 150 ? 52.082 -143.029 87.720 1.00 32.04 146 VAL L C 1
ATOM 2977 O O . VAL C 3 150 ? 52.205 -142.414 88.783 1.00 35.25 146 VAL L O 1
ATOM 2981 N N . ALA C 3 151 ? 52.418 -144.307 87.577 1.00 22.33 147 ALA L N 1
ATOM 2982 C CA . ALA C 3 151 ? 53.006 -145.078 88.668 1.00 26.63 147 ALA L CA 1
ATOM 2983 C C . ALA C 3 151 ? 54.401 -145.607 88.290 1.00 27.97 147 ALA L C 1
ATOM 2984 O O . ALA C 3 151 ? 54.628 -146.028 87.156 1.00 30.54 147 ALA L O 1
ATOM 2986 N N . TRP C 3 152 ? 55.330 -145.586 89.242 1.00 36.73 148 TRP L N 1
ATOM 2987 C CA . TRP C 3 152 ? 56.718 -145.993 88.990 1.00 23.10 148 TRP L CA 1
ATOM 2988 C C . TRP C 3 152 ? 57.097 -147.233 89.787 1.00 35.88 148 TRP L C 1
ATOM 2989 O O . TRP C 3 152 ? 56.839 -147.307 90.989 1.00 36.49 148 TRP L O 1
ATOM 3000 N N . LYS C 3 153 ? 57.733 -148.198 89.130 1.00 35.71 149 LYS L N 1
ATOM 3001 C CA . LYS C 3 153 ? 58.138 -149.424 89.808 1.00 37.54 149 LYS L CA 1
ATOM 3002 C C . LYS C 3 153 ? 59.657 -149.579 89.873 1.00 40.01 149 LYS L C 1
ATOM 3003 O O . LYS C 3 153 ? 60.362 -149.332 88.897 1.00 33.36 149 LYS L O 1
ATOM 3009 N N . ALA C 3 154 ? 60.147 -149.983 91.041 1.00 46.91 150 ALA L N 1
ATOM 3010 C CA . ALA C 3 154 ? 61.508 -150.472 91.190 1.00 47.93 150 ALA L CA 1
ATOM 3011 C C . ALA C 3 154 ? 61.422 -151.985 91.364 1.00 47.20 150 ALA L C 1
ATOM 3012 O O . ALA C 3 154 ? 60.888 -152.465 92.365 1.00 48.49 150 ALA L O 1
ATOM 3014 N N . ASP C 3 155 ? 61.953 -152.721 90.389 1.00 44.56 151 ASP L N 1
ATOM 3015 C CA . ASP C 3 155 ? 61.642 -154.139 90.211 1.00 44.75 151 ASP L CA 1
ATOM 3016 C C . ASP C 3 155 ? 60.114 -154.314 90.111 1.00 47.50 151 ASP L C 1
ATOM 3017 O O . ASP C 3 155 ? 59.521 -153.941 89.101 1.00 45.55 151 ASP L O 1
ATOM 3022 N N . SER C 3 156 ? 59.469 -154.859 91.134 1.00 49.28 152 SER L N 1
ATOM 3023 C CA . SER C 3 156 ? 58.007 -154.821 91.169 1.00 57.25 152 SER L CA 1
ATOM 3024 C C . SER C 3 156 ? 57.476 -154.081 92.392 1.00 60.15 152 SER L C 1
ATOM 3025 O O . SER C 3 156 ? 56.272 -154.061 92.644 1.00 64.48 152 SER L O 1
ATOM 3028 N N . SER C 3 157 ? 58.386 -153.473 93.144 1.00 59.69 153 SER L N 1
ATOM 3029 C CA . SER C 3 157 ? 58.014 -152.625 94.264 1.00 58.94 153 SER L CA 1
ATOM 3030 C C . SER C 3 157 ? 57.703 -151.244 93.725 1.00 57.77 153 SER L C 1
ATOM 3031 O O . SER C 3 157 ? 58.403 -150.747 92.843 1.00 61.31 153 SER L O 1
ATOM 3034 N N . PRO C 3 158 ? 56.638 -150.620 94.235 1.00 62.45 154 PRO L N 1
ATOM 3035 C CA . PRO C 3 158 ? 56.295 -149.263 93.804 1.00 54.20 154 PRO L CA 1
ATOM 3036 C C . PRO C 3 158 ? 57.273 -148.237 94.373 1.00 55.92 154 PRO L C 1
ATOM 3037 O O . PRO C 3 158 ? 57.927 -148.531 95.378 1.00 43.13 154 PRO L O 1
ATOM 3041 N N . VAL C 3 159 ? 57.376 -147.070 93.729 1.00 36.47 155 VAL L N 1
ATOM 3042 C CA . VAL C 3 159 ? 58.134 -145.935 94.270 1.00 51.77 155 VAL L CA 1
ATOM 3043 C C . VAL C 3 159 ? 57.417 -144.588 94.085 1.00 48.55 155 VAL L C 1
ATOM 3044 O O . VAL C 3 159 ? 57.030 -144.226 92.968 1.00 46.65 155 VAL L O 1
ATOM 3048 N N . LYS C 3 160 ? 57.263 -143.850 95.187 1.00 46.87 156 LYS L N 1
ATOM 3049 C CA . LYS C 3 160 ? 56.552 -142.566 95.198 1.00 43.24 156 LYS L CA 1
ATOM 3050 C C . LYS C 3 160 ? 57.488 -141.377 95.448 1.00 46.89 156 LYS L C 1
ATOM 3051 O O . LYS C 3 160 ? 57.135 -140.220 95.175 1.00 49.97 156 LYS L O 1
ATOM 3057 N N . ALA C 3 161 ? 58.676 -141.666 95.971 1.00 46.28 157 ALA L N 1
ATOM 3058 C CA . ALA C 3 161 ? 59.629 -140.619 96.329 1.00 46.45 157 ALA L CA 1
ATOM 3059 C C . ALA C 3 161 ? 60.462 -140.180 95.133 1.00 46.51 157 ALA L C 1
ATOM 3060 O O . ALA C 3 161 ? 61.012 -141.006 94.405 1.00 45.64 157 ALA L O 1
ATOM 3062 N N . GLY C 3 162 ? 60.551 -138.872 94.940 1.00 33.93 158 GLY L N 1
ATOM 3063 C CA . GLY C 3 162 ? 61.374 -138.325 93.881 1.00 31.66 158 GLY L CA 1
ATOM 3064 C C . GLY C 3 162 ? 60.673 -138.329 92.541 1.00 33.48 158 GLY L C 1
ATOM 3065 O O . GLY C 3 162 ? 61.307 -138.284 91.495 1.00 29.66 158 GLY L O 1
ATOM 3066 N N . VAL C 3 163 ? 59.351 -138.386 92.570 1.00 38.86 159 VAL L N 1
ATOM 3067 C CA . VAL C 3 163 ? 58.595 -138.380 91.340 1.00 26.85 159 VAL L CA 1
ATOM 3068 C C . VAL C 3 163 ? 57.975 -137.006 91.153 1.00 28.52 159 VAL L C 1
ATOM 3069 O O . VAL C 3 163 ? 57.262 -136.520 92.030 1.00 31.28 159 VAL L O 1
ATOM 3073 N N . GLU C 3 164 ? 58.262 -136.382 90.016 1.00 26.94 160 GLU L N 1
ATOM 3074 C CA . GLU C 3 164 ? 57.554 -135.187 89.593 1.00 28.87 160 GLU L CA 1
ATOM 3075 C C . GLU C 3 164 ? 56.905 -135.482 88.241 1.00 31.55 160 GLU L C 1
ATOM 3076 O O . GLU C 3 164 ? 57.530 -136.068 87.357 1.00 27.10 160 GLU L O 1
ATOM 3082 N N . THR C 3 165 ? 55.651 -135.073 88.090 1.00 24.46 161 THR L N 1
ATOM 3083 C CA . THR C 3 165 ? 54.850 -135.400 86.915 1.00 17.02 161 THR L CA 1
ATOM 3084 C C . THR C 3 165 ? 54.160 -134.135 86.380 1.00 18.34 161 THR L C 1
ATOM 3085 O O . THR C 3 165 ? 53.606 -133.377 87.161 1.00 20.00 161 THR L O 1
ATOM 3089 N N . THR C 3 166 ? 54.198 -133.892 85.065 1.00 18.27 162 THR L N 1
ATOM 3090 C CA . THR C 3 166 ? 53.511 -132.726 84.513 1.00 19.91 162 THR L CA 1
ATOM 3091 C C . THR C 3 166 ? 52.056 -133.049 84.198 1.00 31.81 162 THR L C 1
ATOM 3092 O O . THR C 3 166 ? 51.714 -134.181 83.876 1.00 32.19 162 THR L O 1
ATOM 3096 N N . THR C 3 167 ? 51.200 -132.045 84.265 1.00 21.69 163 THR L N 1
ATOM 3097 C CA . THR C 3 167 ? 49.818 -132.221 83.854 1.00 33.31 163 THR L CA 1
ATOM 3098 C C . THR C 3 167 ? 49.745 -132.149 82.329 1.00 35.51 163 THR L C 1
ATOM 3099 O O . THR C 3 167 ? 50.509 -131.405 81.709 1.00 31.77 163 THR L O 1
ATOM 3103 N N . PRO C 3 168 ? 48.845 -132.940 81.718 1.00 31.85 164 PRO L N 1
ATOM 3104 C CA . PRO C 3 168 ? 48.840 -133.064 80.256 1.00 34.13 164 PRO L CA 1
ATOM 3105 C C . PRO C 3 168 ? 48.688 -131.727 79.539 1.00 38.52 164 PRO L C 1
ATOM 3106 O O . PRO C 3 168 ? 48.045 -130.818 80.061 1.00 43.01 164 PRO L O 1
ATOM 3110 N N . SER C 3 169 ? 49.294 -131.602 78.365 1.00 25.86 165 SER L N 1
ATOM 3111 C CA . SER C 3 169 ? 49.150 -130.396 77.561 1.00 28.73 165 SER L CA 1
ATOM 3112 C C . SER C 3 169 ? 48.783 -130.802 76.151 1.00 29.90 165 SER L C 1
ATOM 3113 O O . SER C 3 169 ? 49.166 -131.878 75.690 1.00 28.55 165 SER L O 1
ATOM 3116 N N . LYS C 3 170 ? 48.032 -129.941 75.472 1.00 32.77 166 LYS L N 1
ATOM 3117 C CA . LYS C 3 170 ? 47.525 -130.261 74.148 1.00 50.07 166 LYS L CA 1
ATOM 3118 C C . LYS C 3 170 ? 48.646 -130.188 73.125 1.00 50.75 166 LYS L C 1
ATOM 3119 O O . LYS C 3 170 ? 49.553 -129.359 73.230 1.00 52.15 166 LYS L O 1
ATOM 3125 N N . GLN C 3 171 ? 48.602 -131.083 72.149 1.00 49.24 167 GLN L N 1
ATOM 3126 C CA . GLN C 3 171 ? 49.611 -131.094 71.102 1.00 45.94 167 GLN L CA 1
ATOM 3127 C C . GLN C 3 171 ? 49.019 -130.440 69.855 1.00 53.81 167 GLN L C 1
ATOM 3128 O O . GLN C 3 171 ? 47.924 -129.873 69.908 1.00 47.40 167 GLN L O 1
ATOM 3134 N N . SER C 3 172 ? 49.738 -130.528 68.737 1.00 60.33 168 SER L N 1
ATOM 3135 C CA . SER C 3 172 ? 49.323 -129.858 67.513 1.00 66.79 168 SER L CA 1
ATOM 3136 C C . SER C 3 172 ? 48.166 -130.582 66.837 1.00 70.32 168 SER L C 1
ATOM 3137 O O . SER C 3 172 ? 47.409 -129.981 66.070 1.00 73.99 168 SER L O 1
ATOM 3140 N N . ASN C 3 173 ? 48.033 -131.873 67.125 1.00 67.28 169 ASN L N 1
ATOM 3141 C CA . ASN C 3 173 ? 46.945 -132.678 66.580 1.00 68.10 169 ASN L CA 1
ATOM 3142 C C . ASN C 3 173 ? 45.776 -132.810 67.556 1.00 64.36 169 ASN L C 1
ATOM 3143 O O . ASN C 3 173 ? 44.949 -133.717 67.430 1.00 64.09 169 ASN L O 1
ATOM 3148 N N . ASN C 3 174 ? 45.735 -131.904 68.530 1.00 61.77 170 ASN L N 1
ATOM 3149 C CA . ASN C 3 174 ? 44.678 -131.851 69.544 1.00 59.24 170 ASN L CA 1
ATOM 3150 C C . ASN C 3 174 ? 44.610 -133.054 70.487 1.00 49.68 170 ASN L C 1
ATOM 3151 O O . ASN C 3 174 ? 43.660 -133.185 71.255 1.00 52.03 170 ASN L O 1
ATOM 3156 N N . LYS C 3 175 ? 45.616 -133.925 70.434 1.00 46.28 171 LYS L N 1
ATOM 3157 C CA . LYS C 3 175 ? 45.763 -134.971 71.445 1.00 40.40 171 LYS L CA 1
ATOM 3158 C C . LYS C 3 175 ? 46.643 -134.459 72.573 1.00 31.62 171 LYS L C 1
ATOM 3159 O O . LYS C 3 175 ? 47.056 -133.302 72.550 1.00 42.91 171 LYS L O 1
ATOM 3165 N N . TYR C 3 176 ? 46.933 -135.311 73.554 1.00 32.79 172 TYR L N 1
ATOM 3166 C CA . TYR C 3 176 ? 47.666 -134.867 74.744 1.00 26.79 172 TYR L CA 1
ATOM 3167 C C . TYR C 3 176 ? 49.000 -135.555 74.981 1.00 25.98 172 TYR L C 1
ATOM 3168 O O . TYR C 3 176 ? 49.197 -136.708 74.609 1.00 24.11 172 TYR L O 1
ATOM 3177 N N . ALA C 3 177 ? 49.912 -134.821 75.607 1.00 24.27 173 ALA L N 1
ATOM 3178 C CA . ALA C 3 177 ? 51.164 -135.382 76.075 1.00 30.43 173 ALA L CA 1
ATOM 3179 C C . ALA C 3 177 ? 51.357 -135.054 77.545 1.00 29.90 173 ALA L C 1
ATOM 3180 O O . ALA C 3 177 ? 50.765 -134.110 78.057 1.00 32.42 173 ALA L O 1
ATOM 3182 N N . ALA C 3 178 ? 52.190 -135.833 78.225 1.00 29.65 174 ALA L N 1
ATOM 3183 C CA . ALA C 3 178 ? 52.645 -135.472 79.564 1.00 18.35 174 ALA L CA 1
ATOM 3184 C C . ALA C 3 178 ? 54.011 -136.077 79.806 1.00 17.27 174 ALA L C 1
ATOM 3185 O O . ALA C 3 178 ? 54.532 -136.803 78.960 1.00 30.52 174 ALA L O 1
ATOM 3187 N N . SER C 3 179 ? 54.608 -135.770 80.945 1.00 16.81 175 SER L N 1
ATOM 3188 C CA . SER C 3 179 ? 55.898 -136.352 81.261 1.00 23.36 175 SER L CA 1
ATOM 3189 C C . SER C 3 179 ? 56.035 -136.612 82.751 1.00 22.01 175 SER L C 1
ATOM 3190 O O . SER C 3 179 ? 55.342 -136.009 83.568 1.00 25.12 175 SER L O 1
ATOM 3193 N N . SER C 3 180 ? 56.935 -137.518 83.098 1.00 19.88 176 SER L N 1
ATOM 3194 C CA . SER C 3 180 ? 57.170 -137.856 84.492 1.00 15.62 176 SER L CA 1
ATOM 3195 C C . SER C 3 180 ? 58.648 -138.179 84.720 1.00 18.51 176 SER L C 1
ATOM 3196 O O . SER C 3 180 ? 59.274 -138.899 83.940 1.00 21.97 176 SER L O 1
ATOM 3199 N N . TYR C 3 181 ? 59.199 -137.637 85.796 1.00 24.03 177 TYR L N 1
ATOM 3200 C CA . TYR C 3 181 ? 60.613 -137.798 86.116 1.00 28.33 177 TYR L CA 1
ATOM 3201 C C . TYR C 3 181 ? 60.798 -138.546 87.441 1.00 33.06 177 TYR L C 1
ATOM 3202 O O . TYR C 3 181 ? 60.099 -138.277 88.419 1.00 33.03 177 TYR L O 1
ATOM 3211 N N . LEU C 3 182 ? 61.740 -139.483 87.473 1.00 30.85 178 LEU L N 1
ATOM 3212 C CA . LEU C 3 182 ? 62.110 -140.130 88.726 1.00 28.76 178 LEU L CA 1
ATOM 3213 C C . LEU C 3 182 ? 63.577 -139.822 89.041 1.00 23.11 178 LEU L C 1
ATOM 3214 O O . LEU C 3 182 ? 64.476 -140.249 88.331 1.00 17.09 178 LEU L O 1
ATOM 3219 N N . SER C 3 183 ? 63.811 -139.072 90.114 1.00 18.74 179 SER L N 1
ATOM 3220 C CA . SER C 3 183 ? 65.164 -138.694 90.484 1.00 25.64 179 SER L CA 1
ATOM 3221 C C . SER C 3 183 ? 65.774 -139.682 91.474 1.00 32.54 179 SER L C 1
ATOM 3222 O O . SER C 3 183 ? 65.180 -140.000 92.512 1.00 32.99 179 SER L O 1
ATOM 3225 N N . LEU C 3 184 ? 66.963 -140.165 91.131 1.00 30.49 180 LEU L N 1
ATOM 3226 C CA . LEU C 3 184 ? 67.688 -141.106 91.962 1.00 25.14 180 LEU L CA 1
ATOM 3227 C C . LEU C 3 184 ? 69.126 -140.647 92.114 1.00 29.52 180 LEU L C 1
ATOM 3228 O O . LEU C 3 184 ? 69.630 -139.866 91.306 1.00 29.06 180 LEU L O 1
ATOM 3233 N N . THR C 3 185 ? 69.791 -141.137 93.152 1.00 29.65 181 THR L N 1
ATOM 3234 C CA . THR C 3 185 ? 71.229 -141.033 93.216 1.00 31.43 181 THR L CA 1
ATOM 3235 C C . THR C 3 185 ? 71.734 -142.179 92.361 1.00 36.88 181 THR L C 1
ATOM 3236 O O . THR C 3 185 ? 71.009 -143.157 92.153 1.00 30.43 181 THR L O 1
ATOM 3240 N N . PRO C 3 186 ? 72.958 -142.055 91.837 1.00 31.07 182 PRO L N 1
ATOM 3241 C CA . PRO C 3 186 ? 73.557 -143.146 91.061 1.00 37.61 182 PRO L CA 1
ATOM 3242 C C . PRO C 3 186 ? 73.577 -144.485 91.815 1.00 32.09 182 PRO L C 1
ATOM 3243 O O . PRO C 3 186 ? 73.462 -145.534 91.176 1.00 32.24 182 PRO L O 1
ATOM 3247 N N . GLU C 3 187 ? 73.694 -144.449 93.140 1.00 32.45 183 GLU L N 1
ATOM 3248 C CA . GLU C 3 187 ? 73.682 -145.674 93.943 1.00 46.48 183 GLU L CA 1
ATOM 3249 C C . GLU C 3 187 ? 72.344 -146.408 93.845 1.00 43.45 183 GLU L C 1
ATOM 3250 O O . GLU C 3 187 ? 72.308 -147.603 93.565 1.00 32.90 183 GLU L O 1
ATOM 3256 N N . GLN C 3 188 ? 71.253 -145.686 94.086 1.00 37.35 184 GLN L N 1
ATOM 3257 C CA . GLN C 3 188 ? 69.913 -146.242 93.942 1.00 34.18 184 GLN L CA 1
ATOM 3258 C C . GLN C 3 188 ? 69.664 -146.794 92.544 1.00 32.98 184 GLN L C 1
ATOM 3259 O O . GLN C 3 188 ? 69.087 -147.861 92.392 1.00 31.18 184 GLN L O 1
ATOM 3265 N N . TRP C 3 189 ? 70.088 -146.063 91.522 1.00 30.75 185 TRP L N 1
ATOM 3266 C CA . TRP C 3 189 ? 69.848 -146.496 90.141 1.00 44.97 185 TRP L CA 1
ATOM 3267 C C . TRP C 3 189 ? 70.442 -147.870 89.802 1.00 42.49 185 TRP L C 1
ATOM 3268 O O . TRP C 3 189 ? 69.808 -148.679 89.122 1.00 31.19 185 TRP L O 1
ATOM 3279 N N . LYS C 3 190 ? 71.654 -148.126 90.281 1.00 36.62 186 LYS L N 1
ATOM 3280 C CA . LYS C 3 190 ? 72.323 -149.393 90.021 1.00 40.37 186 LYS L CA 1
ATOM 3281 C C . LYS C 3 190 ? 71.929 -150.490 91.009 1.00 37.23 186 LYS L C 1
ATOM 3282 O O . LYS C 3 190 ? 72.352 -151.631 90.863 1.00 35.28 186 LYS L O 1
ATOM 3288 N N . SER C 3 191 ? 71.114 -150.157 92.004 1.00 33.07 187 SER L N 1
ATOM 3289 C CA . SER C 3 191 ? 70.774 -151.130 93.047 1.00 47.21 187 SER L CA 1
ATOM 3290 C C . SER C 3 191 ? 69.473 -151.913 92.782 1.00 41.33 187 SER L C 1
ATOM 3291 O O . SER C 3 191 ? 68.964 -152.622 93.662 1.00 37.46 187 SER L O 1
ATOM 3294 N N . HIS C 3 192 ? 68.958 -151.796 91.562 1.00 32.78 188 HIS L N 1
ATOM 3295 C CA . HIS C 3 192 ? 67.744 -152.499 91.150 1.00 36.08 188 HIS L CA 1
ATOM 3296 C C . HIS C 3 192 ? 67.937 -153.150 89.784 1.00 34.82 188 HIS L C 1
ATOM 3297 O O . HIS C 3 192 ? 68.709 -152.669 88.957 1.00 39.07 188 HIS L O 1
ATOM 3304 N N . ARG C 3 193 ? 67.240 -154.256 89.556 1.00 55.48 189 ARG L N 1
ATOM 3305 C CA . ARG C 3 193 ? 67.410 -155.013 88.324 1.00 56.33 189 ARG L CA 1
ATOM 3306 C C . ARG C 3 193 ? 66.782 -154.264 87.164 1.00 51.71 189 ARG L C 1
ATOM 3307 O O . ARG C 3 193 ? 67.285 -154.301 86.040 1.00 51.16 189 ARG L O 1
ATOM 3315 N N . SER C 3 194 ? 65.686 -153.570 87.452 1.00 47.05 190 SER L N 1
ATOM 3316 C CA . SER C 3 194 ? 65.002 -152.768 86.447 1.00 45.63 190 SER L CA 1
ATOM 3317 C C . SER C 3 194 ? 64.089 -151.715 87.070 1.00 41.36 190 SER L C 1
ATOM 3318 O O . SER C 3 194 ? 63.815 -151.734 88.272 1.00 40.10 190 SER L O 1
ATOM 3321 N N . TYR C 3 195 ? 63.616 -150.806 86.225 1.00 38.27 191 TYR L N 1
ATOM 3322 C CA . TYR C 3 195 ? 62.675 -149.765 86.615 1.00 36.56 191 TYR L CA 1
ATOM 3323 C C . TYR C 3 195 ? 61.594 -149.665 85.569 1.00 38.14 191 TYR L C 1
ATOM 3324 O O . TYR C 3 195 ? 61.869 -149.854 84.383 1.00 41.20 191 TYR L O 1
ATOM 3333 N N . SER C 3 196 ? 60.368 -149.364 85.994 1.00 37.29 192 SER L N 1
ATOM 3334 C CA . SER C 3 196 ? 59.265 -149.261 85.042 1.00 38.23 192 SER L CA 1
ATOM 3335 C C . SER C 3 196 ? 58.414 -148.007 85.197 1.00 33.56 192 SER L C 1
ATOM 3336 O O . SER C 3 196 ? 58.108 -147.566 86.302 1.00 26.29 192 SER L O 1
ATOM 3339 N N . CYS C 3 197 ? 58.034 -147.437 84.064 1.00 29.45 193 CYS L N 1
ATOM 3340 C CA . CYS C 3 197 ? 57.095 -146.335 84.048 1.00 28.26 193 CYS L CA 1
ATOM 3341 C C . CYS C 3 197 ? 55.749 -146.841 83.530 1.00 28.26 193 CYS L C 1
ATOM 3342 O O . CYS C 3 197 ? 55.644 -147.276 82.384 1.00 26.96 193 CYS L O 1
ATOM 3345 N N . GLN C 3 198 ? 54.731 -146.801 84.390 1.00 32.15 194 GLN L N 1
ATOM 3346 C CA . GLN C 3 198 ? 53.398 -147.319 84.061 1.00 30.05 194 GLN L CA 1
ATOM 3347 C C . GLN C 3 198 ? 52.330 -146.222 84.008 1.00 28.68 194 GLN L C 1
ATOM 3348 O O . GLN C 3 198 ? 52.044 -145.539 85.001 1.00 27.15 194 GLN L O 1
ATOM 3354 N N . VAL C 3 199 ? 51.739 -146.071 82.833 1.00 22.60 195 VAL L N 1
ATOM 3355 C CA . VAL C 3 199 ? 50.750 -145.034 82.587 1.00 22.88 195 VAL L CA 1
ATOM 3356 C C . VAL C 3 199 ? 49.389 -145.664 82.404 1.00 23.38 195 VAL L C 1
ATOM 3357 O O . VAL C 3 199 ? 49.165 -146.415 81.457 1.00 24.38 195 VAL L O 1
ATOM 3361 N N . THR C 3 200 ? 48.477 -145.369 83.315 1.00 31.26 196 THR L N 1
ATOM 3362 C CA . THR C 3 200 ? 47.125 -145.864 83.169 1.00 28.98 196 THR L CA 1
ATOM 3363 C C . THR C 3 200 ? 46.296 -144.767 82.515 1.00 32.60 196 THR L C 1
ATOM 3364 O O . THR C 3 200 ? 46.343 -143.614 82.938 1.00 24.09 196 THR L O 1
ATOM 3368 N N . HIS C 3 201 ? 45.581 -145.132 81.453 1.00 26.50 197 HIS L N 1
ATOM 3369 C CA . HIS C 3 201 ? 44.717 -144.211 80.715 1.00 32.49 197 HIS L CA 1
ATOM 3370 C C . HIS C 3 201 ? 43.357 -144.857 80.441 1.00 34.53 197 HIS L C 1
ATOM 3371 O O . HIS C 3 201 ? 43.275 -145.857 79.726 1.00 36.68 197 HIS L O 1
ATOM 3378 N N . GLU C 3 202 ? 42.300 -144.286 81.014 1.00 36.54 198 GLU L N 1
ATOM 3379 C CA . GLU C 3 202 ? 40.950 -144.829 80.876 1.00 38.12 198 GLU L CA 1
ATOM 3380 C C . GLU C 3 202 ? 40.924 -146.306 81.275 1.00 34.41 198 GLU L C 1
ATOM 3381 O O . GLU C 3 202 ? 40.353 -147.142 80.582 1.00 36.65 198 GLU L O 1
ATOM 3387 N N . GLY C 3 203 ? 41.589 -146.623 82.380 1.00 37.49 199 GLY L N 1
ATOM 3388 C CA . GLY C 3 203 ? 41.596 -147.976 82.902 1.00 34.59 199 GLY L CA 1
ATOM 3389 C C . GLY C 3 203 ? 42.616 -148.958 82.345 1.00 42.18 199 GLY L C 1
ATOM 3390 O O . GLY C 3 203 ? 42.739 -150.061 82.872 1.00 44.32 199 GLY L O 1
ATOM 3391 N N . SER C 3 204 ? 43.353 -148.594 81.299 1.00 36.27 200 SER L N 1
ATOM 3392 C CA . SER C 3 204 ? 44.348 -149.530 80.755 1.00 36.90 200 SER L CA 1
ATOM 3393 C C . SER C 3 204 ? 45.780 -148.990 80.690 1.00 36.28 200 SER L C 1
ATOM 3394 O O . SER C 3 204 ? 46.022 -147.856 80.282 1.00 34.23 200 SER L O 1
ATOM 3397 N N . THR C 3 205 ? 46.723 -149.843 81.077 1.00 36.05 201 THR L N 1
ATOM 3398 C CA . THR C 3 205 ? 48.112 -149.462 81.249 1.00 29.00 201 THR L CA 1
ATOM 3399 C C . THR C 3 205 ? 48.998 -149.667 80.009 1.00 41.80 201 THR L C 1
ATOM 3400 O O . THR C 3 205 ? 48.899 -150.678 79.307 1.00 40.26 201 THR L O 1
ATOM 3404 N N . VAL C 3 206 ? 49.853 -148.678 79.752 1.00 36.57 202 VAL L N 1
ATOM 3405 C CA . VAL C 3 206 ? 50.908 -148.757 78.741 1.00 36.22 202 VAL L CA 1
ATOM 3406 C C . VAL C 3 206 ? 52.245 -148.518 79.447 1.00 36.41 202 VAL L C 1
ATOM 3407 O O . VAL C 3 206 ? 52.442 -147.469 80.068 1.00 44.48 202 VAL L O 1
ATOM 3411 N N . GLU C 3 207 ? 53.164 -149.475 79.373 1.00 29.28 203 GLU L N 1
ATOM 3412 C CA . GLU C 3 207 ? 54.412 -149.345 80.123 1.00 33.51 203 GLU L CA 1
ATOM 3413 C C . GLU C 3 207 ? 55.685 -149.568 79.302 1.00 36.06 203 GLU L C 1
ATOM 3414 O O . GLU C 3 207 ? 55.691 -150.323 78.324 1.00 40.83 203 GLU L O 1
ATOM 3420 N N . LYS C 3 208 ? 56.755 -148.893 79.715 1.00 30.29 204 LYS L N 1
ATOM 3421 C CA . LYS C 3 208 ? 58.101 -149.151 79.215 1.00 28.85 204 LYS L CA 1
ATOM 3422 C C . LYS C 3 208 ? 58.992 -149.584 80.372 1.00 35.55 204 LYS L C 1
ATOM 3423 O O . LYS C 3 208 ? 58.712 -149.257 81.531 1.00 26.55 204 LYS L O 1
ATOM 3429 N N . THR C 3 209 ? 60.053 -150.326 80.056 1.00 40.05 205 THR L N 1
ATOM 3430 C CA . THR C 3 209 ? 60.963 -150.857 81.076 1.00 45.32 205 THR L CA 1
ATOM 3431 C C . THR C 3 209 ? 62.414 -150.527 80.744 1.00 30.54 205 THR L C 1
ATOM 3432 O O . THR C 3 209 ? 62.804 -150.496 79.578 1.00 31.24 205 THR L O 1
ATOM 3436 N N . VAL C 3 210 ? 63.203 -150.291 81.786 1.00 33.97 206 VAL L N 1
ATOM 3437 C CA . VAL C 3 210 ? 64.576 -149.844 81.649 1.00 32.14 206 VAL L CA 1
ATOM 3438 C C . VAL C 3 210 ? 65.450 -150.547 82.696 1.00 38.20 206 VAL L C 1
ATOM 3439 O O . VAL C 3 210 ? 65.016 -150.740 83.827 1.00 35.62 206 VAL L O 1
ATOM 3443 N N . ALA C 3 211 ? 66.662 -150.960 82.310 1.00 39.00 207 ALA L N 1
ATOM 3444 C CA . ALA C 3 211 ? 67.566 -151.670 83.222 1.00 44.26 207 ALA L CA 1
ATOM 3445 C C . ALA C 3 211 ? 69.024 -151.198 83.133 1.00 47.96 207 ALA L C 1
ATOM 3446 O O . ALA C 3 211 ? 69.570 -151.066 82.037 1.00 51.13 207 ALA L O 1
ATOM 3448 N N . PRO C 3 212 ? 69.657 -150.949 84.296 1.00 43.77 208 PRO L N 1
ATOM 3449 C CA . PRO C 3 212 ? 71.074 -150.558 84.404 1.00 48.28 208 PRO L CA 1
ATOM 3450 C C . PRO C 3 212 ? 72.028 -151.501 83.685 1.00 52.48 208 PRO L C 1
ATOM 3451 O O . PRO C 3 212 ? 73.144 -151.111 83.349 1.00 63.16 208 PRO L O 1
ATOM 3455 N N . THR C 3 213 ? 71.581 -152.728 83.453 1.00 55.56 209 THR L N 1
ATOM 3456 C CA . THR C 3 213 ? 72.354 -153.721 82.723 1.00 64.66 209 THR L CA 1
ATOM 3457 C C . THR C 3 213 ? 71.927 -153.821 81.249 1.00 63.38 209 THR L C 1
ATOM 3458 O O . THR C 3 213 ? 71.998 -152.848 80.486 1.00 58.85 209 THR L O 1
#

Radius of gyration: 25.25 Å; Cα contacts (8 Å, |Δi|>4): 1148; chains: 3; bounding box: 66×63×50 Å

B-factor: mean 30.33, std 13.58, range [8.29, 233.17]

Solvent-accessible surface area: 20909 Å² total; per-residue (Å²): 190,96,47,16,78,77,5,8,67,16,1,77,42,122,174,35,96,10,78,6,36,55,81,44,81,53,84,65,49,70,72,12,105,0,30,0,94,2,43,48,43,62,8,44,47,52,1,0,0,0,0,34,23,40,94,84,123,18,7,49,10,1,0,1,1,16,1,20,83,61,41,42,88,46,8,96,87,13,106,70,107,10,74,7,37,21,53,116,93,88,28,7,0,41,0,63,14,101,61,3,113,57,71,16,30,0,51,1,12,0,0,18,1,0,29,109,27,119,114,62,89,49,1,71,4,30,1,40,93,31,0,102,10,1,76,0,20,5,11,82,13,71,81,83,23,14,48,21,34,9,7,29,8,62,65,151,39,112,94,82,24,96,6,22,2,0,0,4,0,18,33,0,4,26,83,93,18,87,20,42,1,37,100,42,95,34,101,90,59,42,38,51,3,47,21,12,94,50,131,70,10,28,31,5,11,0,0,17,0,68,6,78,8,84,24,16,79,117,94,54,13,53,0,28,0,62,0,167,56,36,135,27,161,52,94,46,114,5,91,52,101,125,165,17,138,8,79,17,46,158,58,22,44,68,41,67,56,105,93,9,67,3,45,0,50,24,60,61,47,53,1,40,40,18,22,0,3,0,2,12,13,106,95,93,53,36,0,69,8,5,0,18,13,10,86,80,105,12,119,77,18,54,115,42,1,54,10,59,50,62,83,110,61,37,7,0,18,0,29,3,61,25,2,95,88,81,1,42,0,44,0,10,0,0,0,11,41,94,45,12,13,26,27,3,64,14,1,66,0,19,5,60,51,58,118,141,18,72,6,58,8,35,17,9,54,10,10,60,77,3,40,156,47,107,108,2,12,0,0,0,6,0,30,57,0,10,15,26,63,33,87,31,45,4,51,2,59,101,66,97,44,193,85,41,35,86,67,12,106,44,38,123,23,122,88,77,63,33,0,0,0,0,12,0,67,25,72,16,132,89,8,130,77,64,202,26,2,9,0,34,0,48,4,98,71,65,77,43,88,93,85,16,48,41,163

Nearest PDB structures (foldseek):
  6e63-assembly2_C  TM=8.364E-01  e=1.542E-37  Homo sapiens
  7jxc-assembly1_L  TM=8.282E-01  e=1.392E-37  Homo sapiens
  4rir-assembly1_L  TM=7.738E-01  e=4.275E-38  Homo sapiens
  4hqq-assembly1_L  TM=7.750E-01  e=4.737E-38  Homo sapiens
  8oxy-assembly1_C  TM=8.036E-01  e=4.769E-37  Homo sapiens

Secondary structure (DSSP, 8-state):
--EEEEPPPEEE-TT--EEEEEEEESS-GGGSEEEEEEE-TTS-EEEEEEEETTTTEEEE-TTTTTTSEEEEEGGGTEEEEEESS--GGG-EEEEEEEEEEE--SSTT-EEEEEEE---EEEEE-S---BPPEEEEEPPPSSSPTTSEEEEEEEEEEEBSS--EEEEGGGTB-TTEEEPPPEE-TTS-EEEEEEEEEEGGGTTT--EEEEEEEGGGTEEEEEEE----/---EE--SEEEE-TT-EEEEEEEESSS-GGGS--EEEEE-TTS--EEEEBTTTB--TTS-TTEEEEEETTTTEEEEEEES--GGG-EEEEEEEESSSPEEEB--EEEEE--S--BPPEEEEEPPPHHHHHTT-EEEEEEEEEEBSS--EEEEEETTEEE-TTEEEPPPEE-TTS-EEEEEEEEE-HHHHHTSS-EEEEEEETTEEEEEEE---/-HHHHHHHHHH---

Sequence (455 aa):
RDKKQKVHALFYKAEVQLVQSGAEVKKPGESLKISCKGSGYSFTSYWIGWVRQMPGKGLEWMGIIYPGDSDTRYSPSFQGQVTISADKSISTAYLQWSSLKASDTAMYYCARLGGRYYYDSSGYYYFDYWGQGTLVTVSSASTKGPSVFPLAPSSKSTSGGTAALGCLVKDYFPEPVTVSWNSGALTSGVHTFPAVLQSSGLYSLSSVVTVPSSSLGTQTYICNVNHKPSNTKVDKRVEPKSNFMLTQPHSVSESPGKTVTISCTRSSGSIASNYVQWYQQRPGSSPTTVIYEDNQRPSGVPDRFSGSIDSSSNSASLTISGLKTEDEADYYCQSYDSSSWVFGGGTKLTVLGQPKAAPSVTLFPPSSEELQANKATLVCLISDFYPGAVTVAWKADSSPVKAGVETTTPSKQSNNKYAASSYLSLTPEQWKSHRSYSCQVTHEGSTV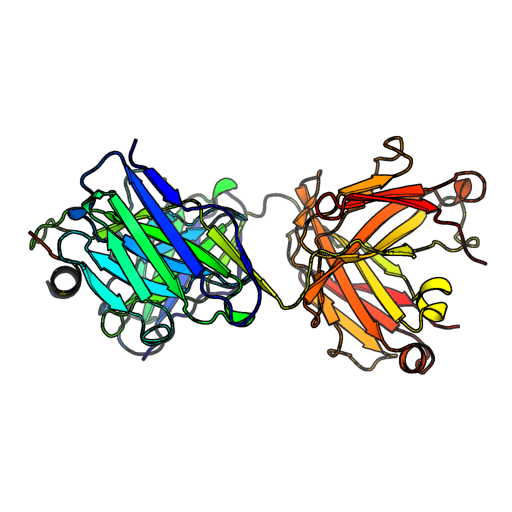EKTVAPT

Foldseek 3Di:
DPVVVVVCVVDDDD/DWAWAKDAADEAAFFAKDKIKIAIDDDQLQPWKKWKWWAAPPGDIDGAWIARQVVRDIGGDPVNVVQWDWGADNVRRMIMIIGRGDDQSSFTKMKMFIFDFAPDPDPRTDTDGDGMYPTYGYGYAPDDFAAWDKDWAAWALPPDAVAKTKIKIKTDFGDDDDKDKDKPVPPDDPQKDWDDWDADPNGTIMTMIMHMGGSNCLVPDWIKMWMADPVVRDIDIDTHHHDD/DWAWEWDAEDEDAFQDKDKIKIAIDDDQLVPWKKWKWWAAPPGDIDTQDTRQFDGDDPHDPQWTKHADRVRSIIMIIGRGDDQVSQTKMKMWTADVNHIHIYPIYGYHHQPDDFDDKDKDWDWADPVCVVVQWTKIKIKIDDGPPQDKDKWKDQQNHTDDPQKDKAGWDADPVRHTMIIMMHIDGPVVQQPGQKMKIWIADPHDIDIDIGGPD